Protein 5M2D (pdb70)

B-factor: mean 11.66, std 7.33, range [0.52, 57.26]

Nearest PDB structures (foldseek):
  5m2d-assembly2_B  TM=1.005E+00  e=5.606E-46  Hapsidospora chrysogenum ATCC 11550
  7eej-assembly1_A  TM=9.763E-01  e=3.923E-33  Chaetomium sp.
  1oa2-assembly6_F  TM=9.797E-01  e=1.049E-31  Trichoderma reesei
  1oa3-assembly4_D  TM=9.772E-01  e=4.520E-31  Trichoderma citrinoviride
  7p1z-assembly3_A  TM=9.685E-01  e=1.835E-29  Aspergillus cervinus

Organism: Hapsidospora chrysogenum (strain ATCC 11550 / CBS 779.69 / DSM 880 / IAM 14645 / JCM 23072 / IMI 49137) (NCBI:txid857340)

Solvent-accessible surface area: 17889 Å² total; per-residue (Å²): 109,132,18,49,140,59,114,15,122,40,47,33,83,17,0,27,0,18,0,19,15,134,7,69,76,45,27,75,46,72,4,35,0,35,13,60,23,13,102,84,35,8,3,11,0,42,0,59,6,84,4,60,43,25,97,101,74,25,0,0,13,0,28,0,0,52,61,18,116,116,100,101,58,0,63,69,4,62,31,0,53,7,31,2,5,4,23,40,68,37,103,125,29,23,0,0,0,0,0,7,0,21,2,1,33,87,124,104,55,155,116,28,56,0,46,39,15,4,11,0,6,1,2,80,34,48,86,0,142,13,60,44,73,51,66,29,123,24,109,7,45,69,71,94,0,38,0,18,31,10,142,84,66,99,13,30,2,1,1,0,3,8,85,152,85,31,45,66,7,66,22,44,0,28,50,0,1,35,44,1,36,185,87,84,62,6,40,22,98,106,6,51,1,23,42,0,14,0,0,0,21,0,10,18,12,14,97,5,41,0,37,0,23,15,0,23,1,59,15,106,118,127,21,49,142,57,115,14,122,51,48,33,79,18,0,26,0,18,0,20,14,132,7,70,78,40,27,78,44,74,4,37,0,30,6,62,25,12,102,89,32,8,3,13,0,43,0,63,6,86,5,60,43,27,92,113,72,23,0,0,14,0,27,0,0,52,62,19,124,116,97,106,58,0,63,71,4,61,30,0,52,6,26,3,5,5,23,39,69,34,105,123,31,24,0,0,0,0,0,7,0,23,1,1,36,85,125,105,54,153,108,29,60,0,43,42,11,4,8,0,8,1,2,85,34,49,75,2,152,12,52,46,71,52,61,28,115,20,86,9,57,74,70,81,1,32,0,20,30,10,140,84,66,100,14,28,0,2,0,0,3,12,85,143,88,22,47,60,13,66,27,43,0,28,50,0,1,36,45,2,42,187,86,96,62,7,33,17,99,107,6,52,0,24,35,0,15,0,0,0,21,0,14,15,12,11,102,3,41,0,38,0,24,19,0,21,1,62,27,105

Sequence (440 aa):
QQLCEQYGYHAANGYYFNNNMWGQGSGSGSQCLTVDSAQSGGVSWHVDWQWSGGQNNVKSYPYAGRELPQKRLVSSIGSIPTSASWGYSGNNLRANVAYDLFTAADPNHETSSGDYELMIWLGRLGDVYPIIGSSVGFVNVGGQQWELFDGYNGNMHVFSFVAPQQINNFNTDVKTFFDYLTWNRGFPADQQHLLILQFGTEPFTGGPATFQVNHFSGQVNQQLCEQYGYHAANGYYFNNNMWGQGSSGSSGSQCLTVDSSAQSGGVSWHVDWQWSGGQNNVKSYPYAGRELPQKRLVSSIGSIPTSSASWGYSGNNLRANVAYDLFTAADPNHETSSGDYELMIWLGRLGDVYPIGSSVGFVNVGGQQWELFDGYNGNMHVFSFVAPQQINNFNTDVKTFFDYLTWNRGFPADQQHLLILQFGTEPFTGGPATFQVNHFSGQVN

Structure (mmCIF, N/CA/C/O backbone):
data_5M2D
#
_entry.id   5M2D
#
_cell.length_a   72.889
_cell.length_b   49.255
_cell.length_c   117.552
_cell.angle_alpha   90.00
_cell.angle_beta   93.03
_cell.angle_gamma   90.00
#
_symmetry.space_group_name_H-M   'I 1 2 1'
#
loop_
_entity.id
_entity.type
_entity.pdbx_description
1 polymer 'Endoglucanase-like protein'
2 non-polymer GLYCEROL
3 water water
#
loop_
_atom_site.group_PDB
_atom_site.id
_atom_site.type_symbol
_atom_site.label_atom_id
_atom_site.label_alt_id
_atom_site.label_comp_id
_atom_site.label_asym_id
_atom_site.label_entity_id
_atom_site.label_seq_id
_atom_site.pdbx_PDB_ins_code
_atom_site.Cartn_x
_atom_site.Cartn_y
_atom_site.Cartn_z
_atom_site.occupancy
_atom_site.B_iso_or_equiv
_atom_site.auth_seq_id
_atom_site.auth_comp_id
_atom_site.auth_asym_id
_atom_site.auth_atom_id
_atom_site.pdbx_PDB_model_num
ATOM 1 N N . GLN A 1 16 ? 4.610 -8.874 -19.350 1.00 22.01 7 GLN A N 1
ATOM 2 C CA . GLN A 1 16 ? 3.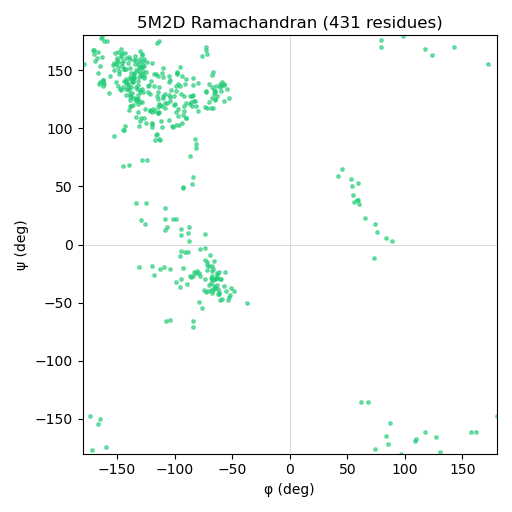541 -7.901 -19.385 1.00 17.51 7 GLN A CA 1
ATOM 3 C C . GLN A 1 16 ? 2.826 -7.937 -18.046 1.00 13.58 7 GLN A C 1
ATOM 4 O O . GLN A 1 16 ? 2.305 -8.977 -17.634 1.00 11.55 7 GLN A O 1
ATOM 10 N N . GLN A 1 17 ? 2.811 -6.809 -17.351 1.00 7.88 8 GLN A N 1
ATOM 11 C CA . GLN A 1 17 ? 2.122 -6.700 -16.076 1.00 13.78 8 GLN A CA 1
ATOM 12 C C . GLN A 1 17 ? 0.863 -5.876 -16.287 1.00 15.66 8 GLN A C 1
ATOM 13 O O . GLN A 1 17 ? 0.944 -4.729 -16.731 1.00 11.02 8 GLN A O 1
ATOM 19 N N . LEU A 1 18 ? -0.295 -6.462 -15.977 1.00 6.58 9 LEU A N 1
ATOM 20 C CA . LEU A 1 18 ? -1.592 -5.854 -16.281 1.00 6.26 9 LEU A CA 1
ATOM 21 C C . LEU A 1 18 ? -2.299 -5.560 -14.960 1.00 9.50 9 LEU A C 1
ATOM 22 O O . LEU A 1 18 ? -2.974 -6.427 -14.398 1.00 11.58 9 LEU A O 1
ATOM 27 N N . CYS A 1 19 ? -2.140 -4.333 -14.453 1.00 8.94 10 CYS A N 1
ATOM 28 C CA . CYS A 1 19 ? -2.776 -3.932 -13.212 1.00 13.13 10 CYS A CA 1
ATOM 29 C C . CYS A 1 19 ? -3.979 -3.036 -13.411 1.00 18.54 10 CYS A C 1
ATOM 30 O O . CYS A 1 19 ? -4.791 -2.915 -12.490 1.00 14.91 10 CYS A O 1
ATOM 33 N N . GLU A 1 20 ? -4.096 -2.370 -14.553 1.00 5.88 11 GLU A N 1
ATOM 34 C CA . GLU A 1 20 ? -5.237 -1.487 -14.705 1.00 12.07 11 GLU A CA 1
ATOM 35 C C . GLU A 1 20 ? -6.507 -2.317 -14.876 1.00 13.34 11 GLU A C 1
ATOM 36 O O . GLU A 1 20 ? -6.463 -3.529 -15.136 1.00 10.22 11 GLU A O 1
ATOM 42 N N . GLN A 1 21 ? -7.651 -1.651 -14.687 1.00 14.28 12 GLN A N 1
ATOM 43 C CA . GLN A 1 21 ? -8.928 -2.355 -14.619 1.00 8.49 12 GLN A CA 1
ATOM 44 C C . GLN A 1 21 ? -9.119 -3.294 -15.807 1.00 8.79 12 GLN A C 1
ATOM 45 O O . GLN A 1 21 ? -9.641 -4.399 -15.656 1.00 8.71 12 GLN A O 1
ATOM 51 N N . TYR A 1 22 ? -8.671 -2.888 -16.989 1.00 6.16 13 TYR A N 1
ATOM 52 C CA . TYR A 1 22 ? -8.872 -3.671 -18.199 1.00 6.96 13 TYR A CA 1
ATOM 53 C C . TYR A 1 22 ? -7.585 -3.759 -18.992 1.00 6.00 13 TYR A C 1
ATOM 54 O O . TYR A 1 22 ? -7.595 -3.695 -20.228 1.00 9.72 13 TYR A O 1
ATOM 63 N N . GLY A 1 23 ? -6.455 -3.844 -18.290 1.00 8.05 14 GLY A N 1
ATOM 64 C CA . GLY A 1 23 ? -5.189 -4.053 -18.973 1.00 7.06 14 GLY A CA 1
ATOM 65 C C . GLY A 1 23 ? -5.237 -5.338 -19.777 1.00 10.56 14 GLY A C 1
ATOM 66 O O . GLY A 1 23 ? -5.813 -6.338 -19.344 1.00 7.27 14 GLY A O 1
ATOM 67 N N . TYR A 1 24 ? -4.655 -5.300 -20.975 1.00 4.29 15 TYR A N 1
ATOM 68 C CA . TYR A 1 24 ? -4.913 -6.329 -21.973 1.00 12.01 15 TYR A CA 1
ATOM 69 C C . TYR A 1 24 ? -3.636 -6.627 -22.734 1.00 21.19 15 TYR A C 1
ATOM 70 O O . TYR A 1 24 ? -2.883 -5.708 -23.069 1.00 3.01 15 TYR A O 1
ATOM 79 N N . HIS A 1 25 ? -3.401 -7.915 -22.999 1.00 7.32 16 HIS A N 1
ATOM 80 C CA . HIS A 1 25 ? -2.278 -8.355 -23.818 1.00 7.55 16 HIS A CA 1
ATOM 81 C C . HIS A 1 25 ? -2.748 -9.460 -24.755 1.00 7.21 16 HIS A C 1
ATOM 82 O O . HIS A 1 25 ? -3.646 -10.240 -24.420 1.00 6.04 16 HIS A O 1
ATOM 89 N N . ALA A 1 26 ? -2.143 -9.511 -25.941 1.00 3.84 17 ALA A N 1
ATOM 90 C CA . ALA A 1 26 ? -2.371 -10.604 -26.872 1.00 3.94 17 ALA A CA 1
ATOM 91 C C . ALA A 1 26 ? -1.076 -10.921 -27.600 1.00 9.67 17 ALA A C 1
ATOM 92 O O . ALA A 1 26 ? -0.317 -10.014 -27.966 1.00 2.27 17 ALA A O 1
ATOM 94 N N . ALA A 1 27 ? -0.839 -12.216 -27.804 1.00 2.95 18 ALA A N 1
ATOM 95 C CA . ALA A 1 27 ? 0.316 -12.720 -28.528 1.00 3.02 18 ALA A CA 1
ATOM 96 C C . ALA A 1 27 ? 0.070 -14.177 -28.896 1.00 3.61 18 ALA A C 1
ATOM 97 O O . ALA A 1 27 ? -0.470 -14.942 -28.093 1.00 3.16 18 ALA A O 1
ATOM 99 N N . ASN A 1 28 ? 0.474 -14.547 -30.110 1.00 6.78 19 ASN A N 1
ATOM 100 C CA . ASN A 1 28 ? 0.553 -15.948 -30.534 1.00 10.65 19 ASN A CA 1
ATOM 101 C C . ASN A 1 28 ? -0.780 -16.677 -30.359 1.00 4.12 19 ASN A C 1
ATOM 102 O O . ASN A 1 28 ? -0.822 -17.866 -30.049 1.00 9.35 19 ASN A O 1
ATOM 107 N N . GLY A 1 29 ? -1.878 -15.972 -30.614 1.00 6.61 20 GLY A N 1
ATOM 108 C CA . GLY A 1 29 ? -3.195 -16.576 -30.639 1.00 4.29 20 GLY A CA 1
ATOM 109 C C . GLY A 1 29 ? -3.922 -16.606 -29.310 1.00 6.72 20 GLY A C 1
ATOM 110 O O . GLY A 1 29 ? -5.030 -17.157 -29.246 1.00 18.33 20 GLY A O 1
ATOM 111 N N . TYR A 1 30 ? -3.346 -16.039 -28.249 1.00 6.48 21 TYR A N 1
ATOM 112 C CA . TYR A 1 30 ? -3.993 -15.955 -26.946 1.00 2.68 21 TYR A CA 1
ATOM 113 C C . TYR A 1 30 ? -4.043 -14.509 -26.473 1.00 12.26 21 TYR A C 1
ATOM 114 O O . TYR A 1 30 ? -3.158 -13.706 -26.774 1.00 8.60 21 TYR A O 1
ATOM 123 N N . TYR A 1 31 ? -5.083 -14.179 -25.721 1.00 6.95 22 TYR A N 1
ATOM 124 C CA . TYR A 1 31 ? -5.221 -12.849 -25.157 1.00 6.64 22 TYR A CA 1
ATOM 125 C C . TYR A 1 31 ? -5.463 -12.967 -23.656 1.00 9.00 22 TYR A C 1
ATOM 126 O O . TYR A 1 31 ? -5.884 -14.015 -23.149 1.00 7.40 22 TYR A O 1
ATOM 135 N N . PHE A 1 32 ? -5.157 -11.877 -22.950 1.00 4.18 23 PHE A N 1
ATOM 136 C CA . PHE A 1 32 ? -5.224 -11.810 -21.496 1.00 5.92 23 PHE A CA 1
ATOM 137 C C . PHE A 1 32 ? -5.882 -10.500 -21.112 1.00 9.44 23 PHE A C 1
ATOM 138 O O . PHE A 1 32 ? -5.604 -9.466 -21.725 1.00 9.60 23 PHE A O 1
ATOM 146 N N . ASN A 1 33 ? -6.725 -10.530 -20.088 1.00 7.17 24 ASN A N 1
ATOM 147 C CA . ASN A 1 33 ? -7.365 -9.308 -19.620 1.00 5.78 24 ASN A CA 1
ATOM 148 C C . ASN A 1 33 ? -7.453 -9.366 -18.105 1.00 6.32 24 ASN A C 1
ATOM 149 O O . ASN A 1 33 ? -7.928 -10.362 -17.552 1.00 3.11 24 ASN A O 1
ATOM 154 N N . ASN A 1 34 ? -6.986 -8.298 -17.443 1.00 2.88 25 ASN A N 1
ATOM 155 C CA . ASN A 1 34 ? -7.083 -8.205 -15.985 1.00 3.39 25 ASN A CA 1
ATOM 156 C C . ASN A 1 34 ? -8.541 -8.202 -15.534 1.00 8.03 25 ASN A C 1
ATOM 157 O O . ASN A 1 34 ? -8.888 -8.783 -14.494 1.00 6.80 25 ASN A O 1
ATOM 162 N N . ASN A 1 35 ? -9.400 -7.525 -16.295 1.00 6.43 26 ASN A N 1
ATOM 163 C CA . ASN A 1 35 ? -10.858 -7.647 -16.213 1.00 3.63 26 ASN A CA 1
ATOM 164 C C . ASN A 1 35 ? -11.403 -7.442 -14.792 1.00 7.58 26 ASN A C 1
ATOM 165 O O . ASN A 1 35 ? -12.101 -8.292 -14.232 1.00 10.59 26 ASN A O 1
ATOM 170 N N . MET A 1 36 ? -11.077 -6.289 -14.214 1.00 4.35 27 MET A N 1
ATOM 171 C CA . MET A 1 36 ? -11.579 -5.917 -12.893 1.00 7.95 27 MET A CA 1
ATOM 172 C C . MET A 1 36 ? -12.959 -5.267 -12.991 1.00 11.07 27 MET A C 1
ATOM 173 O O . MET A 1 36 ? -13.189 -4.185 -12.442 1.00 6.85 27 MET A O 1
ATOM 178 N N . TRP A 1 37 ? -13.899 -5.932 -13.682 1.00 11.32 28 TRP A N 1
ATOM 179 C CA . TRP A 1 37 ? -15.184 -5.297 -13.996 1.00 14.09 28 TRP A CA 1
ATOM 180 C C . TRP A 1 37 ? -16.003 -4.992 -12.751 1.00 18.76 28 TRP A C 1
ATOM 181 O O . TRP A 1 37 ? -16.785 -4.036 -12.754 1.00 17.38 28 TRP A O 1
ATOM 192 N N . GLY A 1 38 ? -15.850 -5.781 -11.689 1.00 24.99 29 GLY A N 1
ATOM 193 C CA . GLY A 1 38 ? -16.641 -5.571 -10.491 1.00 21.65 29 GLY A CA 1
ATOM 194 C C . GLY A 1 38 ? -15.923 -4.796 -9.402 1.00 18.65 29 GLY A C 1
ATOM 195 O O . GLY A 1 38 ? -16.300 -4.893 -8.231 1.00 12.91 29 GLY A O 1
ATOM 196 N N . GLN A 1 39 ? -14.898 -4.016 -9.769 1.00 6.02 30 GLN A N 1
ATOM 197 C CA . GLN A 1 39 ? -14.074 -3.346 -8.761 1.00 14.92 30 GLN A CA 1
ATOM 198 C C . GLN A 1 39 ? -14.880 -2.345 -7.938 1.00 16.52 30 GLN A C 1
ATOM 199 O O . GLN A 1 39 ? -14.500 -2.026 -6.802 1.00 15.86 30 GLN A O 1
ATOM 205 N N . GLY A 1 40 ? -15.983 -1.838 -8.493 1.00 15.83 31 GLY A N 1
ATOM 206 C CA . GLY A 1 40 ? -16.815 -0.869 -7.800 1.00 15.38 31 GLY A CA 1
ATOM 207 C C . GLY A 1 40 ? -17.652 -1.442 -6.674 1.00 15.10 31 GLY A C 1
ATOM 208 O O . GLY A 1 40 ? -18.183 -0.665 -5.875 1.00 14.80 31 GLY A O 1
ATOM 209 N N . SER A 1 41 ? -17.776 -2.766 -6.580 1.00 16.02 32 SER A N 1
ATOM 210 C CA . SER A 1 41 ? -18.577 -3.377 -5.526 1.00 12.79 32 SER A CA 1
ATOM 211 C C . SER A 1 41 ? -17.745 -3.765 -4.307 1.00 11.66 32 SER A C 1
ATOM 212 O O . SER A 1 41 ? -18.261 -4.415 -3.390 1.00 17.41 32 SER A O 1
ATOM 215 N N . GLY A 1 42 ? -16.480 -3.369 -4.267 1.00 12.36 33 GLY A N 1
ATOM 216 C CA . GLY A 1 42 ? -15.669 -3.568 -3.082 1.00 9.92 33 GLY A CA 1
ATOM 217 C C . GLY A 1 42 ? -14.406 -2.739 -3.118 1.00 15.88 33 GLY A C 1
ATOM 218 O O . GLY A 1 42 ? -14.375 -1.661 -3.721 1.00 19.48 33 GLY A O 1
ATOM 219 N N . SER A 1 43 ? -13.344 -3.224 -2.491 1.00 15.62 34 SER A N 1
ATOM 220 C CA . SER A 1 43 ? -12.089 -2.504 -2.581 1.00 8.45 34 SER A CA 1
ATOM 221 C C . SER A 1 43 ? -10.943 -3.493 -2.525 1.00 15.19 34 SER A C 1
ATOM 222 O O . SER A 1 43 ? -11.036 -4.537 -1.867 1.00 10.17 34 SER A O 1
ATOM 225 N N . GLY A 1 44 ? -9.878 -3.156 -3.251 1.00 9.84 35 GLY A N 1
ATOM 226 C CA . GLY A 1 44 ? -8.695 -3.990 -3.336 1.00 13.82 35 GLY A CA 1
ATOM 227 C C . GLY A 1 44 ? -7.867 -3.605 -4.551 1.00 18.92 35 GLY A C 1
ATOM 228 O O . GLY A 1 44 ? -8.027 -2.519 -5.109 1.00 6.78 35 GLY A O 1
ATOM 229 N N . SER A 1 45 ? -6.988 -4.530 -4.945 1.00 8.32 36 SER A N 1
ATOM 230 C CA . SER A 1 45 ? -6.079 -4.329 -6.065 1.00 10.71 36 SER A CA 1
ATOM 231 C C . SER A 1 45 ? -5.781 -5.679 -6.704 1.00 12.75 36 SER A C 1
ATOM 232 O O . SER A 1 45 ? -5.946 -6.729 -6.081 1.00 8.32 36 SER A O 1
ATOM 235 N N . GLN A 1 46 ? -5.308 -5.641 -7.949 1.00 9.31 37 GLN A N 1
ATOM 236 C CA . GLN A 1 46 ? -5.125 -6.861 -8.722 1.00 7.53 37 GLN A CA 1
ATOM 237 C C . GLN A 1 46 ? -4.172 -6.595 -9.882 1.00 12.54 37 GLN A C 1
ATOM 238 O O . GLN A 1 46 ? -4.276 -5.567 -10.555 1.00 8.36 37 GLN A O 1
ATOM 244 N N . CYS A 1 47 ? -3.266 -7.531 -10.127 1.00 3.79 38 CYS A N 1
ATOM 245 C CA . CYS A 1 47 ? -2.344 -7.421 -11.249 1.00 18.24 38 CYS A CA 1
ATOM 246 C C . CYS A 1 47 ? -2.230 -8.782 -11.926 1.00 12.49 38 CYS A C 1
ATOM 247 O O . CYS A 1 47 ? -1.964 -9.786 -11.259 1.00 10.64 38 CYS A O 1
ATOM 250 N N . LEU A 1 48 ? -2.447 -8.817 -13.239 1.00 12.85 39 LEU A N 1
ATOM 251 C CA . LEU A 1 48 ? -2.271 -10.027 -14.034 1.00 11.40 39 LEU A CA 1
ATOM 252 C C . LEU A 1 48 ? -0.921 -9.950 -14.738 1.00 13.44 39 LEU A C 1
ATOM 253 O O . LEU A 1 48 ? -0.680 -9.019 -15.517 1.00 13.66 39 LEU A O 1
ATOM 258 N N . THR A 1 49 ? -0.054 -10.931 -14.477 1.00 3.57 40 THR A N 1
ATOM 259 C CA . THR A 1 49 ? 1.256 -11.017 -15.113 1.00 9.02 40 THR A CA 1
ATOM 260 C C . THR A 1 49 ? 1.294 -12.186 -16.088 1.00 7.51 40 THR A C 1
ATOM 261 O O . THR A 1 49 ? 0.954 -13.321 -15.725 1.00 18.94 40 THR A O 1
ATOM 265 N N . VAL A 1 50 ? 1.702 -11.907 -17.320 1.00 4.24 41 VAL A N 1
ATOM 266 C CA . VAL A 1 50 ? 1.843 -12.930 -18.346 1.00 5.90 41 VAL A CA 1
ATOM 267 C C . VAL A 1 50 ? 3.234 -13.528 -18.220 1.00 12.17 41 VAL A C 1
ATOM 268 O O . VAL A 1 50 ? 4.238 -12.813 -18.306 1.00 10.53 41 VAL A O 1
ATOM 272 N N . ASP A 1 51 ? 3.296 -14.838 -17.990 1.00 10.74 42 ASP A N 1
ATOM 273 C CA . ASP A 1 51 ? 4.579 -15.507 -17.852 1.00 10.53 42 ASP A CA 1
ATOM 274 C C . ASP A 1 51 ? 5.055 -16.100 -19.168 1.00 12.91 42 ASP A C 1
ATOM 275 O O . ASP A 1 51 ? 6.261 -16.169 -19.410 1.00 7.52 42 ASP A O 1
ATOM 280 N N . SER A 1 52 ? 4.132 -16.484 -20.040 1.00 9.00 43 SER A N 1
ATOM 281 C CA . SER A 1 52 ? 4.486 -17.142 -21.289 1.00 16.26 43 SER A CA 1
ATOM 282 C C . SER A 1 52 ? 3.256 -17.125 -22.184 1.00 7.66 43 SER A C 1
ATOM 283 O O . SER A 1 52 ? 2.146 -17.370 -21.711 1.00 5.46 43 SER A O 1
ATOM 286 N N . ALA A 1 53 ? 3.454 -16.850 -23.470 1.00 5.42 44 ALA A N 1
ATOM 287 C CA . ALA A 1 53 ? 2.327 -16.819 -24.399 1.00 3.30 44 ALA A CA 1
ATOM 288 C C . ALA A 1 53 ? 2.822 -17.348 -25.739 1.00 7.66 44 ALA A C 1
ATOM 289 O O . ALA A 1 53 ? 3.414 -16.597 -26.524 1.00 5.56 44 ALA A O 1
ATOM 291 N N . GLN A 1 54 ? 2.558 -18.631 -25.995 1.00 7.29 45 GLN A N 1
ATOM 292 C CA . GLN A 1 54 ? 3.063 -19.324 -27.172 1.00 7.10 45 GLN A CA 1
ATOM 293 C C . GLN A 1 54 ? 1.900 -20.000 -27.880 1.00 18.65 45 GLN A C 1
ATOM 294 O O . GLN A 1 54 ? 0.821 -20.184 -27.312 1.00 8.36 45 GLN A O 1
ATOM 300 N N . SER A 1 55 ? 2.119 -20.385 -29.137 1.00 19.06 46 SER A N 1
ATOM 301 C CA . SER A 1 55 ? 1.040 -21.037 -29.867 1.00 28.38 46 SER A CA 1
ATOM 302 C C . SER A 1 55 ? 0.692 -22.396 -29.278 1.00 11.33 46 SER A C 1
ATOM 303 O O . SER A 1 55 ? -0.420 -22.880 -29.490 1.00 19.40 46 SER A O 1
ATOM 306 N N . GLY A 1 56 ? 1.597 -23.010 -28.531 1.00 13.07 47 GLY A N 1
ATOM 307 C CA . GLY A 1 56 ? 1.279 -24.227 -27.816 1.00 8.28 47 GLY A CA 1
ATOM 308 C C . GLY A 1 56 ? 0.692 -24.045 -26.430 1.00 14.14 47 GLY A C 1
ATOM 309 O O . GLY A 1 56 ? 0.459 -25.030 -25.731 1.00 9.14 47 GLY A O 1
ATOM 310 N N . GLY A 1 57 ? 0.456 -22.815 -25.988 1.00 15.48 48 GLY A N 1
ATOM 311 C CA . GLY A 1 57 ? -0.131 -22.622 -24.680 1.00 11.85 48 GLY A CA 1
ATOM 312 C C . GLY A 1 57 ? 0.425 -21.428 -23.935 1.00 18.48 48 GLY A C 1
ATOM 313 O O . GLY A 1 57 ? 1.422 -20.826 -24.348 1.00 5.56 48 GLY A O 1
ATOM 314 N N . VAL A 1 58 ? -0.220 -21.071 -22.825 1.00 7.27 49 VAL A N 1
ATOM 315 C CA . VAL A 1 58 ? 0.135 -19.870 -22.095 1.00 8.99 49 VAL A CA 1
ATOM 316 C C . VAL A 1 58 ? 0.348 -20.206 -20.631 1.00 8.73 49 VAL A C 1
ATOM 317 O O . VAL A 1 58 ? -0.091 -21.238 -20.123 1.00 7.31 49 VAL A O 1
ATOM 321 N N . SER A 1 59 ? 1.002 -19.271 -19.962 1.00 4.77 50 SER A N 1
ATOM 322 C CA . SER A 1 59 ? 1.362 -19.335 -18.563 1.00 6.21 50 SER A CA 1
ATOM 323 C C . SER A 1 59 ? 1.255 -17.917 -18.026 1.00 7.41 50 SER A C 1
ATOM 324 O O . SER A 1 59 ? 1.697 -16.967 -18.681 1.00 2.68 50 SER A O 1
ATOM 327 N N . TRP A 1 60 ? 0.657 -17.779 -16.849 1.00 13.06 51 TRP A N 1
ATOM 328 C CA . TRP A 1 60 ? 0.382 -16.465 -16.299 1.00 5.27 51 TRP A CA 1
ATOM 329 C C . TRP A 1 60 ? -0.068 -16.643 -14.864 1.00 7.36 51 TRP A C 1
ATOM 330 O O . TRP A 1 60 ? -0.432 -17.747 -14.451 1.00 6.94 51 TRP A O 1
ATOM 341 N N . HIS A 1 61 ? -0.037 -15.545 -14.104 1.00 9.50 52 HIS A N 1
ATOM 342 C CA . HIS A 1 61 ? -0.615 -15.532 -12.764 1.00 10.01 52 HIS A CA 1
ATOM 343 C C . HIS A 1 61 ? -1.223 -14.162 -12.477 1.00 18.63 52 HIS A C 1
ATOM 344 O O . HIS A 1 61 ? -0.871 -13.153 -13.103 1.00 13.48 52 HIS A O 1
ATOM 351 N N . VAL A 1 62 ? -2.160 -14.132 -11.525 1.00 13.89 53 VAL A N 1
ATOM 352 C CA . VAL A 1 62 ? -2.756 -12.882 -11.066 1.00 12.48 53 VAL A CA 1
ATOM 353 C C . VAL A 1 62 ? -2.707 -12.818 -9.540 1.00 8.82 53 VAL A C 1
ATOM 354 O O . VAL A 1 62 ? -3.087 -13.775 -8.856 1.00 6.85 53 VAL A O 1
ATOM 358 N N . ASP A 1 63 ? -2.235 -11.693 -9.014 1.00 4.89 54 ASP A N 1
ATOM 359 C CA . ASP A 1 63 ? -2.191 -11.421 -7.584 1.00 8.36 54 ASP A CA 1
ATOM 360 C C . ASP A 1 63 ? -3.331 -10.470 -7.225 1.00 11.78 54 ASP A C 1
ATOM 361 O O . ASP A 1 63 ? -3.525 -9.453 -7.899 1.00 7.79 54 ASP A O 1
ATOM 366 N N . TRP A 1 64 ? -4.073 -10.775 -6.161 1.00 8.92 55 TRP A N 1
ATOM 367 C CA . TRP A 1 64 ? -5.174 -9.894 -5.797 1.00 5.73 55 TRP A CA 1
ATOM 368 C C . TRP A 1 64 ? -5.411 -9.893 -4.293 1.00 15.51 55 TRP A C 1
ATOM 369 O O . TRP A 1 64 ? -5.139 -10.876 -3.599 1.00 5.88 55 TRP A O 1
ATOM 380 N N . GLN A 1 65 ? -5.949 -8.770 -3.806 1.00 11.33 56 GLN A N 1
ATOM 381 C CA . GLN A 1 65 ? -6.590 -8.681 -2.497 1.00 10.86 56 GLN A CA 1
ATOM 382 C C . GLN A 1 65 ? -7.920 -7.965 -2.686 1.00 8.26 56 GLN A C 1
ATOM 383 O O . GLN A 1 65 ? -7.976 -6.948 -3.380 1.00 16.71 56 GLN A O 1
ATOM 389 N N . TRP A 1 66 ? -8.992 -8.500 -2.094 1.00 14.54 57 TRP A N 1
ATOM 390 C CA . TRP A 1 66 ? -10.332 -7.959 -2.307 1.00 11.38 57 TRP A CA 1
ATOM 391 C C . TRP A 1 66 ? -11.152 -7.999 -1.022 1.00 8.87 57 TRP A C 1
ATOM 392 O O . TRP A 1 66 ? -11.089 -8.968 -0.257 1.00 10.64 57 TRP A O 1
ATOM 403 N N . SER A 1 67 ? -11.954 -6.958 -0.815 1.00 5.54 58 SER A N 1
ATOM 404 C CA . SER A 1 67 ? -12.794 -6.835 0.368 1.00 11.50 58 SER A CA 1
ATOM 405 C C . SER A 1 67 ? -14.128 -6.211 -0.021 1.00 12.48 58 SER A C 1
ATOM 406 O O . SER A 1 67 ? -14.255 -5.586 -1.075 1.00 16.35 58 SER A O 1
ATOM 409 N N . GLY A 1 68 ? -15.135 -6.398 0.836 1.00 4.71 59 GLY A N 1
ATOM 410 C CA . GLY A 1 68 ? -16.459 -5.876 0.565 1.00 13.44 59 GLY A CA 1
ATOM 411 C C . GLY A 1 68 ? -17.236 -6.734 -0.424 1.00 19.42 59 GLY A C 1
ATOM 412 O O . GLY A 1 68 ? -16.742 -7.724 -0.976 1.00 8.87 59 GLY A O 1
ATOM 413 N N . GLY A 1 69 ? -18.496 -6.339 -0.631 1.00 21.77 60 GLY A N 1
ATOM 414 C CA . GLY A 1 69 ? -19.379 -7.000 -1.576 1.00 10.86 60 GLY A CA 1
ATOM 415 C C . GLY A 1 69 ? -19.265 -8.503 -1.515 1.00 19.99 60 GLY A C 1
ATOM 416 O O . GLY A 1 69 ? -18.916 -9.149 -2.512 1.00 8.71 60 GLY A O 1
ATOM 417 N N . GLN A 1 70 ? -19.538 -9.041 -0.318 1.00 15.01 61 GLN A N 1
ATOM 418 C CA . GLN A 1 70 ? -19.337 -10.450 0.015 1.00 18.90 61 GLN A CA 1
ATOM 419 C C . GLN A 1 70 ? -19.662 -11.411 -1.121 1.00 11.29 61 GLN A C 1
ATOM 420 O O . GLN A 1 70 ? -18.866 -12.294 -1.449 1.00 11.31 61 GLN A O 1
ATOM 426 N N . ASN A 1 71 ? -20.841 -11.263 -1.720 1.00 15.17 62 ASN A N 1
ATOM 427 C CA . ASN A 1 71 ? -21.298 -12.146 -2.785 1.00 17.64 62 ASN A CA 1
ATOM 428 C C . ASN A 1 71 ? -21.298 -11.466 -4.148 1.00 17.21 62 ASN A C 1
ATOM 429 O O . ASN A 1 71 ? -22.140 -11.780 -4.988 1.00 9.86 62 ASN A O 1
ATOM 434 N N . ASN A 1 72 ? -20.380 -10.523 -4.370 1.00 6.63 63 ASN A N 1
ATOM 435 C CA . ASN A 1 72 ? -20.216 -9.857 -5.659 1.00 11.38 63 ASN A CA 1
ATOM 436 C C . ASN A 1 72 ? -18.855 -10.199 -6.241 1.00 13.62 63 ASN A C 1
ATOM 437 O O . ASN A 1 72 ? -17.826 -10.012 -5.579 1.00 13.37 63 ASN A O 1
ATOM 442 N N . VAL A 1 73 ? -18.845 -10.670 -7.487 1.00 12.06 64 VAL A N 1
ATOM 443 C CA . VAL A 1 73 ? -17.582 -10.895 -8.175 1.00 7.75 64 VAL A CA 1
ATOM 444 C C . VAL A 1 73 ? -16.885 -9.561 -8.402 1.00 11.42 64 VAL A C 1
ATOM 445 O O . VAL A 1 73 ? -17.485 -8.610 -8.914 1.00 16.25 64 VAL A O 1
ATOM 449 N N . LYS A 1 74 ? -15.607 -9.478 -8.015 1.00 6.77 65 LYS A N 1
ATOM 450 C CA . LYS A 1 74 ? -14.849 -8.253 -8.238 1.00 4.13 65 LYS A CA 1
ATOM 451 C C . LYS A 1 74 ? -14.195 -8.208 -9.611 1.00 8.64 65 LYS A C 1
ATOM 452 O O . LYS A 1 74 ? -13.984 -7.119 -10.154 1.00 5.94 65 LYS A O 1
ATOM 458 N N . SER A 1 75 ? -13.894 -9.362 -10.196 1.00 4.83 66 SER A N 1
ATOM 459 C CA . SER A 1 75 ? -13.140 -9.423 -11.437 1.00 6.82 66 SER A CA 1
ATOM 460 C C . SER A 1 75 ? -13.263 -10.832 -11.991 1.00 6.99 66 SER A C 1
ATOM 461 O O . SER A 1 75 ? -13.673 -11.763 -11.291 1.00 9.55 66 SER A O 1
ATOM 464 N N . TYR A 1 76 ? -12.880 -10.981 -13.255 1.00 10.22 67 TYR A N 1
ATOM 465 C CA . TYR A 1 76 ? -12.684 -12.291 -13.878 1.00 5.46 67 TYR A CA 1
ATOM 466 C C . TYR A 1 76 ? -11.438 -12.223 -14.763 1.00 9.89 67 TYR A C 1
ATOM 467 O O . TYR A 1 76 ? -11.523 -12.289 -15.995 1.00 5.46 67 TYR A O 1
ATOM 476 N N . PRO A 1 77 ? -10.248 -12.095 -14.158 1.00 12.00 68 PRO A N 1
ATOM 477 C CA . PRO A 1 77 ? -9.018 -12.143 -14.961 1.00 10.44 68 PRO A CA 1
ATOM 478 C C . PRO A 1 77 ? -8.921 -13.476 -15.679 1.00 9.64 68 PRO A C 1
ATOM 479 O O . PRO A 1 77 ? -9.205 -14.531 -15.107 1.00 7.56 68 PRO A O 1
ATOM 483 N N . TYR A 1 78 ? -8.546 -13.428 -16.952 1.00 3.10 69 TYR A N 1
ATOM 484 C CA . TYR A 1 78 ? -8.575 -14.639 -17.756 1.00 10.00 69 TYR A CA 1
ATOM 485 C C . TYR A 1 78 ? -7.481 -14.583 -18.805 1.00 14.14 69 TYR A C 1
ATOM 486 O O . TYR A 1 78 ? -6.885 -13.529 -19.062 1.00 9.53 69 TYR A O 1
ATOM 495 N N . ALA A 1 79 ? -7.217 -15.745 -19.401 1.00 3.68 70 ALA A N 1
ATOM 496 C CA . ALA A 1 79 ? -6.612 -15.844 -20.718 1.00 7.04 70 ALA A CA 1
ATOM 497 C C . ALA A 1 79 ? -7.643 -16.471 -21.634 1.00 9.18 70 ALA A C 1
ATOM 498 O O . ALA A 1 79 ? -8.442 -17.304 -21.196 1.00 10.29 70 ALA A O 1
ATOM 500 N N . GLY A 1 80 ? -7.651 -16.047 -22.891 1.00 15.78 71 GLY A N 1
ATOM 501 C CA . GLY A 1 80 ? -8.578 -16.591 -23.864 1.00 10.13 71 GLY A CA 1
ATOM 502 C C . GLY A 1 80 ? -7.867 -17.050 -25.120 1.00 14.59 71 GLY A C 1
ATOM 503 O O . GLY A 1 80 ? -6.811 -16.535 -25.484 1.00 8.99 71 GLY A O 1
ATOM 504 N N . ARG A 1 81 ? -8.468 -18.028 -25.790 1.00 5.62 72 ARG A N 1
ATOM 505 C CA . ARG A 1 81 ? -7.998 -18.398 -27.116 1.00 5.06 72 ARG A CA 1
ATOM 506 C C . ARG A 1 81 ? -8.673 -17.512 -28.150 1.00 12.34 72 ARG A C 1
ATOM 507 O O . ARG A 1 81 ? -9.905 -17.396 -28.172 1.00 5.00 72 ARG A O 1
ATOM 515 N N . GLU A 1 82 ? -7.860 -16.893 -29.011 1.00 8.17 73 GLU A N 1
ATOM 516 C CA . GLU A 1 82 ? -8.393 -16.054 -30.077 1.00 9.51 73 GLU A CA 1
ATOM 517 C C . GLU A 1 82 ? -9.192 -16.888 -31.069 1.00 13.36 73 GLU A C 1
ATOM 518 O O . GLU A 1 82 ? -8.682 -17.861 -31.643 1.00 11.65 73 GLU A O 1
ATOM 524 N N . LEU A 1 83 ? -10.445 -16.494 -31.285 1.00 4.73 74 LEU A N 1
ATOM 525 C CA . LEU A 1 83 ? -11.343 -17.215 -32.178 1.00 5.78 74 LEU A CA 1
ATOM 526 C C . LEU A 1 83 ? -11.658 -16.337 -33.380 1.00 7.99 74 LEU A C 1
ATOM 527 O O . LEU A 1 83 ? -12.632 -15.572 -33.355 1.00 12.22 74 LEU A O 1
ATOM 532 N N . PRO A 1 84 ? -10.882 -16.424 -34.468 1.00 10.50 75 PRO A N 1
ATOM 533 C CA . PRO A 1 84 ? -11.143 -15.537 -35.618 1.00 19.15 75 PRO A CA 1
ATOM 534 C C . PRO A 1 84 ? -12.449 -15.843 -36.333 1.00 13.01 75 PRO A C 1
ATOM 535 O O . PRO A 1 84 ? -13.047 -14.935 -36.916 1.00 11.10 75 PRO A O 1
ATOM 539 N N . GLN A 1 85 ? -12.914 -17.085 -36.318 1.00 12.45 76 GLN A N 1
ATOM 540 C CA . GLN A 1 85 ? -14.238 -17.417 -36.819 1.00 13.61 76 GLN A CA 1
ATOM 541 C C . GLN A 1 85 ? -15.115 -17.882 -35.660 1.00 15.67 76 GLN A C 1
ATOM 542 O O . GLN A 1 85 ? -14.673 -18.663 -34.809 1.00 8.22 76 GLN A O 1
ATOM 548 N N . LYS A 1 86 ? -16.347 -17.391 -35.612 1.00 12.26 77 LYS A N 1
ATOM 549 C CA . LYS A 1 86 ? -17.299 -17.843 -34.603 1.00 9.96 77 LYS A CA 1
ATOM 550 C C . LYS A 1 86 ? -18.102 -18.979 -35.223 1.00 11.09 77 LYS A C 1
ATOM 551 O O . LYS A 1 86 ? -18.960 -18.758 -36.085 1.00 5.50 77 LYS A O 1
ATOM 557 N N . ARG A 1 87 ? -17.794 -20.200 -34.814 1.00 17.12 78 ARG A N 1
ATOM 558 C CA . ARG A 1 87 ? -18.312 -21.374 -35.497 1.00 17.96 78 ARG A CA 1
ATOM 559 C C . ARG A 1 87 ? -19.587 -21.878 -34.846 1.00 11.04 78 ARG A C 1
ATOM 560 O O . ARG A 1 87 ? -19.760 -21.796 -33.626 1.00 5.50 78 ARG A O 1
ATOM 568 N N . LEU A 1 88 ? -20.489 -22.380 -35.688 1.00 7.47 79 LEU A N 1
ATOM 569 C CA . LEU A 1 88 ? -21.655 -23.098 -35.199 1.00 6.79 79 LEU A CA 1
ATOM 570 C C . LEU A 1 88 ? -21.210 -24.308 -34.392 1.00 5.06 79 LEU A C 1
ATOM 571 O O . LEU A 1 88 ? -20.335 -25.068 -34.819 1.00 5.30 79 LEU A O 1
ATOM 576 N N . VAL A 1 89 ? -21.803 -24.481 -33.213 1.00 4.71 80 VAL A N 1
ATOM 577 C CA . VAL A 1 89 ? -21.423 -25.609 -32.367 1.00 8.93 80 VAL A CA 1
ATOM 578 C C . VAL A 1 89 ? -21.564 -26.926 -33.126 1.00 11.22 80 VAL A C 1
ATOM 579 O O . VAL A 1 89 ? -20.698 -27.805 -33.032 1.00 4.34 80 VAL A O 1
ATOM 583 N N . SER A 1 90 ? -22.627 -27.072 -33.925 1.00 3.80 81 SER A N 1
ATOM 584 C CA . SER A 1 90 ? -22.780 -28.319 -34.672 1.00 8.04 81 SER A CA 1
ATOM 585 C C . SER A 1 90 ? -21.682 -28.525 -35.721 1.00 9.93 81 SER A C 1
ATOM 586 O O . SER A 1 90 ? -21.542 -29.639 -36.241 1.00 8.17 81 SER A O 1
ATOM 589 N N . SER A 1 91 ? -20.907 -27.491 -36.047 1.00 5.62 82 SER A N 1
ATOM 590 C CA . SER A 1 91 ? -19.807 -27.609 -36.997 1.00 7.77 82 SER A CA 1
ATOM 591 C C . SER A 1 91 ? -18.469 -27.877 -36.325 1.00 4.12 82 SER A C 1
ATOM 592 O O . SER A 1 91 ? -17.470 -28.068 -37.025 1.00 7.47 82 SER A O 1
ATOM 595 N N . ILE A 1 92 ? -18.414 -27.866 -35.001 1.00 3.95 83 ILE A N 1
ATOM 596 C CA . ILE A 1 92 ? -17.154 -27.978 -34.277 1.00 3.46 83 ILE A CA 1
ATOM 597 C C . ILE A 1 92 ? -16.888 -29.453 -34.027 1.00 2.18 83 ILE A C 1
ATOM 598 O O . ILE A 1 92 ? -17.710 -30.137 -33.413 1.00 8.11 83 ILE A O 1
ATOM 603 N N . GLY A 1 93 ? -15.746 -29.949 -34.511 1.00 3.55 84 GLY A N 1
ATOM 604 C CA . GLY A 1 93 ? -15.392 -31.336 -34.257 1.00 2.06 84 GLY A CA 1
ATOM 605 C C . GLY A 1 93 ? -14.960 -31.585 -32.820 1.00 13.11 84 GLY A C 1
ATOM 606 O O . GLY A 1 93 ? -15.329 -32.597 -32.215 1.00 4.70 84 GLY A O 1
ATOM 607 N N . SER A 1 94 ? -14.179 -30.675 -32.247 1.00 2.84 85 SER A N 1
ATOM 608 C CA . SER A 1 94 ? -13.740 -30.851 -30.868 1.00 5.55 85 SER A CA 1
ATOM 609 C C . SER A 1 94 ? -13.236 -29.523 -30.329 1.00 3.36 85 SER A C 1
ATOM 610 O O . SER A 1 94 ? -12.891 -28.614 -31.091 1.00 6.36 85 SER A O 1
ATOM 613 N N . ILE A 1 95 ? -13.174 -29.431 -29.004 1.00 0.00 86 ILE A N 1
ATOM 614 C CA . ILE A 1 95 ? -12.577 -28.267 -28.349 1.00 8.00 86 ILE A CA 1
ATOM 615 C C . ILE A 1 95 ? -11.554 -28.793 -27.352 1.00 6.34 86 ILE A C 1
ATOM 616 O O . ILE A 1 95 ? -11.811 -28.757 -26.137 1.00 4.29 86 ILE A O 1
ATOM 621 N N . PRO A 1 96 ? -10.403 -29.302 -27.805 1.00 4.48 87 PRO A N 1
ATOM 622 C CA . PRO A 1 96 ? -9.409 -29.815 -26.860 1.00 3.02 87 PRO A CA 1
ATOM 623 C C . PRO A 1 96 ? -8.872 -28.695 -25.987 1.00 5.53 87 PRO A C 1
ATOM 624 O O . PRO A 1 96 ? -8.484 -27.632 -26.480 1.00 12.21 87 PRO A O 1
ATOM 628 N N . THR A 1 97 ? -8.836 -28.935 -24.680 1.00 3.80 88 THR A N 1
ATOM 629 C CA . THR A 1 97 ? -8.301 -27.929 -23.785 1.00 11.28 88 THR A CA 1
ATOM 630 C C . THR A 1 97 ? -7.544 -28.591 -22.645 1.00 9.49 88 THR A C 1
ATOM 631 O O . THR A 1 97 ? -7.835 -29.725 -22.258 1.00 10.00 88 THR A O 1
ATOM 635 N N . SER A 1 98 ? -6.551 -27.872 -22.121 1.00 5.34 89 SER A N 1
ATOM 636 C CA . SER A 1 98 ? -5.764 -28.340 -20.985 1.00 6.88 89 SER A CA 1
ATOM 637 C C . SER A 1 98 ? -5.499 -27.175 -20.043 1.00 6.15 89 SER A C 1
ATOM 638 O O . SER A 1 98 ? -5.151 -26.079 -20.498 1.00 2.55 89 SER A O 1
ATOM 641 N N . ALA A 1 99 ? -5.656 -27.408 -18.737 1.00 7.28 90 ALA A N 1
ATOM 642 C CA . ALA A 1 99 ? -5.435 -26.364 -17.733 1.00 14.13 90 ALA A CA 1
ATOM 643 C C . ALA A 1 99 ? -4.731 -26.929 -16.507 1.00 7.60 90 ALA A C 1
ATOM 644 O O . ALA A 1 99 ? -5.116 -27.984 -15.999 1.00 8.48 90 ALA A O 1
ATOM 646 N N . SER A 1 100 ? -3.709 -26.221 -16.030 1.00 7.27 91 SER A N 1
ATOM 647 C CA . SER A 1 100 ? -3.046 -26.530 -14.769 1.00 8.70 91 SER A CA 1
ATOM 648 C C . SER A 1 100 ? -2.903 -25.247 -13.959 1.00 9.69 91 SER A C 1
ATOM 649 O O . SER A 1 100 ? -2.329 -24.267 -14.447 1.00 8.54 91 SER A O 1
ATOM 652 N N . TRP A 1 101 ? -3.407 -25.260 -12.719 1.00 5.72 92 TRP A N 1
ATOM 653 C CA . TRP A 1 101 ? -3.412 -24.062 -11.891 1.00 3.61 92 TRP A CA 1
ATOM 654 C C . TRP A 1 101 ? -3.221 -24.420 -10.425 1.00 13.50 92 TRP A C 1
ATOM 655 O O . TRP A 1 101 ? -3.432 -25.565 -10.003 1.00 5.43 92 TRP A O 1
ATOM 666 N N . GLY A 1 102 ? -2.856 -23.402 -9.647 1.00 9.99 93 GLY A N 1
ATOM 667 C CA . GLY A 1 102 ? -2.846 -23.492 -8.197 1.00 7.35 93 GLY A CA 1
ATOM 668 C C . GLY A 1 102 ? -3.222 -22.161 -7.576 1.00 6.76 93 GLY A C 1
ATOM 669 O O . GLY A 1 102 ? -3.037 -21.098 -8.176 1.00 8.92 93 GLY A O 1
ATOM 670 N N . TYR A 1 103 ? -3.765 -22.229 -6.360 1.00 10.52 94 TYR A N 1
ATOM 671 C CA . TYR A 1 103 ? -4.073 -21.044 -5.567 1.00 12.59 94 TYR A CA 1
ATOM 672 C C . TYR A 1 103 ? -3.262 -21.033 -4.277 1.00 10.48 94 TYR A C 1
ATOM 673 O O . TYR A 1 103 ? -2.994 -22.081 -3.685 1.00 10.62 94 TYR A O 1
ATOM 682 N N . SER A 1 104 ? -2.897 -19.835 -3.832 1.00 9.07 95 SER A N 1
ATOM 683 C CA . SER A 1 104 ? -2.353 -19.612 -2.498 1.00 12.06 95 SER A CA 1
ATOM 684 C C . SER A 1 104 ? -2.875 -18.286 -1.974 1.00 8.75 95 SER A C 1
ATOM 685 O O . SER A 1 104 ? -3.374 -17.457 -2.735 1.00 9.71 95 SER A O 1
ATOM 688 N N . GLY A 1 105 ? -2.738 -18.088 -0.670 1.00 16.56 96 GLY A N 1
ATOM 689 C CA . GLY A 1 105 ? -3.276 -16.929 0.014 1.00 10.26 96 GLY A CA 1
ATOM 690 C C . GLY A 1 105 ? -4.314 -17.316 1.053 1.00 9.56 96 GLY A C 1
ATOM 691 O O . GLY A 1 105 ? -4.784 -18.449 1.118 1.00 16.95 96 GLY A O 1
ATOM 692 N N . ASN A 1 106 ? -4.667 -16.329 1.874 1.00 13.16 97 ASN A N 1
ATOM 693 C CA . ASN A 1 106 ? -5.559 -16.536 3.009 1.00 11.62 97 ASN A CA 1
ATOM 694 C C . ASN A 1 106 ? -6.986 -16.143 2.665 1.00 10.98 97 ASN A C 1
ATOM 695 O O . ASN A 1 106 ? -7.220 -15.216 1.882 1.00 21.00 97 ASN A O 1
ATOM 700 N N . ASN A 1 107 ? -7.938 -16.845 3.292 1.00 11.29 98 ASN A N 1
ATOM 701 C CA . ASN A 1 107 ? -9.347 -16.457 3.304 1.00 12.29 98 ASN A CA 1
ATOM 702 C C . ASN A 1 107 ? -9.919 -16.385 1.896 1.00 12.44 98 ASN A C 1
ATOM 703 O O . ASN A 1 107 ? -10.734 -15.515 1.582 1.00 14.96 98 ASN A O 1
ATOM 708 N N . LEU A 1 108 ? -9.501 -17.315 1.049 1.00 11.02 99 LEU A N 1
ATOM 709 C CA . LEU A 1 108 ? -9.866 -17.277 -0.357 1.00 10.95 99 LEU A CA 1
ATOM 710 C C . LEU A 1 108 ? -11.344 -17.586 -0.518 1.00 14.96 99 LEU A C 1
ATOM 711 O O . LEU A 1 108 ? -11.820 -18.634 -0.065 1.00 19.23 99 LEU A O 1
ATOM 716 N N . ARG A 1 109 ? -12.070 -16.662 -1.135 1.00 8.67 100 ARG A N 1
ATOM 717 C CA . ARG A 1 109 ? -13.420 -16.906 -1.629 1.00 8.23 100 ARG A CA 1
ATOM 718 C C . ARG A 1 109 ? -13.361 -16.532 -3.102 1.00 8.88 100 ARG A C 1
ATOM 719 O O . ARG A 1 109 ? -13.312 -15.346 -3.447 1.00 9.78 100 ARG A O 1
ATOM 727 N N . ALA A 1 110 ? -13.328 -17.551 -3.958 1.00 3.77 101 ALA A N 1
ATOM 728 C CA . ALA A 1 110 ? -13.093 -17.383 -5.383 1.00 3.63 101 ALA A CA 1
ATOM 729 C C . ALA A 1 110 ? -13.434 -18.690 -6.081 1.00 8.49 101 ALA A C 1
ATOM 730 O O . ALA A 1 110 ? -13.489 -19.749 -5.454 1.00 10.84 101 ALA A O 1
ATOM 732 N N . ASN A 1 111 ? -13.662 -18.609 -7.382 1.00 15.87 102 ASN A N 1
ATOM 733 C CA . ASN A 1 111 ? -13.750 -19.826 -8.173 1.00 7.17 102 ASN A CA 1
ATOM 734 C C . ASN A 1 111 ? -12.602 -19.877 -9.179 1.00 12.00 102 ASN A C 1
ATOM 735 O O . ASN A 1 111 ? -11.820 -18.933 -9.328 1.00 3.91 102 ASN A O 1
ATOM 740 N N . VAL A 1 112 ? -12.502 -21.015 -9.856 1.00 6.96 103 VAL A N 1
ATOM 741 C CA . VAL A 1 112 ? -11.612 -21.196 -10.993 1.00 5.92 103 VAL A CA 1
ATOM 742 C C . VAL A 1 112 ? -12.446 -21.845 -12.085 1.00 9.59 103 VAL A C 1
ATOM 743 O O . VAL A 1 112 ? -12.996 -22.937 -11.875 1.00 4.76 103 VAL A O 1
ATOM 747 N N . ALA A 1 113 ? -12.550 -21.188 -13.243 1.00 3.22 104 ALA A N 1
ATOM 748 C CA . ALA A 1 113 ? -13.551 -21.634 -14.207 1.00 11.82 104 ALA A CA 1
ATOM 749 C C . ALA A 1 113 ? -13.182 -21.356 -15.657 1.00 11.49 104 ALA A C 1
ATOM 750 O O . ALA A 1 113 ? -12.655 -20.289 -15.990 1.00 4.00 104 ALA A O 1
ATOM 752 N N . TYR A 1 114 ? -13.495 -22.332 -16.509 1.00 5.05 105 TYR A N 1
ATOM 753 C CA . TYR A 1 114 ? -13.671 -22.079 -17.931 1.00 6.27 105 TYR A CA 1
ATOM 754 C C . TYR A 1 114 ? -14.914 -21.230 -18.165 1.00 7.08 105 TYR A C 1
ATOM 755 O O . TYR A 1 114 ? -15.932 -21.368 -17.482 1.00 5.26 105 TYR A O 1
ATOM 764 N N . ASP A 1 115 ? -14.846 -20.374 -19.178 1.00 3.23 106 ASP A N 1
ATOM 765 C CA . ASP A 1 115 ? -15.967 -19.509 -19.503 1.00 7.48 106 ASP A CA 1
ATOM 766 C C . ASP A 1 115 ? -16.112 -19.467 -21.018 1.00 7.33 106 ASP A C 1
ATOM 767 O O . ASP A 1 115 ? -15.174 -19.065 -21.720 1.00 3.58 106 ASP A O 1
ATOM 772 N N . LEU A 1 116 ? -17.274 -19.909 -21.519 1.00 4.10 107 LEU A N 1
ATOM 773 C CA . LEU A 1 116 ? -17.577 -19.928 -22.943 1.00 2.64 107 LEU A CA 1
ATOM 774 C C . LEU A 1 116 ? -18.919 -19.254 -23.195 1.00 8.49 107 LEU A C 1
ATOM 775 O O . LEU A 1 116 ? -19.860 -19.380 -22.400 1.00 7.74 107 LEU A O 1
ATOM 780 N N . PHE A 1 117 ? -19.018 -18.557 -24.327 1.00 6.43 108 PHE A N 1
ATOM 781 C CA . PHE A 1 117 ? -20.253 -17.872 -24.685 1.00 1.61 108 PHE A CA 1
ATOM 782 C C . PHE A 1 117 ? -20.613 -18.186 -26.126 1.00 5.71 108 PHE A C 1
ATOM 783 O O . PHE A 1 117 ? -19.740 -18.260 -26.999 1.00 5.08 108 PHE A O 1
ATOM 791 N N . THR A 1 118 ? -21.906 -18.366 -26.368 1.00 2.37 109 THR A N 1
ATOM 792 C CA . THR A 1 118 ? -22.436 -18.616 -27.697 1.00 2.92 109 THR A CA 1
ATOM 793 C C . THR A 1 118 ? -23.590 -17.657 -27.954 1.00 6.69 109 THR A C 1
ATOM 794 O O . THR A 1 118 ? -24.280 -17.232 -27.023 1.00 2.20 109 THR A O 1
ATOM 798 N N . ALA A 1 119 ? -23.808 -17.323 -29.222 1.00 3.97 110 ALA A N 1
ATOM 799 C CA . ALA A 1 119 ? -25.009 -16.587 -29.594 1.00 6.26 110 ALA A CA 1
ATOM 800 C C . ALA A 1 119 ? -25.377 -16.941 -31.024 1.00 5.80 110 ALA A C 1
ATOM 801 O O . ALA A 1 119 ? -24.527 -17.350 -31.823 1.00 7.35 110 ALA A O 1
ATOM 803 N N . ALA A 1 120 ? -26.657 -16.792 -31.340 1.00 11.82 111 ALA A N 1
ATOM 804 C CA . ALA A 1 120 ? -27.106 -17.078 -32.697 1.00 10.32 111 ALA A CA 1
ATOM 805 C C . ALA A 1 120 ? -26.778 -15.918 -33.632 1.00 10.47 111 ALA A C 1
ATOM 806 O O . ALA A 1 120 ? -26.195 -16.119 -34.701 1.00 11.27 111 ALA A O 1
ATOM 808 N N . ASP A 1 121 ? -27.132 -14.658 -33.222 1.00 6.16 112 ASP A N 1
ATOM 809 C CA . ASP A 1 121 ? -26.815 -13.554 -34.115 1.00 13.55 112 ASP A CA 1
ATOM 810 C C . ASP A 1 121 ? -25.528 -12.876 -33.674 1.00 12.85 112 ASP A C 1
ATOM 811 O O . ASP A 1 121 ? -25.217 -12.837 -32.477 1.00 6.88 112 ASP A O 1
ATOM 816 N N . PRO A 1 122 ? -24.741 -12.349 -34.612 1.00 9.47 113 PRO A N 1
ATOM 817 C CA . PRO A 1 122 ? -23.546 -11.595 -34.191 1.00 9.25 113 PRO A CA 1
ATOM 818 C C . PRO A 1 122 ? -23.914 -10.311 -33.468 1.00 10.22 113 PRO A C 1
ATOM 819 O O . PRO A 1 122 ? -23.188 -9.886 -32.562 1.00 11.87 113 PRO A O 1
ATOM 823 N N . ASN A 1 123 ? -25.051 -9.713 -33.813 1.00 5.56 114 ASN A N 1
ATOM 824 C CA . ASN A 1 123 ? -25.532 -8.488 -33.180 1.00 9.05 114 ASN A CA 1
ATOM 825 C C . ASN A 1 123 ? -26.467 -8.795 -32.016 1.00 4.97 114 ASN A C 1
ATOM 826 O O . ASN A 1 123 ? -27.554 -8.247 -31.898 1.00 8.87 114 ASN A O 1
ATOM 831 N N . HIS A 1 124 ? -26.044 -9.697 -31.138 1.00 13.13 115 HIS A N 1
ATOM 832 C CA . HIS A 1 124 ? -26.834 -10.002 -29.952 1.00 8.73 115 HIS A CA 1
ATOM 833 C C . HIS A 1 124 ? -26.840 -8.771 -29.061 1.00 12.82 115 HIS A C 1
ATOM 834 O O . HIS A 1 124 ? -25.782 -8.309 -28.628 1.00 18.96 115 HIS A O 1
ATOM 841 N N . GLU A 1 125 ? -28.022 -8.205 -28.826 1.00 12.86 116 GLU A N 1
ATOM 842 C CA . GLU A 1 125 ? -28.096 -6.834 -28.324 1.00 11.53 116 GLU A CA 1
ATOM 843 C C . GLU A 1 125 ? -27.953 -6.730 -26.812 1.00 36.79 116 GLU A C 1
ATOM 844 O O . GLU A 1 125 ? -26.986 -6.144 -26.315 1.00 54.43 116 GLU A O 1
ATOM 850 N N . THR A 1 126 ? -28.912 -7.268 -26.074 1.00 35.60 117 THR A N 1
ATOM 851 C CA . THR A 1 126 ? -29.054 -6.989 -24.652 1.00 38.57 117 THR A CA 1
ATOM 852 C C . THR A 1 126 ? -28.237 -7.924 -23.763 1.00 34.54 117 THR A C 1
ATOM 853 O O . THR A 1 126 ? -28.496 -7.985 -22.554 1.00 26.41 117 THR A O 1
ATOM 857 N N . SER A 1 127 ? -27.276 -8.660 -24.322 1.00 25.64 118 SER A N 1
ATOM 858 C CA . SER A 1 127 ? -26.472 -9.559 -23.501 1.00 25.30 118 SER A CA 1
ATOM 859 C C . SER A 1 127 ? -25.177 -9.917 -24.232 1.00 27.06 118 SER A C 1
ATOM 860 O O . SER A 1 127 ? -24.953 -9.530 -25.383 1.00 22.07 118 SER A O 1
ATOM 863 N N . SER A 1 128 ? -24.314 -10.662 -23.534 1.00 25.37 119 SER A N 1
ATOM 864 C CA . SER A 1 128 ? -23.012 -11.061 -24.053 1.00 21.77 119 SER A CA 1
ATOM 865 C C . SER A 1 128 ? -23.071 -12.363 -24.841 1.00 26.83 119 SER A C 1
ATOM 866 O O . SER A 1 128 ? -22.068 -12.760 -25.450 1.00 19.88 119 SER A O 1
ATOM 869 N N . GLY A 1 129 ? -24.220 -13.025 -24.846 1.00 16.22 120 GLY A N 1
ATOM 870 C CA . GLY A 1 129 ? -24.408 -14.238 -25.605 1.00 14.36 120 GLY A CA 1
ATOM 871 C C . GLY A 1 129 ? -25.739 -14.861 -25.256 1.00 18.41 120 GLY A C 1
ATOM 872 O O . GLY A 1 129 ? -26.282 -14.610 -24.176 1.00 21.60 120 GLY A O 1
ATOM 873 N N . ASP A 1 130 ? -26.286 -15.658 -26.171 1.00 14.74 121 ASP A N 1
ATOM 874 C CA . ASP A 1 130 ? -27.490 -16.414 -25.857 1.00 13.18 121 ASP A CA 1
ATOM 875 C C . ASP A 1 130 ? -27.236 -17.380 -24.713 1.00 11.20 121 ASP A C 1
ATOM 876 O O . ASP A 1 130 ? -28.079 -17.537 -23.817 1.00 14.45 121 ASP A O 1
ATOM 881 N N . TYR A 1 131 ? -26.074 -18.022 -24.715 1.00 12.27 122 TYR A N 1
ATOM 882 C CA . TYR A 1 131 ? -25.748 -19.033 -23.722 1.00 12.75 122 TYR A CA 1
ATOM 883 C C . TYR A 1 131 ? -24.364 -18.765 -23.158 1.00 12.84 122 TYR A C 1
ATOM 884 O O . TYR A 1 131 ? -23.486 -18.219 -23.837 1.00 5.89 122 TYR A O 1
ATOM 893 N N . GLU A 1 132 ? -24.192 -19.141 -21.893 1.00 10.14 123 GLU A N 1
ATOM 894 C CA . GLU A 1 132 ? -22.895 -19.130 -21.244 1.00 9.12 123 GLU A CA 1
ATOM 895 C C . GLU A 1 132 ? -22.657 -20.496 -20.635 1.00 8.33 123 GLU A C 1
ATOM 896 O O . GLU A 1 132 ? -23.520 -21.029 -19.930 1.00 11.44 123 GLU A O 1
ATOM 902 N N . LEU A 1 133 ? -21.514 -21.060 -20.887 1.00 9.62 124 LEU A N 1
ATOM 903 C CA . LEU A 1 133 ? -21.160 -22.340 -20.370 1.00 6.06 124 LEU A CA 1
ATOM 904 C C . LEU A 1 133 ? -19.874 -22.217 -19.528 1.00 13.14 124 LEU A C 1
ATOM 905 O O . LEU A 1 133 ? -18.821 -21.843 -20.030 1.00 10.00 124 LEU A O 1
ATOM 910 N N . MET A 1 134 ? -20.006 -22.484 -18.260 1.00 3.39 125 MET A N 1
ATOM 911 C CA . MET A 1 134 ? -18.900 -22.451 -17.326 1.00 6.24 125 MET A CA 1
ATOM 912 C C . MET A 1 134 ? -18.581 -23.873 -16.896 1.00 6.18 125 MET A C 1
ATOM 913 O O . MET A 1 134 ? -19.442 -24.750 -16.918 1.00 7.74 125 MET A O 1
ATOM 918 N N . ILE A 1 135 ? -17.321 -24.093 -16.540 1.00 6.48 126 ILE A N 1
ATOM 919 C CA . ILE A 1 135 ? -16.851 -25.340 -15.943 1.00 5.07 126 ILE A CA 1
ATOM 920 C C . ILE A 1 135 ? -15.987 -24.918 -14.770 1.00 7.79 126 ILE A C 1
ATOM 921 O O . ILE A 1 135 ? -14.905 -24.351 -14.971 1.00 0.00 126 ILE A O 1
ATOM 926 N N . TRP A 1 136 ? -16.467 -25.144 -13.552 1.00 5.42 127 TRP A N 1
ATOM 927 C CA . TRP A 1 136 ? -15.729 -24.712 -12.369 1.00 7.37 127 TRP A CA 1
ATOM 928 C C . TRP A 1 136 ? -14.793 -25.836 -11.939 1.00 9.89 127 TRP A C 1
ATOM 929 O O . TRP A 1 136 ? -15.240 -26.880 -11.455 1.00 6.89 127 TRP A O 1
ATOM 940 N N . LEU A 1 137 ? -13.495 -25.629 -12.139 1.00 6.84 128 LEU A N 1
ATOM 941 C CA . LEU A 1 137 ? -12.509 -26.538 -11.592 1.00 13.94 128 LEU A CA 1
ATOM 942 C C . LEU A 1 137 ? -12.236 -26.234 -10.132 1.00 20.99 128 LEU A C 1
ATOM 943 O O . LEU A 1 137 ? -11.815 -27.134 -9.393 1.00 10.23 128 LEU A O 1
ATOM 948 N N . GLY A 1 138 ? -12.471 -24.999 -9.714 1.00 7.40 129 GLY A N 1
ATOM 949 C CA . GLY A 1 138 ? -12.258 -24.606 -8.329 1.00 9.60 129 GLY A CA 1
ATOM 950 C C . GLY A 1 138 ? -13.460 -23.877 -7.770 1.00 16.69 129 GLY A C 1
ATOM 951 O O . GLY A 1 138 ? -14.131 -23.124 -8.480 1.00 13.29 129 GLY A O 1
ATOM 952 N N . ARG A 1 139 ? -13.731 -24.121 -6.486 1.00 11.21 130 ARG A N 1
ATOM 953 C CA . ARG A 1 139 ? -14.774 -23.404 -5.753 1.00 12.69 130 ARG A CA 1
ATOM 954 C C . ARG A 1 139 ? -14.257 -23.230 -4.328 1.00 20.17 130 ARG A C 1
ATOM 955 O O . ARG A 1 139 ? -14.351 -24.160 -3.520 1.00 11.44 130 ARG A O 1
ATOM 963 N N . LEU A 1 140 ? -13.705 -22.052 -4.029 1.00 6.49 131 LEU A N 1
ATOM 964 C CA . LEU A 1 140 ? -13.080 -21.792 -2.734 1.00 17.56 131 LEU A CA 1
ATOM 965 C C . LEU A 1 140 ? -13.996 -20.940 -1.868 1.00 5.94 131 LEU A C 1
ATOM 966 O O . LEU A 1 140 ? -14.447 -19.872 -2.293 1.00 8.86 131 LEU A O 1
ATOM 971 N N . GLY A 1 141 ? -14.267 -21.421 -0.655 1.00 9.16 132 GLY A N 1
ATOM 972 C CA . GLY A 1 141 ? -15.155 -20.728 0.265 1.00 11.77 132 GLY A CA 1
ATOM 973 C C . GLY A 1 141 ? -16.605 -20.862 -0.163 1.00 13.52 132 GLY A C 1
ATOM 974 O O . GLY A 1 141 ? -16.941 -21.546 -1.130 1.00 15.82 132 GLY A O 1
ATOM 975 N N . ASP A 1 142 ? -17.482 -20.184 0.576 1.00 8.64 133 ASP A N 1
ATOM 976 C CA . ASP A 1 142 ? -18.910 -20.246 0.265 1.00 15.05 133 ASP A CA 1
ATOM 977 C C . ASP A 1 142 ? -19.185 -19.270 -0.874 1.00 24.51 133 ASP A C 1
ATOM 978 O O . ASP A 1 142 ? -19.521 -18.109 -0.654 1.00 12.46 133 ASP A O 1
ATOM 983 N N . VAL A 1 143 ? -19.018 -19.738 -2.117 1.00 15.78 134 VAL A N 1
ATOM 984 C CA . VAL A 1 143 ? -19.317 -18.932 -3.296 1.00 13.40 134 VAL A CA 1
ATOM 985 C C . VAL A 1 143 ? -20.251 -19.749 -4.176 1.00 18.02 134 VAL A C 1
ATOM 986 O O . VAL A 1 143 ? -20.199 -20.983 -4.173 1.00 11.50 134 VAL A O 1
ATOM 990 N N . TYR A 1 144 ? -21.124 -19.056 -4.919 1.00 9.50 135 TYR A N 1
ATOM 991 C CA . TYR A 1 144 ? -22.253 -19.701 -5.580 1.00 12.14 135 TYR A CA 1
ATOM 992 C C . TYR A 1 144 ? -22.318 -19.347 -7.058 1.00 11.92 135 TYR A C 1
ATOM 993 O O . TYR A 1 144 ? -22.184 -18.170 -7.422 1.00 18.46 135 TYR A O 1
ATOM 1002 N N . PRO A 1 145 ? -22.523 -20.327 -7.928 1.00 10.44 136 PRO A N 1
ATOM 1003 C CA . PRO A 1 145 ? -22.825 -20.025 -9.326 1.00 14.87 136 PRO A CA 1
ATOM 1004 C C . PRO A 1 145 ? -24.242 -19.490 -9.463 1.00 13.16 136 PRO A C 1
ATOM 1005 O O . PRO A 1 145 ? -25.051 -19.514 -8.532 1.00 11.52 136 PRO A O 1
ATOM 1009 N N . ILE A 1 146 ? -24.549 -18.990 -10.646 1.00 15.20 137 ILE A N 1
ATOM 1010 C CA A ILE A 1 146 ? -25.886 -18.470 -10.886 0.56 14.79 137 ILE A CA 1
ATOM 1011 C CA B ILE A 1 146 ? -25.885 -18.472 -10.904 0.44 14.79 137 ILE A CA 1
ATOM 1012 C C . ILE A 1 146 ? -26.846 -19.633 -11.123 1.00 14.92 137 ILE A C 1
ATOM 1013 O O . ILE A 1 146 ? -26.456 -20.722 -11.561 1.00 14.91 137 ILE A O 1
ATOM 1022 N N . GLY A 1 147 ? -28.116 -19.412 -10.803 1.00 14.06 138 GLY A N 1
ATOM 1023 C CA . GLY A 1 147 ? -29.098 -20.446 -11.017 1.00 16.86 138 GLY A CA 1
ATOM 1024 C C . GLY A 1 147 ? -29.146 -21.450 -9.881 1.00 14.00 138 GLY A C 1
ATOM 1025 O O . GLY A 1 147 ? -28.632 -21.234 -8.786 1.00 15.95 138 GLY A O 1
ATOM 1026 N N . SER A 1 148 ? -29.786 -22.573 -10.157 1.00 17.37 139 SER A N 1
ATOM 1027 C CA . SER A 1 148 ? -30.021 -23.553 -9.118 1.00 19.61 139 SER A CA 1
ATOM 1028 C C . SER A 1 148 ? -29.497 -24.901 -9.567 1.00 21.63 139 SER A C 1
ATOM 1029 O O . SER A 1 148 ? -29.425 -25.197 -10.765 1.00 18.23 139 SER A O 1
ATOM 1032 N N . SER A 1 149 ? -29.146 -25.719 -8.583 1.00 10.38 140 SER A N 1
ATOM 1033 C CA . SER A 1 149 ? -28.656 -27.057 -8.867 1.00 16.79 140 SER A CA 1
ATOM 1034 C C . SER A 1 149 ? -29.760 -27.903 -9.487 1.00 19.25 140 SER A C 1
ATOM 1035 O O . SER A 1 149 ? -30.898 -27.904 -9.012 1.00 25.22 140 SER A O 1
ATOM 1038 N N . VAL A 1 150 ? -29.430 -28.601 -10.569 1.00 18.54 141 VAL A N 1
ATOM 1039 C CA . VAL A 1 150 ? -30.298 -29.617 -11.137 1.00 17.34 141 VAL A CA 1
ATOM 1040 C C . VAL A 1 150 ? -29.746 -31.015 -10.895 1.00 19.65 141 VAL A C 1
ATOM 1041 O O . VAL A 1 150 ? -30.208 -31.974 -11.516 1.00 15.64 141 VAL A O 1
ATOM 1045 N N . GLY A 1 151 ? -28.759 -31.154 -10.026 1.00 12.35 142 GLY A N 1
ATOM 1046 C CA . GLY A 1 151 ? -28.246 -32.462 -9.673 1.00 17.07 142 GLY A CA 1
ATOM 1047 C C . GLY A 1 151 ? -26.854 -32.699 -10.230 1.00 23.37 142 GLY A C 1
ATOM 1048 O O . GLY A 1 151 ? -26.172 -31.786 -10.700 1.00 18.68 142 GLY A O 1
ATOM 1049 N N . PHE A 1 152 ? -26.436 -33.961 -10.163 1.00 17.27 143 PHE A N 1
ATOM 1050 C CA . PHE A 1 152 ? -25.102 -34.378 -10.575 1.00 16.54 143 PHE A CA 1
ATOM 1051 C C . PHE A 1 152 ? -25.170 -35.101 -11.911 1.00 17.79 143 PHE A C 1
ATOM 1052 O O . PHE A 1 152 ? -26.089 -35.881 -12.156 1.00 18.33 143 PHE A O 1
ATOM 1060 N N . VAL A 1 153 ? -24.193 -34.826 -12.778 1.00 20.96 144 VAL A N 1
ATOM 1061 C CA . VAL A 1 153 ? -24.116 -35.401 -14.116 1.00 18.26 144 VAL A CA 1
ATOM 1062 C C . VAL A 1 153 ? -22.682 -35.847 -14.344 1.00 13.83 144 VAL A C 1
ATOM 1063 O O . VAL A 1 153 ? -21.752 -35.377 -13.687 1.00 16.17 144 VAL A O 1
ATOM 1067 N N . ASN A 1 154 ? -22.509 -36.765 -15.290 1.00 13.81 145 ASN A N 1
ATOM 1068 C CA . ASN A 1 154 ? -21.196 -37.293 -15.642 1.00 16.98 145 ASN A CA 1
ATOM 1069 C C . ASN A 1 154 ? -20.894 -36.917 -17.086 1.00 14.97 145 ASN A C 1
ATOM 1070 O O . ASN A 1 154 ? -21.588 -37.362 -18.005 1.00 25.76 145 ASN A O 1
ATOM 1075 N N . VAL A 1 155 ? -19.871 -36.088 -17.278 1.00 15.58 146 VAL A N 1
ATOM 1076 C CA . VAL A 1 155 ? -19.481 -35.579 -18.591 1.00 23.43 146 VAL A CA 1
ATOM 1077 C C . VAL A 1 155 ? -17.968 -35.672 -18.711 1.00 25.87 146 VAL A C 1
ATOM 1078 O O . VAL A 1 155 ? -17.244 -35.149 -17.858 1.00 26.51 146 VAL A O 1
ATOM 1082 N N . GLY A 1 156 ? -17.494 -36.320 -19.775 1.00 30.06 147 GLY A N 1
ATOM 1083 C CA . GLY A 1 156 ? -16.072 -36.408 -20.059 1.00 23.34 147 GLY A CA 1
ATOM 1084 C C . GLY A 1 156 ? -15.219 -36.954 -18.929 1.00 31.31 147 GLY A C 1
ATOM 1085 O O . GLY A 1 156 ? -14.211 -36.343 -18.555 1.00 28.01 147 GLY A O 1
ATOM 1086 N N . GLY A 1 157 ? -15.610 -38.097 -18.371 1.00 22.15 148 GLY A N 1
ATOM 1087 C CA . GLY A 1 157 ? -14.794 -38.736 -17.358 1.00 26.91 148 GLY A CA 1
ATOM 1088 C C . GLY A 1 157 ? -14.826 -38.107 -15.982 1.00 39.89 148 GLY A C 1
ATOM 1089 O O . GLY A 1 157 ? -14.003 -38.471 -15.137 1.00 40.04 148 GLY A O 1
ATOM 1090 N N . GLN A 1 158 ? -15.741 -37.173 -15.722 1.00 35.22 149 GLN A N 1
ATOM 1091 C CA . GLN A 1 158 ? -15.819 -36.519 -14.423 1.00 26.24 149 GLN A CA 1
ATOM 1092 C C . GLN A 1 158 ? -17.274 -36.298 -14.042 1.00 20.85 149 GLN A C 1
ATOM 1093 O O . GLN A 1 158 ? -18.145 -36.127 -14.903 1.00 23.08 149 GLN A O 1
ATOM 1099 N N . GLN A 1 159 ? -17.526 -36.296 -12.737 1.00 24.66 150 GLN A N 1
ATOM 1100 C CA . GLN A 1 159 ? -18.836 -35.975 -12.196 1.00 18.10 150 GLN A CA 1
ATOM 1101 C C . GLN A 1 159 ? -18.875 -34.502 -11.818 1.00 19.69 150 GLN A C 1
ATOM 1102 O O . GLN A 1 159 ? -17.925 -33.978 -11.230 1.00 14.44 150 GLN A O 1
ATOM 1108 N N . TRP A 1 160 ? -19.976 -33.837 -12.165 1.00 13.76 151 TRP A N 1
ATOM 1109 C CA . TRP A 1 160 ? -20.136 -32.408 -11.955 1.00 14.16 151 TRP A CA 1
ATOM 1110 C C . TRP A 1 160 ? -21.501 -32.148 -11.338 1.00 15.27 151 TRP A C 1
ATOM 1111 O O . TRP A 1 160 ? -22.458 -32.883 -11.584 1.00 11.43 151 TRP A O 1
ATOM 1122 N N . GLU A 1 161 ? -21.597 -31.092 -10.545 1.00 11.07 152 GLU A N 1
ATOM 1123 C CA . GLU A 1 161 ? -22.902 -30.576 -10.168 1.00 13.43 152 GLU A CA 1
ATOM 1124 C C . GLU A 1 161 ? -23.291 -29.512 -11.182 1.00 10.75 152 GLU A C 1
ATOM 1125 O O . GLU A 1 161 ? -22.577 -28.518 -11.348 1.00 14.12 152 GLU A O 1
ATOM 1131 N N . LEU A 1 162 ? -24.397 -29.731 -11.885 1.00 6.16 153 LEU A N 1
ATOM 1132 C CA . LEU A 1 162 ? -24.819 -28.827 -12.942 1.00 8.73 153 LEU A CA 1
ATOM 1133 C C . LEU A 1 162 ? -25.761 -27.786 -12.368 1.00 11.30 153 LEU A C 1
ATOM 1134 O O . LEU A 1 162 ? -26.746 -28.122 -11.706 1.00 12.56 153 LEU A O 1
ATOM 1139 N N . PHE A 1 163 ? -25.452 -26.530 -12.628 1.00 13.63 154 PHE A N 1
ATOM 1140 C CA . PHE A 1 163 ? -26.330 -25.422 -12.307 1.00 13.14 154 PHE A CA 1
ATOM 1141 C C . PHE A 1 163 ? -26.898 -24.825 -13.586 1.00 22.18 154 PHE A C 1
ATOM 1142 O O . PHE A 1 163 ? -26.235 -24.780 -14.636 1.00 8.39 154 PHE A O 1
ATOM 1150 N N . ASP A 1 164 ? -28.152 -24.391 -13.472 1.00 13.51 155 ASP A N 1
ATOM 1151 C CA . ASP A 1 164 ? -28.957 -23.904 -14.581 1.00 9.95 155 ASP A CA 1
ATOM 1152 C C . ASP A 1 164 ? -29.592 -22.612 -14.102 1.00 24.96 155 ASP A C 1
ATOM 1153 O O . ASP A 1 164 ? -30.235 -22.595 -13.050 1.00 23.25 155 ASP A O 1
ATOM 1158 N N . GLY A 1 165 ? -29.392 -21.533 -14.847 1.00 16.66 156 GLY A N 1
ATOM 1159 C CA . GLY A 1 165 ? -30.030 -20.285 -14.478 1.00 19.15 156 GLY A CA 1
ATOM 1160 C C . GLY A 1 165 ? -29.854 -19.233 -15.547 1.00 15.90 156 GLY A C 1
ATOM 1161 O O . GLY A 1 165 ? -29.264 -19.471 -16.601 1.00 18.96 156 GLY A O 1
ATOM 1162 N N . TYR A 1 166 ? -30.361 -18.046 -15.250 1.00 14.06 157 TYR A N 1
ATOM 1163 C CA . TYR A 1 166 ? -30.307 -16.929 -16.175 1.00 22.34 157 TYR A CA 1
ATOM 1164 C C . TYR A 1 166 ? -29.599 -15.753 -15.522 1.00 19.00 157 TYR A C 1
ATOM 1165 O O . TYR A 1 166 ? -29.811 -15.468 -14.341 1.00 22.54 157 TYR A O 1
ATOM 1174 N N . ASN A 1 167 ? -28.722 -15.103 -16.279 1.00 10.99 158 ASN A N 1
ATOM 1175 C CA . ASN A 1 167 ? -28.113 -13.831 -15.889 1.00 13.70 158 ASN A CA 1
ATOM 1176 C C . ASN A 1 167 ? -28.605 -12.799 -16.901 1.00 12.29 158 ASN A C 1
ATOM 1177 O O . ASN A 1 167 ? -28.022 -12.647 -17.976 1.00 16.44 158 ASN A O 1
ATOM 1182 N N . GLY A 1 168 ? -29.672 -12.084 -16.557 1.00 11.66 159 GLY A N 1
ATOM 1183 C CA . GLY A 1 168 ? -30.328 -11.306 -17.588 1.00 12.62 159 GLY A CA 1
ATOM 1184 C C . GLY A 1 168 ? -30.851 -12.222 -18.676 1.00 25.11 159 GLY A C 1
ATOM 1185 O O . GLY A 1 168 ? -31.415 -13.286 -18.405 1.00 15.54 159 GLY A O 1
ATOM 1186 N N . ASN A 1 169 ? -30.632 -11.827 -19.930 1.00 25.22 160 ASN A N 1
ATOM 1187 C CA . ASN A 1 169 ? -31.141 -12.608 -21.052 1.00 23.18 160 ASN A CA 1
ATOM 1188 C C . ASN A 1 169 ? -30.403 -13.931 -21.225 1.00 26.09 160 ASN A C 1
ATOM 1189 O O . ASN A 1 169 ? -30.939 -14.851 -21.848 1.00 31.75 160 ASN A O 1
ATOM 1194 N N . MET A 1 170 ? -29.213 -14.063 -20.655 1.00 20.53 161 MET A N 1
ATOM 1195 C CA . MET A 1 170 ? -28.322 -15.171 -20.974 1.00 14.41 161 MET A CA 1
ATOM 1196 C C . MET A 1 170 ? -28.657 -16.420 -20.158 1.00 13.26 161 MET A C 1
ATOM 1197 O O . MET A 1 170 ? -28.745 -16.367 -18.928 1.00 6.93 161 MET A O 1
ATOM 1202 N N . HIS A 1 171 ? -28.824 -17.547 -20.849 1.00 11.85 162 HIS A N 1
ATOM 1203 C CA . HIS A 1 171 ? -28.978 -18.847 -20.204 1.00 11.66 162 HIS A CA 1
ATOM 1204 C C . HIS A 1 171 ? -27.605 -19.390 -19.816 1.00 12.49 162 HIS A C 1
ATOM 1205 O O . HIS A 1 171 ? -26.759 -19.612 -20.692 1.00 11.55 162 HIS A O 1
ATOM 1212 N N . VAL A 1 172 ? -27.381 -19.622 -18.521 1.00 4.55 163 VAL A N 1
ATOM 1213 C CA . VAL A 1 172 ? -26.053 -19.944 -17.989 1.00 7.31 163 VAL A CA 1
ATOM 1214 C C . VAL A 1 172 ? -26.031 -21.372 -17.443 1.00 10.22 163 VAL A C 1
ATOM 1215 O O . VAL A 1 172 ? -26.736 -21.688 -16.477 1.00 12.00 163 VAL A O 1
ATOM 1219 N N . PHE A 1 173 ? -25.189 -22.225 -18.024 1.00 7.54 164 PHE A N 1
ATOM 1220 C CA . PHE A 1 173 ? -24.988 -23.588 -17.536 1.00 6.42 164 PHE A CA 1
ATOM 1221 C C . PHE A 1 173 ? -23.613 -23.682 -16.888 1.00 10.48 164 PHE A C 1
ATOM 1222 O O . PHE A 1 173 ? -22.601 -23.440 -17.551 1.00 14.52 164 PHE A O 1
ATOM 1230 N N . SER A 1 174 ? -23.569 -24.065 -15.613 1.00 5.20 165 SER A N 1
ATOM 1231 C CA . SER A 1 174 ? -22.315 -24.172 -14.881 1.00 4.57 165 SER A CA 1
ATOM 1232 C C . SER A 1 174 ? -22.122 -25.609 -14.427 1.00 5.38 165 SER A C 1
ATOM 1233 O O . SER A 1 174 ? -22.906 -26.113 -13.621 1.00 8.35 165 SER A O 1
ATOM 1236 N N . PHE A 1 175 ? -21.074 -26.259 -14.931 1.00 6.47 166 PHE A N 1
ATOM 1237 C CA . PHE A 1 175 ? -20.655 -27.582 -14.461 1.00 7.82 166 PHE A CA 1
ATOM 1238 C C . PHE A 1 175 ? -19.617 -27.386 -13.357 1.00 7.16 166 PHE A C 1
ATOM 1239 O O . PHE A 1 175 ? -18.523 -26.885 -13.620 1.00 4.96 166 PHE A O 1
ATOM 1247 N N . VAL A 1 176 ? -19.932 -27.784 -12.127 1.00 9.82 167 VAL A N 1
ATOM 1248 C CA . VAL A 1 176 ? -19.067 -27.482 -10.988 1.00 5.49 167 VAL A CA 1
ATOM 1249 C C . VAL A 1 176 ? -18.487 -28.773 -10.423 1.00 10.59 167 VAL A C 1
ATOM 1250 O O . VAL A 1 176 ? -19.231 -29.700 -10.070 1.00 7.62 167 VAL A O 1
ATOM 1254 N N . ALA A 1 177 ? -17.162 -28.826 -10.327 1.00 8.55 168 ALA A N 1
ATOM 1255 C CA . ALA A 1 177 ? -16.491 -30.021 -9.820 1.00 11.26 168 ALA A CA 1
ATOM 1256 C C . ALA A 1 177 ? -16.694 -30.134 -8.312 1.00 16.56 168 ALA A C 1
ATOM 1257 O O . ALA A 1 177 ? -16.501 -29.149 -7.595 1.00 12.31 168 ALA A O 1
ATOM 1259 N N . PRO A 1 178 ? -17.081 -31.308 -7.794 1.00 20.18 169 PRO A N 1
ATOM 1260 C CA . PRO A 1 178 ? -17.316 -31.438 -6.342 1.00 19.89 169 PRO A CA 1
ATOM 1261 C C . PRO A 1 178 ? -16.057 -31.321 -5.493 1.00 23.30 169 PRO A C 1
ATOM 1262 O O . PRO A 1 178 ? -16.163 -31.028 -4.295 1.00 21.33 169 PRO A O 1
ATOM 1266 N N . GLN A 1 179 ? -14.878 -31.576 -6.050 1.00 17.35 170 GLN A N 1
ATOM 1267 C CA . GLN A 1 179 ? -13.625 -31.223 -5.398 1.00 29.52 170 GLN A CA 1
ATOM 1268 C C . GLN A 1 179 ? -12.724 -30.578 -6.436 1.00 14.00 170 GLN A C 1
ATOM 1269 O O . GLN A 1 179 ? -12.869 -30.819 -7.638 1.00 15.28 170 GLN A O 1
ATOM 1275 N N . GLN A 1 180 ? -11.798 -29.750 -5.966 1.00 14.26 171 GLN A N 1
ATOM 1276 C CA . GLN A 1 180 ? -11.000 -28.965 -6.894 1.00 19.97 171 GLN A CA 1
ATOM 1277 C C . GLN A 1 180 ? -10.133 -29.873 -7.762 1.00 17.07 171 GLN A C 1
ATOM 1278 O O . GLN A 1 180 ? -9.579 -30.875 -7.293 1.00 17.47 171 GLN A O 1
ATOM 1284 N N . ILE A 1 181 ? -10.090 -29.551 -9.055 1.00 16.49 172 ILE A N 1
ATOM 1285 C CA . ILE A 1 181 ? -9.284 -30.255 -10.050 1.00 10.89 172 ILE A CA 1
ATOM 1286 C C . ILE A 1 181 ? -8.180 -29.308 -10.502 1.00 9.81 172 ILE A C 1
ATOM 1287 O O . ILE A 1 181 ? -8.434 -28.364 -11.265 1.00 9.79 172 ILE A O 1
ATOM 1292 N N . ASN A 1 182 ? -6.949 -29.563 -10.058 1.00 4.04 173 ASN A N 1
ATOM 1293 C CA . ASN A 1 182 ? -5.836 -28.673 -10.374 1.00 8.83 173 ASN A CA 1
ATOM 1294 C C . ASN A 1 182 ? -5.201 -28.934 -11.734 1.00 7.61 173 ASN A C 1
ATOM 1295 O O . ASN A 1 182 ? -4.565 -28.032 -12.287 1.00 7.88 173 ASN A O 1
ATOM 1300 N N . ASN A 1 183 ? -5.326 -30.141 -12.277 1.00 3.30 174 ASN A N 1
ATOM 1301 C CA . ASN A 1 183 ? -4.832 -30.430 -13.618 1.00 4.70 174 ASN A CA 1
ATOM 1302 C C . ASN A 1 183 ? -5.969 -31.059 -14.399 1.00 2.99 174 ASN A C 1
ATOM 1303 O O . ASN A 1 183 ? -6.515 -32.082 -13.973 1.00 4.45 174 ASN A O 1
ATOM 1308 N N . PHE A 1 184 ? -6.331 -30.446 -15.528 1.00 8.68 175 PHE A N 1
ATOM 1309 C CA . PHE A 1 184 ? -7.566 -30.790 -16.231 1.00 10.84 175 PHE A CA 1
ATOM 1310 C C . PHE A 1 184 ? -7.335 -30.868 -17.735 1.00 10.17 175 PHE A C 1
ATOM 1311 O O . PHE A 1 184 ? -6.750 -29.959 -18.330 1.00 6.66 175 PHE A O 1
ATOM 1319 N N . ASN A 1 185 ? -7.794 -31.966 -18.333 1.00 8.82 176 ASN A N 1
ATOM 1320 C CA . ASN A 1 185 ? -7.752 -32.204 -19.771 1.00 15.46 176 ASN A CA 1
ATOM 1321 C C . ASN A 1 185 ? -9.123 -32.683 -20.215 1.00 14.81 176 ASN A C 1
ATOM 1322 O O . ASN A 1 185 ? -9.673 -33.623 -19.634 1.00 14.53 176 ASN A O 1
ATOM 1327 N N . THR A 1 186 ? -9.677 -32.042 -21.234 1.00 10.36 177 THR A N 1
ATOM 1328 C CA . THR A 1 186 ? -10.977 -32.472 -21.724 1.00 7.25 177 THR A CA 1
ATOM 1329 C C . THR A 1 186 ? -11.143 -31.984 -23.155 1.00 6.91 177 THR A C 1
ATOM 1330 O O . THR A 1 186 ? -10.281 -31.297 -23.707 1.00 6.14 177 THR A O 1
ATOM 1334 N N . ASP A 1 187 ? -12.250 -32.400 -23.756 1.00 6.93 178 ASP A N 1
ATOM 1335 C CA . ASP A 1 187 ? -12.765 -31.877 -25.012 1.00 3.11 178 ASP A CA 1
ATOM 1336 C C . ASP A 1 187 ? -14.075 -31.191 -24.649 1.00 11.49 178 ASP A C 1
ATOM 1337 O O . ASP A 1 187 ? -15.020 -31.860 -24.215 1.00 4.28 178 ASP A O 1
ATOM 1342 N N . VAL A 1 188 ? -14.126 -29.858 -24.798 1.00 4.21 179 VAL A N 1
ATOM 1343 C CA . VAL A 1 188 ? -15.276 -29.116 -24.296 1.00 0.00 179 VAL A CA 1
ATOM 1344 C C . VAL A 1 188 ? -16.521 -29.370 -25.149 1.00 2.85 179 VAL A C 1
ATOM 1345 O O . VAL A 1 188 ? -17.651 -29.204 -24.666 1.00 5.86 179 VAL A O 1
ATOM 1349 N N . LYS A 1 189 ? -16.350 -29.801 -26.402 1.00 1.75 180 LYS A N 1
ATOM 1350 C CA . LYS A 1 189 ? -17.496 -30.173 -27.215 1.00 4.77 180 LYS A CA 1
ATOM 1351 C C . LYS A 1 189 ? -18.346 -31.259 -26.552 1.00 4.43 180 LYS A C 1
ATOM 1352 O O . LYS A 1 189 ? -19.543 -31.358 -26.847 1.00 10.32 180 LYS A O 1
ATOM 1358 N N . THR A 1 190 ? -17.778 -32.059 -25.640 1.00 8.92 181 THR A N 1
ATOM 1359 C CA . THR A 1 190 ? -18.592 -33.086 -24.984 1.00 8.32 181 THR A CA 1
ATOM 1360 C C . THR A 1 190 ? -19.547 -32.471 -23.975 1.00 8.06 181 THR A C 1
ATOM 1361 O O . THR A 1 190 ? -20.635 -33.012 -23.738 1.00 4.69 181 THR A O 1
ATOM 1365 N N . PHE A 1 191 ? -19.161 -31.350 -23.374 1.00 0.66 182 PHE A N 1
ATOM 1366 C CA . PHE A 1 191 ? -20.109 -30.587 -22.574 1.00 6.79 182 PHE A CA 1
ATOM 1367 C C . PHE A 1 191 ? -21.194 -29.986 -23.451 1.00 7.18 182 PHE A C 1
ATOM 1368 O O . PHE A 1 191 ? -22.380 -30.010 -23.088 1.00 4.27 182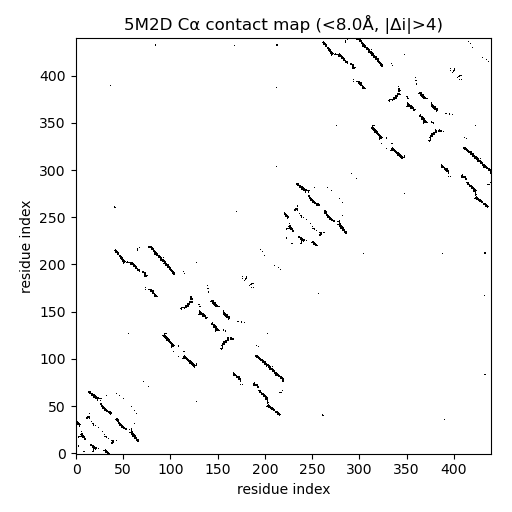 PHE A O 1
ATOM 1376 N N . PHE A 1 192 ? -20.816 -29.467 -24.619 1.00 10.43 183 PHE A N 1
ATOM 1377 C CA . PHE A 1 192 ? -21.828 -29.002 -25.559 1.00 4.87 183 PHE A CA 1
ATOM 1378 C C . PHE A 1 192 ? -22.739 -30.144 -25.984 1.00 3.91 183 PHE A C 1
ATOM 1379 O O . PHE A 1 192 ? -23.958 -29.974 -26.046 1.00 4.95 183 PHE A O 1
ATOM 1387 N N . ASP A 1 193 ? -22.176 -31.325 -26.260 1.00 6.29 184 ASP A N 1
ATOM 1388 C CA . ASP A 1 193 ? -23.031 -32.452 -26.619 1.00 5.62 184 ASP A CA 1
ATOM 1389 C C . ASP A 1 193 ? -24.021 -32.763 -25.505 1.00 5.01 184 ASP A C 1
ATOM 1390 O O . ASP A 1 193 ? -25.221 -32.924 -25.758 1.00 7.31 184 ASP A O 1
ATOM 1395 N N . TYR A 1 194 ? -23.541 -32.832 -24.260 1.00 4.53 185 TYR A N 1
ATOM 1396 C CA . TYR A 1 194 ? -24.456 -33.065 -23.149 1.00 7.56 185 TYR A CA 1
ATOM 1397 C C . TYR A 1 194 ? -25.605 -32.061 -23.177 1.00 10.53 185 TYR A C 1
ATOM 1398 O O . TYR A 1 194 ? -26.774 -32.438 -23.040 1.00 5.12 185 TYR A O 1
ATOM 1407 N N . LEU A 1 195 ? -25.294 -30.782 -23.403 1.00 5.76 186 LEU A N 1
ATOM 1408 C CA . LEU A 1 195 ? -26.332 -29.757 -23.346 1.00 8.07 186 LEU A CA 1
ATOM 1409 C C . LEU A 1 195 ? -27.350 -29.905 -24.472 1.00 10.36 186 LEU A C 1
ATOM 1410 O O . LEU A 1 195 ? -28.550 -29.705 -24.244 1.00 7.33 186 LEU A O 1
ATOM 1415 N N . THR A 1 196 ? -26.910 -30.252 -25.694 1.00 6.70 187 THR A N 1
ATOM 1416 C CA . THR A 1 196 ? -27.888 -30.352 -26.779 1.00 11.47 187 THR A CA 1
ATOM 1417 C C . THR A 1 196 ? -28.691 -31.644 -26.722 1.00 10.30 187 THR A C 1
ATOM 1418 O O . THR A 1 196 ? -29.836 -31.668 -27.177 1.00 15.15 187 THR A O 1
ATOM 1422 N N . TRP A 1 197 ? -28.131 -32.712 -26.160 1.00 8.84 188 TRP A N 1
ATOM 1423 C CA . TRP A 1 197 ? -28.869 -33.958 -26.040 1.00 12.29 188 TRP A CA 1
ATOM 1424 C C . TRP A 1 197 ? -29.855 -33.950 -24.880 1.00 19.36 188 TRP A C 1
ATOM 1425 O O . TRP A 1 197 ? -30.831 -34.702 -24.924 1.00 16.68 188 TRP A O 1
ATOM 1436 N N . ASN A 1 198 ? -29.632 -33.122 -23.853 1.00 12.07 189 ASN A N 1
ATOM 1437 C CA . ASN A 1 198 ? -30.379 -33.236 -22.608 1.00 10.05 189 ASN A CA 1
ATOM 1438 C C . ASN A 1 198 ? -30.962 -31.925 -22.091 1.00 16.08 189 ASN A C 1
ATOM 1439 O O . ASN A 1 198 ? -31.877 -31.967 -21.261 1.00 22.72 189 ASN A O 1
ATOM 1444 N N . ARG A 1 199 ? -30.472 -30.773 -22.525 1.00 12.26 190 ARG A N 1
ATOM 1445 C CA . ARG A 1 199 ? -30.983 -29.511 -22.006 1.00 10.65 190 ARG A CA 1
ATOM 1446 C C . ARG A 1 199 ? -31.450 -28.591 -23.124 1.00 16.33 190 ARG A C 1
ATOM 1447 O O . ARG A 1 199 ? -31.587 -27.387 -22.900 1.00 11.72 190 ARG A O 1
ATOM 1455 N N . GLY A 1 200 ? -31.686 -29.126 -24.320 1.00 5.07 191 GLY A N 1
ATOM 1456 C CA . GLY A 1 200 ? -32.264 -28.327 -25.387 1.00 18.76 191 GLY A CA 1
ATOM 1457 C C . GLY A 1 200 ? -31.351 -27.317 -26.055 1.00 14.09 191 GLY A C 1
ATOM 1458 O O . GLY A 1 200 ? -31.843 -26.402 -26.720 1.00 14.18 191 GLY A O 1
ATOM 1459 N N . PHE A 1 201 ? -30.037 -27.438 -25.907 1.00 14.00 192 PHE A N 1
ATOM 1460 C CA . PHE A 1 201 ? -29.156 -26.436 -26.504 1.00 6.17 192 PHE A CA 1
ATOM 1461 C C . PHE A 1 201 ? -29.240 -26.562 -28.020 1.00 5.66 192 PHE A C 1
ATOM 1462 O O . PHE A 1 201 ? -29.058 -27.665 -28.544 1.00 7.63 192 PHE A O 1
ATOM 1470 N N . PRO A 1 202 ? -29.547 -25.473 -28.759 1.00 6.53 193 PRO A N 1
ATOM 1471 C CA . PRO A 1 202 ? -29.663 -25.587 -30.228 1.00 15.60 193 PRO A CA 1
ATOM 1472 C C . PRO A 1 202 ? -28.324 -25.525 -30.958 1.00 9.90 193 PRO A C 1
ATOM 1473 O O . PRO A 1 202 ? -27.890 -24.446 -31.369 1.00 12.01 193 PRO A O 1
ATOM 1477 N N . ALA A 1 203 ? -27.695 -26.683 -31.179 1.00 3.44 194 ALA A N 1
ATOM 1478 C CA . ALA A 1 203 ? -26.315 -26.713 -31.653 1.00 4.18 194 ALA A CA 1
ATOM 1479 C C . ALA A 1 203 ? -26.138 -26.114 -33.045 1.00 5.87 194 ALA A C 1
ATOM 1480 O O . ALA A 1 203 ? -25.053 -25.604 -33.348 1.00 7.56 194 ALA A O 1
ATOM 1482 N N . ASP A 1 204 ? -27.150 -26.170 -33.918 1.00 3.31 195 ASP A N 1
ATOM 1483 C CA . ASP A 1 204 ? -26.956 -25.623 -35.260 1.00 6.59 195 ASP A CA 1
ATOM 1484 C C . ASP A 1 204 ? -27.428 -24.171 -35.392 1.00 4.37 195 ASP A C 1
ATOM 1485 O O . ASP A 1 204 ? -27.555 -23.666 -36.511 1.00 5.95 195 ASP A O 1
ATOM 1490 N N . GLN A 1 205 ? -27.679 -23.495 -34.285 1.00 2.29 196 GLN A N 1
ATOM 1491 C CA . GLN A 1 205 ? -27.990 -22.075 -34.295 1.00 13.30 196 GLN A CA 1
ATOM 1492 C C . GLN A 1 205 ? -26.971 -21.241 -33.533 1.00 15.81 196 GLN A C 1
ATOM 1493 O O . GLN A 1 205 ? -26.789 -20.065 -33.851 1.00 11.10 196 GLN A O 1
ATOM 1499 N N . GLN A 1 206 ? -26.280 -21.820 -32.562 1.00 0.00 197 GLN A N 1
ATOM 1500 C CA . GLN A 1 206 ? -25.389 -21.050 -31.701 1.00 8.65 197 GLN A CA 1
ATOM 1501 C C . GLN A 1 206 ? -23.959 -21.084 -32.231 1.00 7.10 197 GLN A C 1
ATOM 1502 O O . GLN A 1 206 ? -23.423 -22.159 -32.522 1.00 5.46 197 GLN A O 1
ATOM 1508 N N . HIS A 1 207 ? -23.353 -19.908 -32.359 1.00 3.04 198 HIS A N 1
ATOM 1509 C CA . HIS A 1 207 ? -21.960 -19.767 -32.749 1.00 4.57 198 HIS A CA 1
ATOM 1510 C C . HIS A 1 207 ? -21.124 -19.603 -31.486 1.00 6.59 198 HIS A C 1
ATOM 1511 O O . HIS A 1 207 ? -21.529 -18.898 -30.558 1.00 6.96 198 HIS A O 1
ATOM 1518 N N . LEU A 1 208 ? -19.973 -20.272 -31.433 1.00 10.73 199 LEU A N 1
ATOM 1519 C CA . LEU A 1 208 ? -19.114 -20.172 -30.254 1.00 11.35 199 LEU A CA 1
ATOM 1520 C C . LEU A 1 208 ? -18.328 -18.870 -30.351 1.00 1.78 199 LEU A C 1
ATOM 1521 O O . LEU A 1 208 ? -17.539 -18.690 -31.276 1.00 5.05 199 LEU A O 1
ATOM 1526 N N . LEU A 1 209 ? -18.574 -17.936 -29.429 1.00 6.58 200 LEU A N 1
ATOM 1527 C CA . LEU A 1 209 ? -17.909 -16.634 -29.482 1.00 10.78 200 LEU A CA 1
ATOM 1528 C C . LEU A 1 209 ? -16.572 -16.607 -28.731 1.00 4.23 200 LEU A C 1
ATOM 1529 O O . LEU A 1 209 ? -15.638 -15.920 -29.159 1.00 5.68 200 LEU A O 1
ATOM 1534 N N . ILE A 1 210 ? -16.450 -17.347 -27.629 1.00 9.16 201 ILE A N 1
ATOM 1535 C CA . ILE A 1 210 ? -15.410 -17.087 -26.638 1.00 4.62 201 ILE A CA 1
ATOM 1536 C C . ILE A 1 210 ? -15.020 -18.392 -25.968 1.00 5.80 201 ILE A C 1
ATOM 1537 O O . ILE A 1 210 ? -15.882 -19.190 -25.596 1.00 4.26 201 ILE A O 1
ATOM 1542 N N . LEU A 1 211 ? -13.711 -18.598 -25.799 1.00 8.22 202 LEU A N 1
ATOM 1543 C CA . LEU A 1 211 ? -13.164 -19.679 -24.979 1.00 1.92 202 LEU A CA 1
ATOM 1544 C C . LEU A 1 211 ? -12.128 -19.067 -24.040 1.00 10.55 202 LEU A C 1
ATOM 1545 O O . LEU A 1 211 ? -11.025 -18.715 -24.481 1.00 5.38 202 LEU A O 1
ATOM 1550 N N . GLN A 1 212 ? -12.481 -18.941 -22.753 1.00 3.12 203 GLN A N 1
ATOM 1551 C CA . GLN A 1 212 ? -11.640 -18.288 -21.756 1.00 4.41 203 GLN A CA 1
ATOM 1552 C C . GLN A 1 212 ? -11.488 -19.158 -20.516 1.00 11.36 203 GLN A C 1
ATOM 1553 O O . GLN A 1 212 ? -12.306 -20.049 -20.243 1.00 4.26 203 GLN A O 1
ATOM 1559 N N . PHE A 1 213 ? -10.428 -18.861 -19.754 1.00 7.16 204 PHE A N 1
ATOM 1560 C CA . PHE A 1 213 ? -10.105 -19.576 -18.528 1.00 1.62 204 PHE A CA 1
ATOM 1561 C C . PHE A 1 213 ? -9.474 -18.624 -17.524 1.00 7.89 204 PHE A C 1
ATOM 1562 O O . PHE A 1 213 ? -8.549 -17.881 -17.860 1.00 7.82 204 PHE A O 1
ATOM 1570 N N . GLY A 1 214 ? -9.954 -18.670 -16.287 1.00 6.02 205 GLY A N 1
ATOM 1571 C CA . GLY A 1 214 ? -9.393 -17.836 -15.244 1.00 5.47 205 GLY A CA 1
ATOM 1572 C C . GLY A 1 214 ? -10.074 -18.021 -13.903 1.00 4.26 205 GLY A C 1
ATOM 1573 O O . GLY A 1 214 ? -10.542 -19.115 -13.582 1.00 7.72 205 GLY A O 1
ATOM 1574 N N . THR A 1 215 ? -10.149 -16.954 -13.120 1.00 3.82 206 THR A N 1
ATOM 1575 C CA . THR A 1 215 ? -10.633 -17.016 -11.753 1.00 2.08 206 THR A CA 1
ATOM 1576 C C . THR A 1 215 ? -11.551 -15.833 -11.495 1.00 13.60 206 THR A C 1
ATOM 1577 O O . THR A 1 215 ? -11.299 -14.718 -11.971 1.00 2.73 206 THR A O 1
ATOM 1581 N N . GLU A 1 216 ? -12.633 -16.089 -10.764 1.00 7.94 207 GLU A N 1
ATOM 1582 C CA . GLU A 1 216 ? -13.502 -15.030 -10.257 1.00 3.93 207 GLU A CA 1
ATOM 1583 C C . GLU A 1 216 ? -13.240 -14.864 -8.765 1.00 5.49 207 GLU A C 1
ATOM 1584 O O . GLU A 1 216 ? -13.608 -15.750 -7.975 1.00 7.74 207 GLU A O 1
ATOM 1590 N N . PRO A 1 217 ? -12.571 -13.800 -8.338 1.00 3.23 208 PRO A N 1
ATOM 1591 C CA . PRO A 1 217 ? -12.401 -13.561 -6.902 1.00 6.82 208 PRO A CA 1
ATOM 1592 C C . PRO A 1 217 ? -13.607 -12.850 -6.326 1.00 5.53 208 PRO A C 1
ATOM 1593 O O . PRO A 1 217 ? -14.207 -11.983 -6.967 1.00 11.55 208 PRO A O 1
ATOM 1597 N N . PHE A 1 218 ? -13.955 -13.221 -5.096 1.00 6.34 209 PHE A N 1
ATOM 1598 C CA . PHE A 1 218 ? -14.955 -12.498 -4.318 1.00 11.23 209 PHE A CA 1
ATOM 1599 C C . PHE A 1 218 ? -14.264 -11.714 -3.206 1.00 7.64 209 PHE A C 1
ATOM 1600 O O . PHE A 1 218 ? -14.293 -10.482 -3.218 1.00 7.58 209 PHE A O 1
ATOM 1608 N N . THR A 1 219 ? -13.646 -12.398 -2.242 1.00 5.80 210 THR A N 1
ATOM 1609 C CA . THR A 1 219 ? -12.918 -11.740 -1.159 1.00 3.81 210 THR A CA 1
ATOM 1610 C C . THR A 1 219 ? -11.730 -12.602 -0.761 1.00 16.53 210 THR A C 1
ATOM 1611 O O . THR A 1 219 ? -11.682 -13.804 -1.048 1.00 9.12 210 THR A O 1
ATOM 1615 N N . GLY A 1 220 ? -10.773 -11.974 -0.076 1.00 10.58 211 GLY A N 1
ATOM 1616 C CA . GLY A 1 220 ? -9.648 -12.663 0.507 1.00 11.80 211 GLY A CA 1
ATOM 1617 C C . GLY A 1 220 ? -8.354 -12.035 0.068 1.00 12.99 211 GLY A C 1
ATOM 1618 O O . GLY A 1 220 ? -8.323 -10.921 -0.465 1.00 10.79 211 GLY A O 1
ATOM 1619 N N . GLY A 1 221 ? -7.260 -12.756 0.297 1.00 12.57 212 GLY A N 1
ATOM 1620 C CA . GLY A 1 221 ? -5.947 -12.302 -0.129 1.00 18.77 212 GLY A CA 1
ATOM 1621 C C . GLY A 1 221 ? -5.118 -11.634 0.957 1.00 12.65 212 GLY A C 1
ATOM 1622 O O . GLY A 1 221 ? -5.584 -11.511 2.088 1.00 11.79 212 GLY A O 1
ATOM 1623 N N . PRO A 1 222 ? -3.879 -11.202 0.634 1.00 8.43 213 PRO A N 1
ATOM 1624 C CA . PRO A 1 222 ? -3.131 -11.301 -0.627 1.00 7.61 213 PRO A CA 1
ATOM 1625 C C . PRO A 1 222 ? -3.040 -12.720 -1.170 1.00 13.73 213 PRO A C 1
ATOM 1626 O O . PRO A 1 222 ? -2.648 -13.644 -0.456 1.00 7.61 213 PRO A O 1
ATOM 1630 N N . ALA A 1 223 ? -3.456 -12.880 -2.424 1.00 9.48 214 ALA A N 1
ATOM 1631 C CA . ALA A 1 223 ? -3.621 -14.186 -3.039 1.00 16.05 214 ALA A CA 1
ATOM 1632 C C . ALA A 1 223 ? -2.952 -14.196 -4.402 1.00 10.82 214 ALA A C 1
ATOM 1633 O O . ALA A 1 223 ? -2.780 -13.152 -5.032 1.00 7.54 214 ALA A O 1
ATOM 1635 N N . THR A 1 224 ? -2.568 -15.389 -4.845 1.00 6.17 215 THR A N 1
ATOM 1636 C CA . THR A 1 224 ? -2.069 -15.590 -6.195 1.00 11.83 215 THR A CA 1
ATOM 1637 C C . THR A 1 224 ? -2.774 -16.787 -6.809 1.00 7.91 215 THR A C 1
ATOM 1638 O O . THR A 1 224 ? -2.777 -17.883 -6.234 1.00 10.01 215 THR A O 1
ATOM 1642 N N . PHE A 1 225 ? -3.384 -16.564 -7.964 1.00 6.84 216 PHE A N 1
ATOM 1643 C CA . PHE A 1 225 ? -3.880 -17.634 -8.814 1.00 4.99 216 PHE A CA 1
ATOM 1644 C C . PHE A 1 225 ? -2.836 -17.851 -9.887 1.00 6.12 216 PHE A C 1
ATOM 1645 O O . PHE A 1 225 ? -2.570 -16.947 -10.686 1.00 2.60 216 PHE A O 1
ATOM 1653 N N . GLN A 1 226 ? -2.215 -19.029 -9.863 1.00 7.60 217 GLN A N 1
ATOM 1654 C CA . GLN A 1 226 ? -1.124 -19.382 -10.759 1.00 16.91 217 GLN A CA 1
ATOM 1655 C C . GLN A 1 226 ? -1.631 -20.326 -11.836 1.00 11.92 217 GLN A C 1
ATOM 1656 O O . GLN A 1 226 ? -2.158 -21.393 -11.518 1.00 14.18 217 GLN A O 1
ATOM 1662 N N . VAL A 1 227 ? -1.457 -19.949 -13.101 1.00 9.55 218 VAL A N 1
ATOM 1663 C CA . VAL A 1 227 ? -1.769 -20.825 -14.225 1.00 10.15 218 VAL A CA 1
ATOM 1664 C C . VAL A 1 227 ? -0.449 -21.382 -14.748 1.00 9.41 218 VAL A C 1
ATOM 1665 O O . VAL A 1 227 ? 0.287 -20.708 -15.471 1.00 4.66 218 VAL A O 1
ATOM 1669 N N . ASN A 1 228 ? -0.162 -22.632 -14.393 1.00 10.21 219 ASN A N 1
ATOM 1670 C CA . ASN A 1 228 ? 1.036 -23.290 -14.901 1.00 7.04 219 ASN A CA 1
ATOM 1671 C C . ASN A 1 228 ? 0.961 -23.482 -16.405 1.00 7.17 219 ASN A C 1
ATOM 1672 O O . ASN A 1 228 ? 1.974 -23.385 -17.106 1.00 5.25 219 ASN A O 1
ATOM 1677 N N . HIS A 1 229 ? -0.225 -23.791 -16.917 1.00 3.80 220 HIS A N 1
ATOM 1678 C CA . HIS A 1 229 ? -0.410 -24.027 -18.339 1.00 7.54 220 HIS A CA 1
ATOM 1679 C C . HIS A 1 229 ? -1.887 -23.911 -18.654 1.00 5.00 220 HIS A C 1
ATOM 1680 O O . HIS A 1 229 ? -2.723 -24.419 -17.904 1.00 4.87 220 HIS A O 1
ATOM 1687 N N . PHE A 1 230 ? -2.195 -23.231 -19.754 1.00 3.72 221 PHE A N 1
ATOM 1688 C CA . PHE A 1 230 ? -3.522 -23.267 -20.346 1.00 6.11 221 PHE A CA 1
ATOM 1689 C C . PHE A 1 230 ? -3.352 -23.379 -21.851 1.00 5.34 221 PHE A C 1
ATOM 1690 O O . PHE A 1 230 ? -2.509 -22.700 -22.441 1.00 4.67 221 PHE A O 1
ATOM 1698 N N . SER A 1 231 ? -4.143 -24.251 -22.465 1.00 5.56 222 SER A N 1
ATOM 1699 C CA . SER A 1 231 ? -4.234 -24.287 -23.914 1.00 6.23 222 SER A CA 1
ATOM 1700 C C . SER A 1 231 ? -5.657 -24.664 -24.291 1.00 6.02 222 SER A C 1
ATOM 1701 O O . SER A 1 231 ? -6.394 -25.280 -23.511 1.00 3.35 222 SER A O 1
ATOM 1704 N N . GLY A 1 232 ? -6.033 -24.278 -25.502 1.00 6.07 223 GLY A N 1
ATOM 1705 C CA . GLY A 1 232 ? -7.344 -24.600 -26.005 1.00 6.97 223 GLY A CA 1
ATOM 1706 C C . GLY A 1 232 ? -7.397 -24.340 -27.487 1.00 10.90 223 GLY A C 1
ATOM 1707 O O . GLY A 1 232 ? -6.701 -23.450 -27.988 1.00 9.24 223 GLY A O 1
ATOM 1708 N N . GLN A 1 233 ? -8.188 -25.139 -28.199 1.00 9.75 224 GLN A N 1
ATOM 1709 C CA . GLN A 1 233 ? -8.417 -24.955 -29.623 1.00 12.46 224 GLN A CA 1
ATOM 1710 C C . GLN A 1 233 ? -9.879 -25.240 -29.916 1.00 7.21 224 GLN A C 1
ATOM 1711 O O . GLN A 1 233 ? -10.556 -25.945 -29.171 1.00 10.32 224 GLN A O 1
ATOM 1717 N N . VAL A 1 234 ? -10.354 -24.671 -31.013 1.00 6.52 225 VAL A N 1
ATOM 1718 C CA . VAL A 1 234 ? -11.675 -24.953 -31.550 1.00 12.96 225 VAL A CA 1
ATOM 1719 C C . VAL A 1 234 ? -11.464 -25.511 -32.946 1.00 7.05 225 VAL A C 1
ATOM 1720 O O . VAL A 1 234 ? -11.155 -24.763 -33.886 1.00 11.80 225 VAL A O 1
ATOM 1724 N N . ASN A 1 235 ? -11.622 -26.816 -33.082 1.00 2.76 226 ASN A N 1
ATOM 1725 C CA . ASN A 1 235 ? -11.336 -27.511 -34.332 1.00 10.06 226 ASN A CA 1
ATOM 1726 C C . ASN A 1 235 ? -12.617 -27.847 -35.092 1.00 13.95 226 ASN A C 1
ATOM 1727 O O . ASN A 1 235 ? -13.599 -28.266 -34.476 1.00 18.05 226 ASN A O 1
ATOM 1733 N N . GLN B 1 16 ? -2.078 -45.085 -19.081 1.00 37.09 7 GLN B N 1
ATOM 1734 C CA . GLN B 1 16 ? -0.772 -45.684 -19.320 1.00 18.80 7 GLN B CA 1
ATOM 1735 C C . GLN B 1 16 ? 0.130 -45.481 -18.101 1.00 20.58 7 GLN B C 1
ATOM 1736 O O . GLN B 1 16 ? 0.668 -44.399 -17.865 1.00 22.13 7 GLN B O 1
ATOM 1742 N N . GLN B 1 17 ? 0.272 -46.540 -17.314 1.00 11.31 8 GLN B N 1
ATOM 1743 C CA . GLN B 1 17 ? 0.977 -46.506 -16.038 1.00 21.31 8 GLN B CA 1
ATOM 1744 C C . GLN B 1 17 ? 2.224 -47.386 -16.134 1.00 26.24 8 GLN B C 1
ATOM 1745 O O . GLN B 1 17 ? 2.120 -48.613 -16.262 1.00 17.82 8 GLN B O 1
ATOM 1751 N N . LEU B 1 18 ? 3.404 -46.764 -16.066 1.00 10.76 9 LEU B N 1
ATOM 1752 C CA . LEU B 1 18 ? 4.674 -47.456 -16.305 1.00 3.64 9 LEU B CA 1
ATOM 1753 C C . LEU B 1 18 ? 5.363 -47.789 -14.978 1.00 6.39 9 LEU B C 1
ATOM 1754 O O . LEU B 1 18 ? 6.018 -46.937 -14.373 1.00 7.01 9 LEU B O 1
ATOM 1759 N N . CYS B 1 19 ? 5.257 -49.050 -14.548 1.00 5.26 10 CYS B N 1
ATOM 1760 C CA . CYS B 1 19 ? 5.830 -49.491 -13.282 1.00 9.39 10 CYS B CA 1
ATOM 1761 C C . CYS B 1 19 ? 7.039 -50.405 -13.441 1.00 10.41 10 CYS B C 1
ATOM 1762 O O . CYS B 1 19 ? 7.812 -50.557 -12.485 1.00 6.53 10 CYS B O 1
ATOM 1765 N N . GLU B 1 20 ? 7.217 -51.022 -14.601 1.00 4.28 11 GLU B N 1
ATOM 1766 C CA . GLU B 1 20 ? 8.378 -51.868 -14.786 1.00 3.98 11 GLU B CA 1
ATOM 1767 C C . GLU B 1 20 ? 9.619 -51.011 -15.013 1.00 9.32 11 GLU B C 1
ATOM 1768 O O . GLU B 1 20 ? 9.534 -49.821 -15.335 1.00 13.71 11 GLU B O 1
ATOM 1774 N N . GLN B 1 21 ? 10.783 -51.641 -14.826 1.00 9.76 12 GLN B N 1
ATOM 1775 C CA . GLN B 1 21 ? 12.046 -50.920 -14.747 1.00 10.52 12 GLN B CA 1
ATOM 1776 C C . GLN B 1 21 ? 12.241 -49.977 -15.935 1.00 8.49 12 GLN B C 1
ATOM 1777 O O . GLN B 1 21 ? 12.677 -48.834 -15.772 1.00 9.93 12 GLN B O 1
ATOM 1783 N N . TYR B 1 22 ? 11.932 -50.437 -17.133 1.00 8.66 13 TYR B N 1
ATOM 1784 C CA . TYR B 1 22 ? 12.095 -49.642 -18.337 1.00 8.66 13 TYR B CA 1
ATOM 1785 C C . TYR B 1 22 ? 10.782 -49.566 -19.101 1.00 8.74 13 TYR B C 1
ATOM 1786 O O . TYR B 1 22 ? 10.760 -49.614 -20.336 1.00 8.63 13 TYR B O 1
ATOM 1795 N N . GLY B 1 23 ? 9.666 -49.502 -18.374 1.00 8.55 14 GLY B N 1
ATOM 1796 C CA . GLY B 1 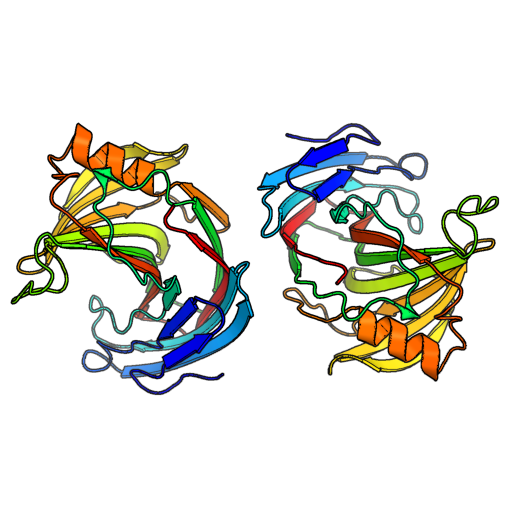23 ? 8.389 -49.293 -19.032 1.00 9.09 14 GLY B CA 1
ATOM 1797 C C . GLY B 1 23 ? 8.423 -48.008 -19.840 1.00 4.75 14 GLY B C 1
ATOM 1798 O O . GLY B 1 23 ? 8.957 -46.992 -19.391 1.00 4.07 14 GLY B O 1
ATOM 1799 N N . TYR B 1 24 ? 7.864 -48.061 -21.051 1.00 3.35 15 TYR B N 1
ATOM 1800 C CA . TYR B 1 24 ? 8.053 -47.003 -22.039 1.00 17.86 15 TYR B CA 1
ATOM 1801 C C . TYR B 1 24 ? 6.738 -46.714 -22.751 1.00 7.44 15 TYR B C 1
ATOM 1802 O O . TYR B 1 24 ? 5.974 -47.636 -23.041 1.00 2.89 15 TYR B O 1
ATOM 1811 N N . HIS B 1 25 ? 6.487 -45.436 -23.044 1.00 4.70 16 HIS B N 1
ATOM 1812 C CA . HIS B 1 25 ? 5.358 -45.004 -23.871 1.00 7.28 16 HIS B CA 1
ATOM 1813 C C . HIS B 1 25 ? 5.825 -43.900 -24.819 1.00 5.50 16 HIS B C 1
ATOM 1814 O O . HIS B 1 25 ? 6.764 -43.161 -24.518 1.00 5.67 16 HIS B O 1
ATOM 1821 N N . ALA B 1 26 ? 5.169 -43.799 -25.974 1.00 6.98 17 ALA B N 1
ATOM 1822 C CA . ALA B 1 26 ? 5.467 -42.723 -26.913 1.00 8.02 17 ALA B CA 1
ATOM 1823 C C . ALA B 1 26 ? 4.195 -42.346 -27.654 1.00 4.60 17 ALA B C 1
ATOM 1824 O O . ALA B 1 26 ? 3.466 -43.225 -28.123 1.00 3.85 17 ALA B O 1
ATOM 1826 N N . ALA B 1 27 ? 3.942 -41.043 -27.759 1.00 3.50 18 ALA B N 1
ATOM 1827 C CA . ALA B 1 27 ? 2.798 -40.551 -28.513 1.00 7.97 18 ALA B CA 1
ATOM 1828 C C . ALA B 1 27 ? 3.000 -39.071 -28.823 1.00 8.85 18 ALA B C 1
ATOM 1829 O O . ALA B 1 27 ? 3.522 -38.317 -27.994 1.00 10.57 18 ALA B O 1
ATOM 1831 N N . ASN B 1 28 ? 2.597 -38.675 -30.031 1.00 10.42 19 ASN B N 1
ATOM 1832 C CA . ASN B 1 28 ? 2.552 -37.272 -30.452 1.00 10.18 19 ASN B CA 1
ATOM 1833 C C . ASN B 1 28 ? 3.917 -36.599 -30.355 1.00 6.77 19 ASN B C 1
ATOM 1834 O O . ASN B 1 28 ? 4.020 -35.420 -30.008 1.00 9.39 19 ASN B O 1
ATOM 1839 N N . GLY B 1 29 ? 4.967 -37.341 -30.697 1.00 3.09 20 GLY B N 1
ATOM 1840 C CA . GLY B 1 29 ? 6.305 -36.775 -30.732 1.00 2.79 20 GLY B CA 1
ATOM 1841 C C . GLY B 1 29 ? 7.022 -36.732 -29.405 1.00 1.65 20 GLY B C 1
ATOM 1842 O O . GLY B 1 29 ? 8.130 -36.180 -29.341 1.00 6.71 20 GLY B O 1
ATOM 1843 N N . TYR B 1 30 ? 6.436 -37.310 -28.352 1.00 1.90 21 TYR B N 1
ATOM 1844 C CA . TYR B 1 30 ? 7.008 -37.337 -27.010 1.00 4.88 21 TYR B CA 1
ATOM 1845 C C . TYR B 1 30 ? 7.069 -38.768 -26.504 1.00 5.89 21 TYR B C 1
ATOM 1846 O O . TYR B 1 30 ? 6.176 -39.569 -26.787 1.00 5.74 21 TYR B O 1
ATOM 1855 N N . TYR B 1 31 ? 8.110 -39.085 -25.728 1.00 10.27 22 TYR B N 1
ATOM 1856 C CA . TYR B 1 31 ? 8.274 -40.420 -25.171 1.00 4.74 22 TYR B CA 1
ATOM 1857 C C . TYR B 1 31 ? 8.545 -40.329 -23.671 1.00 12.42 22 TYR B C 1
ATOM 1858 O O . TYR B 1 31 ? 8.993 -39.295 -23.158 1.00 6.72 22 TYR B O 1
ATOM 1867 N N . PHE B 1 32 ? 8.248 -41.431 -22.965 1.00 4.82 23 PHE B N 1
ATOM 1868 C CA . PHE B 1 32 ? 8.360 -41.512 -21.512 1.00 3.52 23 PHE B CA 1
ATOM 1869 C C . PHE B 1 32 ? 9.006 -42.841 -21.141 1.00 10.92 23 PHE B C 1
ATOM 1870 O O . PHE B 1 32 ? 8.689 -43.869 -21.740 1.00 9.56 23 PHE B O 1
ATOM 1878 N N . ASN B 1 33 ? 9.897 -42.831 -20.148 1.00 7.91 24 ASN B N 1
ATOM 1879 C CA . ASN B 1 33 ? 10.545 -44.052 -19.673 1.00 8.47 24 ASN B CA 1
ATOM 1880 C C . ASN B 1 33 ? 10.615 -43.993 -18.157 1.00 12.33 24 ASN B C 1
ATOM 1881 O O . ASN B 1 33 ? 11.101 -43.003 -17.599 1.00 6.05 24 ASN B O 1
ATOM 1886 N N . ASN B 1 34 ? 10.138 -45.054 -17.498 1.00 7.21 25 ASN B N 1
ATOM 1887 C CA . ASN B 1 34 ? 10.232 -45.142 -16.043 1.00 5.30 25 ASN B CA 1
ATOM 1888 C C . ASN B 1 34 ? 11.694 -45.158 -15.587 1.00 5.45 25 ASN B C 1
ATOM 1889 O O . ASN B 1 34 ? 12.048 -44.512 -14.593 1.00 10.02 25 ASN B O 1
ATOM 1894 N N . ASN B 1 35 ? 12.554 -45.912 -16.292 1.00 3.96 26 ASN B N 1
ATOM 1895 C CA . ASN B 1 35 ? 14.018 -45.761 -16.222 1.00 3.85 26 ASN B CA 1
ATOM 1896 C C . ASN B 1 35 ? 14.572 -45.964 -14.807 1.00 8.31 26 ASN B C 1
ATOM 1897 O O . ASN B 1 35 ? 15.308 -45.130 -14.274 1.00 8.34 26 ASN B O 1
ATOM 1902 N N . MET B 1 36 ? 14.224 -47.095 -14.195 1.00 6.81 27 MET B N 1
ATOM 1903 C CA . MET B 1 36 ? 14.774 -47.463 -12.889 1.00 5.19 27 MET B CA 1
ATOM 1904 C C . MET B 1 36 ? 16.129 -48.155 -13.063 1.00 9.03 27 MET B C 1
ATOM 1905 O O . MET B 1 36 ? 16.347 -49.294 -12.641 1.00 12.27 27 MET B O 1
ATOM 1910 N N . TRP B 1 37 ? 17.059 -47.441 -13.708 1.00 8.58 28 TRP B N 1
ATOM 1911 C CA . TRP B 1 37 ? 18.334 -48.071 -14.062 1.00 17.57 28 TRP B CA 1
ATOM 1912 C C . TRP B 1 37 ? 19.179 -48.398 -12.830 1.00 14.26 28 TRP B C 1
ATOM 1913 O O . TRP B 1 37 ? 19.997 -49.324 -12.876 1.00 15.60 28 TRP B O 1
ATOM 1924 N N . GLY B 1 38 ? 19.015 -47.654 -11.731 1.00 11.05 29 GLY B N 1
ATOM 1925 C CA . GLY B 1 38 ? 19.803 -47.895 -10.532 1.00 13.82 29 GLY B CA 1
ATOM 1926 C C . GLY B 1 38 ? 19.087 -48.655 -9.426 1.00 14.57 29 GLY B C 1
ATOM 1927 O O . GLY B 1 38 ? 19.475 -48.577 -8.252 1.00 10.38 29 GLY B O 1
ATOM 1928 N N . GLN B 1 39 ? 18.033 -49.395 -9.786 1.00 10.04 30 GLN B N 1
ATOM 1929 C CA . GLN B 1 39 ? 17.238 -50.077 -8.773 1.00 16.17 30 GLN B CA 1
ATOM 1930 C C . GLN B 1 39 ? 18.063 -51.086 -7.987 1.00 19.22 30 GLN B C 1
ATOM 1931 O O . GLN B 1 39 ? 17.711 -51.400 -6.844 1.00 10.27 30 GLN B O 1
ATOM 1937 N N . GLY B 1 40 ? 19.158 -51.584 -8.572 1.00 14.22 31 GLY B N 1
ATOM 1938 C CA . GLY B 1 40 ? 20.038 -52.515 -7.897 1.00 9.79 31 GLY B CA 1
ATOM 1939 C C . GLY B 1 40 ? 20.797 -51.919 -6.733 1.00 12.35 31 GLY B C 1
ATOM 1940 O O . GLY B 1 40 ? 21.286 -52.667 -5.879 1.00 11.04 31 GLY B O 1
ATOM 1941 N N . SER B 1 41 ? 20.903 -50.593 -6.670 1.00 15.19 32 SER B N 1
ATOM 1942 C CA A SER B 1 41 ? 21.605 -49.952 -5.567 0.39 13.51 32 SER B CA 1
ATOM 1943 C CA B SER B 1 41 ? 21.596 -49.928 -5.575 0.61 13.51 32 SER B CA 1
ATOM 1944 C C . SER B 1 41 ? 20.740 -49.797 -4.322 1.00 17.41 32 SER B C 1
ATOM 1945 O O . SER B 1 41 ? 21.239 -49.320 -3.293 1.00 12.99 32 SER B O 1
ATOM 1950 N N . GLY B 1 42 ? 19.482 -50.196 -4.373 1.00 13.02 33 GLY B N 1
ATOM 1951 C CA . GLY B 1 42 ? 18.586 -49.996 -3.252 1.00 12.77 33 GLY B CA 1
ATOM 1952 C C . GLY B 1 42 ? 17.318 -50.792 -3.372 1.00 23.51 33 GLY B C 1
ATOM 1953 O O . GLY B 1 42 ? 17.266 -51.824 -4.044 1.00 16.87 33 GLY B O 1
ATOM 1954 N N . SER B 1 43 ? 16.267 -50.303 -2.722 1.00 13.21 34 SER B N 1
ATOM 1955 C CA A SER B 1 43 ? 15.012 -51.029 -2.680 0.38 13.05 34 SER B CA 1
ATOM 1956 C CA B SER B 1 43 ? 15.010 -51.029 -2.710 0.62 13.04 34 SER B CA 1
ATOM 1957 C C . SER B 1 43 ? 13.864 -50.033 -2.697 1.00 15.54 34 SER B C 1
ATOM 1958 O O . SER B 1 43 ? 13.961 -48.961 -2.094 1.00 22.81 34 SER B O 1
ATOM 1963 N N . GLY B 1 44 ? 12.782 -50.396 -3.373 1.00 8.46 35 GLY B N 1
ATOM 1964 C CA . GLY B 1 44 ? 11.623 -49.524 -3.445 1.00 9.66 35 GLY B CA 1
ATOM 1965 C C . GLY B 1 44 ? 10.785 -49.856 -4.671 1.00 17.04 35 GLY B C 1
ATOM 1966 O O . GLY B 1 44 ? 10.904 -50.933 -5.247 1.00 9.99 35 GLY B O 1
ATOM 1967 N N . SER B 1 45 ? 9.940 -48.903 -5.050 1.00 11.20 36 SER B N 1
ATOM 1968 C CA . SER B 1 45 ? 9.021 -49.112 -6.159 1.00 15.91 36 SER B CA 1
ATOM 1969 C C . SER B 1 45 ? 8.707 -47.769 -6.797 1.00 16.28 36 SER B C 1
ATOM 1970 O O . SER B 1 45 ? 8.815 -46.715 -6.161 1.00 14.81 36 SER B O 1
ATOM 1973 N N . GLN B 1 46 ? 8.310 -47.816 -8.066 1.00 16.56 37 GLN B N 1
ATOM 1974 C CA . GLN B 1 46 ? 8.184 -46.592 -8.845 1.00 6.04 37 GLN B CA 1
ATOM 1975 C C . GLN B 1 46 ? 7.218 -46.814 -9.997 1.00 4.72 37 GLN B C 1
ATOM 1976 O O . GLN B 1 46 ? 7.358 -47.777 -10.752 1.00 4.29 37 GLN B O 1
ATOM 1982 N N . CYS B 1 47 ? 6.262 -45.911 -10.149 1.00 3.59 38 CYS B N 1
ATOM 1983 C CA . CYS B 1 47 ? 5.303 -45.978 -11.245 1.00 10.42 38 CYS B CA 1
ATOM 1984 C C . CYS B 1 47 ? 5.208 -44.599 -11.860 1.00 5.30 38 CYS B C 1
ATOM 1985 O O . CYS B 1 47 ? 4.964 -43.620 -11.146 1.00 5.08 38 CYS B O 1
ATOM 1988 N N . LEU B 1 48 ? 5.469 -44.520 -13.166 1.00 9.84 39 LEU B N 1
ATOM 1989 C CA . LEU B 1 48 ? 5.339 -43.293 -13.944 1.00 14.83 39 LEU B CA 1
ATOM 1990 C C . LEU B 1 48 ? 4.023 -43.364 -14.709 1.00 9.78 39 LEU B C 1
ATOM 1991 O O . LEU B 1 48 ? 3.832 -44.268 -15.529 1.00 8.73 39 LEU B O 1
ATOM 1996 N N . THR B 1 49 ? 3.136 -42.404 -14.463 1.00 3.26 40 THR B N 1
ATOM 1997 C CA . THR B 1 49 ? 1.842 -42.342 -15.134 1.00 9.16 40 THR B CA 1
ATOM 1998 C C . THR B 1 49 ? 1.803 -41.166 -16.104 1.00 5.04 40 THR B C 1
ATOM 1999 O O . THR B 1 49 ? 2.086 -40.024 -15.725 1.00 10.46 40 THR B O 1
ATOM 2003 N N . VAL B 1 50 ? 1.472 -41.456 -17.355 1.00 9.77 41 VAL B N 1
ATOM 2004 C CA . VAL B 1 50 ? 1.304 -40.433 -18.380 1.00 6.06 41 VAL B CA 1
ATOM 2005 C C . VAL B 1 50 ? -0.099 -39.861 -18.234 1.00 13.27 41 VAL B C 1
ATOM 2006 O O . VAL B 1 50 ? -1.086 -40.601 -18.271 1.00 6.79 41 VAL B O 1
ATOM 2010 N N . ASP B 1 51 ? -0.196 -38.545 -18.057 1.00 10.22 42 ASP B N 1
ATOM 2011 C CA . ASP B 1 51 ? -1.496 -37.905 -17.889 1.00 8.49 42 ASP B CA 1
ATOM 2012 C C . ASP B 1 51 ? -2.011 -37.276 -19.174 1.00 18.20 42 ASP B C 1
ATOM 2013 O O . ASP B 1 51 ? -3.224 -37.257 -19.406 1.00 9.13 42 ASP B O 1
ATOM 2018 N N . SER B 1 52 ? -1.115 -36.787 -20.022 1.00 7.74 43 SER B N 1
ATOM 2019 C CA A SER B 1 52 ? -1.489 -36.282 -21.334 0.46 10.86 43 SER B CA 1
ATOM 2020 C CA B SER B 1 52 ? -1.489 -36.282 -21.335 0.54 11.04 43 SER B CA 1
ATOM 2021 C C . SER B 1 52 ? -0.254 -36.336 -22.217 1.00 7.27 43 SER B C 1
ATOM 2022 O O . SER B 1 52 ? 0.873 -36.276 -21.724 1.00 6.42 43 SER B O 1
ATOM 2027 N N . ALA B 1 53 ? -0.475 -36.445 -23.522 1.00 5.45 44 ALA B N 1
ATOM 2028 C CA . ALA B 1 53 ? 0.651 -36.522 -24.450 1.00 5.70 44 ALA B CA 1
ATOM 2029 C C . ALA B 1 53 ? 0.187 -35.966 -25.792 1.00 9.53 44 ALA B C 1
ATOM 2030 O O . ALA B 1 53 ? -0.354 -36.710 -26.618 1.00 6.66 44 ALA B O 1
ATOM 2032 N N . GLN B 1 54 ? 0.424 -34.672 -26.010 1.00 3.28 45 GLN B N 1
ATOM 2033 C CA . GLN B 1 54 ? -0.085 -33.968 -27.17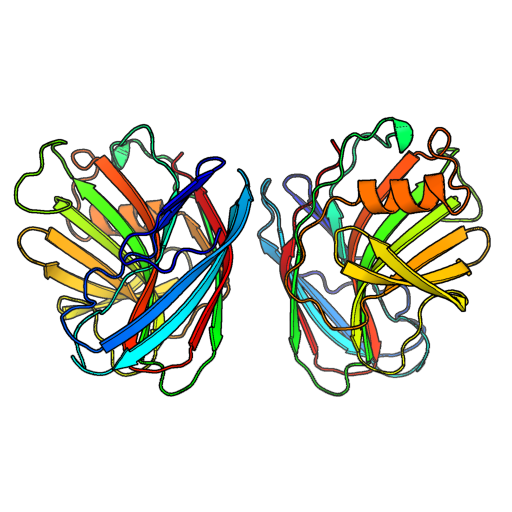4 1.00 6.49 45 GLN B CA 1
ATOM 2034 C C . GLN B 1 54 ? 1.043 -33.195 -27.850 1.00 22.31 45 GLN B C 1
ATOM 2035 O O . GLN B 1 54 ? 2.126 -33.003 -27.287 1.00 8.56 45 GLN B O 1
ATOM 2041 N N . SER B 1 55 ? 0.775 -32.747 -29.079 1.00 16.01 46 SER B N 1
ATOM 2042 C CA . SER B 1 55 ? 1.794 -32.026 -29.829 1.00 16.48 46 SER B CA 1
ATOM 2043 C C . SER B 1 55 ? 2.234 -30.765 -29.100 1.00 13.68 46 SER B C 1
ATOM 2044 O O . SER B 1 55 ? 3.388 -30.344 -29.235 1.00 11.91 46 SER B O 1
ATOM 2047 N N . GLY B 1 56 ? 1.343 -30.158 -28.320 1.00 8.62 47 GLY B N 1
ATOM 2048 C CA . GLY B 1 56 ? 1.696 -29.009 -27.516 1.00 9.24 47 GLY B CA 1
ATOM 2049 C C . GLY B 1 56 ? 2.449 -29.310 -26.243 1.00 10.76 47 GLY B C 1
ATOM 2050 O O . GLY B 1 56 ? 2.827 -28.379 -25.531 1.00 9.57 47 GLY B O 1
ATOM 2051 N N . GLY B 1 57 ? 2.668 -30.579 -25.921 1.00 9.81 48 GLY B N 1
ATOM 2052 C CA . GLY B 1 57 ? 3.421 -30.963 -24.747 1.00 11.50 48 GLY B CA 1
ATOM 2053 C C . GLY B 1 57 ? 2.693 -32.007 -23.929 1.00 11.07 48 GLY B C 1
ATOM 2054 O O . GLY B 1 57 ? 1.597 -32.453 -24.257 1.00 9.76 48 GLY B O 1
ATOM 2055 N N . VAL B 1 58 ? 3.332 -32.380 -22.820 1.00 7.66 49 VAL B N 1
ATOM 2056 C CA . VAL B 1 58 ? 2.923 -33.522 -22.019 1.00 7.89 49 VAL B CA 1
ATOM 2057 C C . VAL B 1 58 ? 2.736 -33.113 -20.564 1.00 7.52 49 VAL B C 1
ATOM 2058 O O . VAL B 1 58 ? 3.258 -32.099 -20.099 1.00 12.99 49 VAL B O 1
ATOM 2062 N N . SER B 1 59 ? 1.970 -33.934 -19.847 1.00 4.57 50 SER B N 1
ATOM 2063 C CA . SER B 1 59 ? 1.871 -33.898 -18.399 1.00 6.66 50 SER B CA 1
ATOM 2064 C C . SER B 1 59 ? 1.942 -35.333 -17.893 1.00 11.95 50 SER B C 1
ATOM 2065 O O . SER B 1 59 ? 1.490 -36.263 -18.566 1.00 5.35 50 SER B O 1
ATOM 2068 N N . TRP B 1 60 ? 2.541 -35.509 -16.718 1.00 11.31 51 TRP B N 1
ATOM 2069 C CA . TRP B 1 60 ? 2.799 -36.840 -16.179 1.00 10.03 51 TRP B CA 1
ATO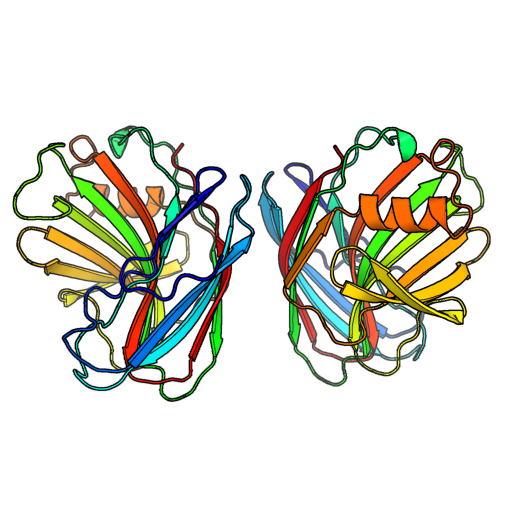M 2070 C C . TRP B 1 60 ? 3.285 -36.679 -14.748 1.00 6.70 51 TRP B C 1
ATOM 2071 O O . TRP B 1 60 ? 3.595 -35.572 -14.299 1.00 9.16 51 TRP B O 1
ATOM 2082 N N . HIS B 1 61 ? 3.316 -37.795 -14.026 1.00 8.35 52 HIS B N 1
ATOM 2083 C CA . HIS B 1 61 ? 3.830 -37.811 -12.664 1.00 7.03 52 HIS B CA 1
ATOM 2084 C C . HIS B 1 61 ? 4.448 -39.173 -12.383 1.00 8.63 52 HIS B C 1
ATOM 2085 O O . HIS B 1 61 ? 4.134 -40.169 -13.049 1.00 7.63 52 HIS B O 1
ATOM 2092 N N . VAL B 1 62 ? 5.352 -39.199 -11.397 1.00 10.68 53 VAL B N 1
ATOM 2093 C CA . VAL B 1 62 ? 5.952 -40.432 -10.894 1.00 16.61 53 VAL B CA 1
ATOM 2094 C C . VAL B 1 62 ? 5.650 -40.544 -9.408 1.00 9.50 53 VAL B C 1
ATOM 2095 O O . VAL B 1 62 ? 5.931 -39.613 -8.647 1.00 12.56 53 VAL B O 1
ATOM 2099 N N . ASP B 1 63 ? 5.144 -41.693 -8.984 1.00 12.52 54 ASP B N 1
ATOM 2100 C CA . ASP B 1 63 ? 5.096 -42.018 -7.567 1.00 3.89 54 ASP B CA 1
ATOM 2101 C C . ASP B 1 63 ? 6.283 -42.919 -7.252 1.00 12.46 54 ASP B C 1
ATOM 2102 O O . ASP B 1 63 ? 6.598 -43.826 -8.034 1.00 14.16 54 ASP B O 1
ATOM 2107 N N . TRP B 1 64 ? 6.973 -42.654 -6.136 1.00 9.66 55 TRP B N 1
ATOM 2108 C CA . TRP B 1 64 ? 8.104 -43.515 -5.798 1.00 6.58 55 TRP B CA 1
ATOM 2109 C C . TRP B 1 64 ? 8.364 -43.542 -4.293 1.00 14.10 55 TRP B C 1
ATOM 2110 O O . TRP B 1 64 ? 8.021 -42.608 -3.555 1.00 8.82 55 TRP B O 1
ATOM 2121 N N . GLN B 1 65 ? 8.975 -44.643 -3.852 1.00 15.23 56 GLN B N 1
ATOM 2122 C CA . GLN B 1 65 ? 9.604 -44.750 -2.541 1.00 9.07 56 GLN B CA 1
ATOM 2123 C C . GLN B 1 65 ? 10.920 -45.499 -2.711 1.00 11.13 56 GLN B C 1
ATOM 2124 O O . GLN B 1 65 ? 10.938 -46.567 -3.325 1.00 18.96 56 GLN B O 1
ATOM 2130 N N . TRP B 1 66 ? 12.019 -44.947 -2.190 1.00 13.08 57 TRP B N 1
ATOM 2131 C CA . TRP B 1 66 ? 13.340 -45.550 -2.374 1.00 11.96 57 TRP B CA 1
ATOM 2132 C C . TRP B 1 66 ? 14.119 -45.565 -1.065 1.00 8.06 57 TRP B C 1
ATOM 2133 O O . TRP B 1 66 ? 14.020 -44.629 -0.266 1.00 12.07 57 TRP B O 1
ATOM 2144 N N . SER B 1 67 ? 14.903 -46.629 -0.861 1.00 4.92 58 SER B N 1
ATOM 2145 C CA . SER B 1 67 ? 15.730 -46.796 0.328 1.00 12.99 58 SER B CA 1
ATOM 2146 C C . SER B 1 67 ? 17.071 -47.373 -0.092 1.00 9.54 58 SER B C 1
ATOM 2147 O O . SER B 1 67 ? 17.207 -47.938 -1.178 1.00 20.50 58 SER B O 1
ATOM 2150 N N . GLY B 1 68 ? 18.064 -47.226 0.782 1.00 7.09 59 GLY B N 1
ATOM 2151 C CA . GLY B 1 68 ? 19.383 -47.776 0.540 1.00 9.17 59 GLY B CA 1
ATOM 2152 C C . GLY B 1 68 ? 20.214 -46.927 -0.407 1.00 17.82 59 GLY B C 1
ATOM 2153 O O . GLY B 1 68 ? 19.736 -45.977 -1.039 1.00 11.23 59 GLY B O 1
ATOM 2154 N N . GLY B 1 69 ? 21.501 -47.282 -0.494 1.00 9.47 60 GLY B N 1
ATOM 2155 C CA . GLY B 1 69 ? 22.441 -46.628 -1.395 1.00 18.47 60 GLY B CA 1
ATOM 2156 C C . GLY B 1 69 ? 22.357 -45.115 -1.395 1.00 14.65 60 GLY B C 1
ATOM 2157 O O . GLY B 1 69 ? 22.028 -44.505 -2.417 1.00 17.17 60 GLY B O 1
ATOM 2158 N N . GLN B 1 70 ? 22.688 -44.515 -0.247 1.00 15.30 61 GLN B N 1
ATOM 2159 C CA . GLN B 1 70 ? 22.396 -43.108 0.034 1.00 10.03 61 GLN B CA 1
ATOM 2160 C C . GLN B 1 70 ? 22.795 -42.167 -1.096 1.00 17.16 61 GLN B C 1
ATOM 2161 O O . GLN B 1 70 ? 22.092 -41.187 -1.373 1.00 11.05 61 GLN B O 1
ATOM 2167 N N . ASN B 1 71 ? 23.947 -42.408 -1.719 1.00 21.25 62 ASN B N 1
ATOM 2168 C CA . ASN B 1 71 ? 24.504 -41.482 -2.695 1.00 13.98 62 ASN B CA 1
ATOM 2169 C C . ASN B 1 71 ? 24.405 -42.017 -4.116 1.00 19.09 62 ASN B C 1
ATOM 2170 O O . ASN B 1 71 ? 25.176 -41.599 -4.986 1.00 14.10 62 ASN B O 1
ATOM 2175 N N . ASN B 1 72 ? 23.485 -42.946 -4.364 1.00 9.35 63 ASN B N 1
ATOM 2176 C CA . ASN B 1 72 ? 23.287 -43.539 -5.679 1.00 13.70 63 ASN B CA 1
ATOM 2177 C C . ASN B 1 72 ? 21.917 -43.157 -6.222 1.00 16.27 63 ASN B C 1
ATOM 2178 O O . ASN B 1 72 ? 20.906 -43.274 -5.518 1.00 15.15 63 ASN B O 1
ATOM 2183 N N . VAL B 1 73 ? 21.891 -42.695 -7.472 1.00 11.58 64 VAL B N 1
ATOM 2184 C CA . VAL B 1 73 ? 20.627 -42.470 -8.157 1.00 5.79 64 VAL B CA 1
ATOM 2185 C C . VAL B 1 73 ? 19.929 -43.811 -8.354 1.00 15.93 64 VAL B C 1
ATOM 2186 O O . VAL B 1 73 ? 20.536 -44.788 -8.813 1.00 9.78 64 VAL B O 1
ATOM 2190 N N . LYS B 1 74 ? 18.648 -43.870 -7.992 1.00 0.00 65 LYS B N 1
ATOM 2191 C CA . LYS B 1 74 ? 17.874 -45.083 -8.201 1.00 13.74 65 LYS B CA 1
ATOM 2192 C C . LYS B 1 74 ? 17.264 -45.148 -9.590 1.00 11.36 65 LYS B C 1
ATOM 2193 O O . LYS B 1 74 ? 17.044 -46.247 -10.113 1.00 4.95 65 LYS B O 1
ATOM 2199 N N . SER B 1 75 ? 16.992 -43.996 -10.198 1.00 7.72 66 SER B N 1
ATOM 2200 C CA . SER B 1 75 ? 16.210 -43.953 -11.425 1.00 11.32 66 SER B CA 1
ATOM 2201 C C . SER B 1 75 ? 16.295 -42.549 -12.000 1.00 11.10 66 SER B C 1
ATOM 2202 O O . SER B 1 75 ? 16.738 -41.608 -11.336 1.00 10.57 66 SER B O 1
ATOM 2205 N N . TYR B 1 76 ? 15.847 -42.413 -13.242 1.00 7.27 67 TYR B N 1
ATOM 2206 C CA . TYR B 1 76 ? 15.704 -41.105 -13.886 1.00 9.71 67 TYR B CA 1
ATOM 2207 C C . TYR B 1 76 ? 14.479 -41.167 -14.784 1.00 5.63 67 TYR B C 1
ATOM 2208 O O . TYR B 1 76 ? 14.587 -41.116 -16.019 1.00 5.63 67 TYR B O 1
ATOM 2217 N N . PRO B 1 77 ? 13.286 -41.277 -14.193 1.00 4.46 68 PRO B N 1
ATOM 2218 C CA . PRO B 1 77 ? 12.058 -41.213 -15.002 1.00 8.88 68 PRO B CA 1
ATOM 2219 C C . PRO B 1 77 ? 11.990 -39.874 -15.710 1.00 4.44 68 PRO B C 1
ATOM 2220 O O . PRO B 1 77 ? 12.280 -38.827 -15.130 1.00 6.38 68 PRO B O 1
ATOM 2224 N N . TYR B 1 78 ? 11.636 -39.905 -16.981 1.00 3.86 69 TYR B N 1
ATOM 2225 C CA . TYR B 1 78 ? 11.692 -38.683 -17.763 1.00 7.37 69 TYR B CA 1
ATOM 2226 C C . TYR B 1 78 ? 10.566 -38.694 -18.780 1.00 12.00 69 TYR B C 1
ATOM 2227 O O . TYR B 1 78 ? 9.892 -39.708 -18.977 1.00 10.43 69 TYR B O 1
ATOM 2236 N N . ALA B 1 79 ? 10.352 -37.540 -19.402 1.00 4.15 70 ALA B N 1
ATOM 2237 C CA . ALA B 1 79 ? 9.770 -37.459 -20.731 1.00 3.64 70 ALA B CA 1
ATOM 2238 C C . ALA B 1 79 ? 10.826 -36.850 -21.634 1.00 13.45 70 ALA B C 1
ATOM 2239 O O . ALA B 1 79 ? 11.646 -36.043 -21.184 1.00 10.13 70 ALA B O 1
ATOM 2241 N N . GLY B 1 80 ? 10.840 -37.267 -22.894 1.00 8.11 71 GLY B N 1
ATOM 2242 C CA . GLY B 1 80 ? 11.744 -36.688 -23.868 1.00 5.56 71 GLY B CA 1
ATOM 2243 C C . GLY B 1 80 ? 10.990 -36.225 -25.095 1.00 9.52 71 GLY B C 1
ATOM 2244 O O . GLY B 1 80 ? 9.907 -36.720 -25.408 1.00 4.79 71 GLY B O 1
ATOM 2245 N N . ARG B 1 81 ? 11.578 -35.251 -25.789 1.00 8.34 72 ARG B N 1
ATOM 2246 C CA . ARG B 1 81 ? 11.106 -34.900 -27.123 1.00 6.32 72 ARG B CA 1
ATOM 2247 C C . ARG B 1 81 ? 11.766 -35.826 -28.142 1.00 12.73 72 ARG B C 1
ATOM 2248 O O . ARG B 1 81 ? 12.994 -35.989 -28.144 1.00 5.05 72 ARG B O 1
ATOM 2256 N N . GLU B 1 82 ? 10.947 -36.464 -28.983 1.00 8.04 73 GLU B N 1
ATOM 2257 C CA . GLU B 1 82 ? 11.489 -37.278 -30.064 1.00 5.85 73 GLU B CA 1
ATOM 2258 C C . GLU B 1 82 ? 12.282 -36.407 -31.035 1.00 11.53 73 GLU B C 1
ATOM 2259 O O . GLU B 1 82 ? 11.781 -35.385 -31.517 1.00 6.04 73 GLU B O 1
ATOM 2265 N N . LEU B 1 83 ? 13.529 -36.808 -31.322 1.00 10.43 74 LEU B N 1
ATOM 2266 C CA . LEU B 1 83 ? 14.408 -36.079 -32.244 1.00 7.36 74 LEU B CA 1
ATOM 2267 C C . LEU B 1 83 ? 14.750 -36.954 -33.447 1.00 10.01 74 LEU B C 1
ATOM 2268 O O . LEU B 1 83 ? 15.772 -37.665 -33.439 1.00 7.00 74 LEU B O 1
ATOM 2273 N N . PRO B 1 84 ? 13.949 -36.912 -34.516 1.00 6.70 75 PRO B N 1
ATOM 2274 C CA . PRO B 1 84 ? 14.247 -37.756 -35.690 1.00 9.47 75 PRO B CA 1
ATOM 2275 C C . PRO B 1 84 ? 15.561 -37.417 -36.370 1.00 14.85 75 PRO B C 1
ATOM 2276 O O . PRO B 1 84 ? 16.148 -38.279 -37.038 1.00 17.48 75 PRO B O 1
ATOM 2280 N N . GLN B 1 85 ? 16.027 -36.180 -36.257 1.00 6.91 76 GLN B N 1
ATOM 2281 C CA . GLN B 1 85 ? 17.325 -35.799 -36.776 1.00 8.73 76 GLN B CA 1
ATOM 2282 C C . GLN B 1 85 ? 18.189 -35.356 -35.605 1.00 9.29 76 GLN B C 1
ATOM 2283 O O . GLN B 1 85 ? 17.721 -34.637 -34.715 1.00 6.08 76 GLN B O 1
ATOM 2289 N N . LYS B 1 86 ? 19.441 -35.794 -35.589 1.00 11.94 77 LYS B N 1
ATOM 2290 C CA . LYS B 1 86 ? 20.391 -35.350 -34.572 1.00 7.68 77 LYS B CA 1
ATOM 2291 C C . LYS B 1 86 ? 21.170 -34.201 -35.199 1.00 4.94 77 LYS B C 1
ATOM 2292 O O . LYS B 1 86 ? 22.063 -34.415 -36.020 1.00 7.33 77 LYS B O 1
ATOM 2298 N N . ARG B 1 87 ? 20.827 -32.979 -34.808 1.00 9.67 78 ARG B N 1
ATOM 2299 C CA . ARG B 1 87 ? 21.356 -31.784 -35.455 1.00 10.53 78 ARG B CA 1
ATOM 2300 C C . ARG B 1 87 ? 22.632 -31.293 -34.784 1.00 5.78 78 ARG B C 1
ATOM 2301 O O . ARG B 1 87 ? 22.742 -31.287 -33.553 1.00 3.94 78 ARG B O 1
ATOM 2309 N N . LEU B 1 88 ? 23.599 -30.897 -35.611 1.00 2.43 79 LEU B N 1
ATOM 2310 C CA . LEU B 1 88 ? 24.774 -30.207 -35.114 1.00 2.94 79 LEU B CA 1
ATOM 2311 C C . LEU B 1 88 ? 24.331 -28.997 -34.313 1.00 5.06 79 LEU B C 1
ATOM 2312 O O . LEU B 1 88 ? 23.456 -28.245 -34.748 1.00 11.92 79 LEU B O 1
ATOM 2317 N N . VAL B 1 89 ? 24.926 -28.825 -33.133 1.00 2.21 80 VAL B N 1
ATOM 2318 C CA . VAL B 1 89 ? 24.512 -27.741 -32.248 1.00 6.96 80 VAL B CA 1
ATOM 2319 C C . VAL B 1 89 ? 24.643 -26.393 -32.954 1.00 7.85 80 VAL B C 1
ATOM 2320 O O . VAL B 1 89 ? 23.799 -25.505 -32.783 1.00 4.50 80 VAL B O 1
ATOM 2324 N N . SER B 1 90 ? 25.670 -26.237 -33.797 1.00 2.44 81 SER B N 1
ATOM 2325 C CA . SER B 1 90 ? 25.814 -25.012 -34.577 1.00 2.37 81 SER B CA 1
ATOM 2326 C C . SER B 1 90 ? 24.750 -24.853 -35.671 1.00 6.14 81 SER B C 1
ATOM 2327 O O . SER B 1 90 ? 24.680 -23.790 -36.290 1.00 2.95 81 SER B O 1
ATOM 2330 N N . SER B 1 91 ? 23.938 -25.867 -35.943 1.00 5.53 82 SER B N 1
ATOM 2331 C CA . SER B 1 91 ? 22.834 -25.712 -36.883 1.00 8.44 82 SER B CA 1
ATOM 2332 C C . SER B 1 91 ? 21.516 -25.374 -36.196 1.00 2.10 82 SER B C 1
ATOM 2333 O O . SER B 1 91 ? 20.550 -25.009 -36.873 1.00 8.19 82 SER B O 1
ATOM 2336 N N . ILE B 1 92 ? 21.454 -25.455 -34.877 1.00 0.00 83 ILE B N 1
ATOM 2337 C CA . ILE B 1 92 ? 20.204 -25.263 -34.155 1.00 4.19 83 ILE B CA 1
ATOM 2338 C C . ILE B 1 92 ? 19.990 -23.777 -33.887 1.00 1.87 83 ILE B C 1
ATOM 2339 O O . ILE B 1 92 ? 20.830 -23.115 -33.271 1.00 12.19 83 ILE B O 1
ATOM 2344 N N . GLY B 1 93 ? 18.862 -23.248 -34.347 1.00 8.36 84 GLY B N 1
ATOM 2345 C CA . GLY B 1 93 ? 18.542 -21.863 -34.051 1.00 4.70 84 GLY B CA 1
ATOM 2346 C C . GLY B 1 93 ? 18.088 -21.656 -32.617 1.00 2.64 84 GLY B C 1
ATOM 2347 O O . GLY B 1 93 ? 18.428 -20.648 -31.991 1.00 11.12 84 GLY B O 1
ATOM 2348 N N . SER B 1 94 ? 17.304 -22.591 -32.081 1.00 2.55 85 SER B N 1
ATOM 2349 C CA . SER B 1 94 ? 16.793 -22.456 -30.728 1.00 4.07 85 SER B CA 1
ATOM 2350 C C . SER B 1 94 ? 16.252 -23.790 -30.237 1.00 2.38 85 SER B C 1
ATOM 2351 O O . SER B 1 94 ? 15.822 -24.636 -31.030 1.00 4.26 85 SER B O 1
ATOM 2354 N N . ILE B 1 95 ? 16.267 -23.952 -28.916 1.00 1.08 86 ILE B N 1
ATOM 2355 C CA . ILE B 1 95 ? 15.697 -25.114 -28.242 1.00 6.05 86 ILE B CA 1
ATOM 2356 C C . ILE B 1 95 ? 14.678 -24.591 -27.237 1.00 7.15 86 ILE B C 1
ATOM 2357 O O . ILE B 1 95 ? 14.933 -24.625 -26.023 1.00 2.25 86 ILE B O 1
ATOM 2362 N N . PRO B 1 96 ? 13.521 -24.096 -27.685 1.00 4.65 87 PRO B N 1
ATOM 2363 C CA . PRO B 1 96 ? 12.548 -23.548 -26.734 1.00 4.09 87 PRO B CA 1
ATOM 2364 C C . PRO B 1 96 ? 11.942 -24.668 -25.913 1.00 4.10 87 PRO B C 1
ATOM 2365 O O . PRO B 1 96 ? 11.625 -25.738 -26.434 1.00 4.14 87 PRO B O 1
ATOM 2369 N N . THR B 1 97 ? 11.791 -24.416 -24.618 1.00 2.55 88 THR B N 1
ATOM 2370 C CA . THR B 1 97 ? 11.292 -25.441 -23.719 1.00 7.59 88 THR B CA 1
ATOM 2371 C C . THR B 1 97 ? 10.595 -24.775 -22.538 1.00 11.80 88 THR B C 1
ATOM 2372 O O . THR B 1 97 ? 10.922 -23.646 -22.160 1.00 5.27 88 THR B O 1
ATOM 2376 N N . SER B 1 98 ? 9.599 -25.471 -21.986 1.00 10.20 89 SER B N 1
ATOM 2377 C CA A SER B 1 98 ? 8.856 -24.993 -20.831 0.50 6.50 89 SER B CA 1
ATOM 2378 C CA B SER B 1 98 ? 8.868 -24.991 -20.825 0.50 6.71 89 SER B CA 1
ATOM 2379 C C . SER B 1 98 ? 8.585 -26.160 -19.893 1.00 8.52 89 SER B C 1
ATOM 2380 O O . SER B 1 98 ? 8.214 -27.247 -20.341 1.00 12.91 89 SER B O 1
ATOM 2385 N N . ALA B 1 99 ? 8.770 -25.935 -18.592 1.00 5.64 90 ALA B N 1
ATOM 2386 C CA . ALA B 1 99 ? 8.543 -26.984 -17.606 1.00 4.42 90 ALA B CA 1
ATOM 2387 C C . ALA B 1 99 ? 7.886 -26.405 -16.361 1.00 10.54 90 ALA B C 1
ATOM 2388 O O . ALA B 1 99 ? 8.257 -25.325 -15.885 1.00 11.99 90 ALA B O 1
ATOM 2390 N N . SER B 1 100 ? 6.905 -27.135 -15.839 1.00 5.95 91 SER B N 1
ATOM 2391 C CA . SER B 1 100 ? 6.186 -26.737 -14.636 1.00 9.70 91 SER B CA 1
ATOM 2392 C C . SER B 1 100 ? 5.997 -27.982 -13.792 1.00 5.59 91 SER B C 1
ATOM 2393 O O . SER B 1 100 ? 5.423 -28.961 -14.278 1.00 4.71 91 SER B O 1
ATOM 2396 N N . TRP B 1 101 ? 6.457 -27.950 -12.537 1.00 5.07 92 TRP B N 1
ATOM 2397 C CA . TRP B 1 101 ? 6.472 -29.167 -11.733 1.00 6.85 92 TRP B CA 1
ATOM 2398 C C . TRP B 1 101 ? 6.341 -28.858 -10.248 1.00 6.80 92 TRP B C 1
ATOM 2399 O O . TRP B 1 101 ? 6.553 -27.730 -9.802 1.00 9.84 92 TRP B O 1
ATOM 2410 N N . GLY B 1 102 ? 6.029 -29.901 -9.482 1.00 15.04 93 GLY B N 1
ATOM 2411 C CA . GLY B 1 102 ? 6.072 -29.831 -8.034 1.00 5.93 93 GLY B CA 1
ATOM 2412 C C . GLY B 1 102 ? 6.397 -31.196 -7.465 1.00 7.88 93 GLY B C 1
ATOM 2413 O O . GLY B 1 102 ? 6.202 -32.225 -8.123 1.00 5.50 93 GLY B O 1
ATOM 2414 N N . TYR B 1 103 ? 6.904 -31.192 -6.225 1.00 8.81 94 TYR B N 1
ATOM 2415 C CA . TYR B 1 103 ? 7.209 -32.394 -5.459 1.00 8.07 94 TYR B CA 1
ATOM 2416 C C . TYR B 1 103 ? 6.403 -32.421 -4.165 1.00 9.43 94 TYR B C 1
ATOM 2417 O O . TYR B 1 103 ? 6.228 -31.394 -3.508 1.00 11.49 94 TYR B O 1
ATOM 2426 N N . SER B 1 104 ? 5.924 -33.605 -3.798 1.00 13.08 95 SER B N 1
ATOM 2427 C CA . SER B 1 104 ? 5.378 -33.866 -2.473 1.00 11.54 95 SER B CA 1
ATOM 2428 C C . SER B 1 104 ? 5.959 -35.174 -1.951 1.00 5.47 95 SER B C 1
ATOM 2429 O O . SER B 1 104 ? 6.443 -36.011 -2.719 1.00 13.62 95 SER B O 1
ATOM 2432 N N . GLY B 1 105 ? 5.926 -35.334 -0.630 1.00 12.11 96 GLY B N 1
ATOM 2433 C CA . GLY B 1 105 ? 6.452 -36.530 0.008 1.00 6.49 96 GLY B CA 1
ATOM 2434 C C . GLY B 1 105 ? 7.517 -36.208 1.037 1.00 13.78 96 GLY B C 1
ATOM 2435 O O . GLY B 1 105 ? 8.072 -35.103 1.033 1.00 8.34 96 GLY B O 1
ATOM 2436 N N . ASN B 1 106 ? 7.826 -37.162 1.912 1.00 13.61 97 ASN B N 1
ATOM 2437 C CA . ASN B 1 106 ? 8.737 -36.935 3.026 1.00 14.40 97 ASN B CA 1
ATOM 2438 C C . ASN B 1 106 ? 10.155 -37.368 2.682 1.00 15.15 97 ASN B C 1
ATOM 2439 O O . ASN B 1 106 ? 10.365 -38.278 1.878 1.00 10.32 97 ASN B O 1
ATOM 2444 N N . ASN B 1 107 ? 11.122 -36.718 3.337 1.00 11.17 98 ASN B N 1
ATOM 2445 C CA . ASN B 1 107 ? 12.531 -37.116 3.307 1.00 10.91 98 ASN B CA 1
ATOM 2446 C C . ASN B 1 107 ? 13.051 -37.215 1.879 1.00 17.24 98 ASN B C 1
ATOM 2447 O O . ASN B 1 107 ? 13.785 -38.141 1.529 1.00 13.47 98 ASN B O 1
ATOM 2452 N N . LEU B 1 108 ? 12.679 -36.242 1.055 1.00 13.14 99 LEU B N 1
ATOM 2453 C CA . LEU B 1 108 ? 13.049 -36.258 -0.350 1.00 12.02 99 LEU B CA 1
ATOM 2454 C C . LEU B 1 108 ? 14.527 -35.924 -0.503 1.00 9.35 99 LEU B C 1
ATOM 2455 O O . LEU B 1 108 ? 14.973 -34.833 -0.133 1.00 13.68 99 LEU B O 1
ATOM 2460 N N . ARG B 1 109 ? 15.283 -36.868 -1.045 1.00 22.67 100 ARG B N 1
ATOM 2461 C CA . ARG B 1 109 ? 16.627 -36.613 -1.551 1.00 14.35 100 ARG B CA 1
ATOM 2462 C C . ARG B 1 109 ? 16.558 -36.964 -3.032 1.00 12.10 100 ARG B C 1
ATOM 2463 O O . ARG B 1 109 ? 16.516 -38.144 -3.395 1.00 6.34 100 ARG B O 1
ATOM 2471 N N . ALA B 1 110 ? 16.502 -35.932 -3.874 1.00 13.84 101 ALA B N 1
ATOM 2472 C CA . ALA B 1 110 ? 16.259 -36.063 -5.306 1.00 8.17 101 ALA B CA 1
ATOM 2473 C C . ALA B 1 110 ? 16.526 -34.718 -5.967 1.00 14.00 101 ALA B C 1
ATOM 2474 O O . ALA B 1 110 ? 16.480 -33.666 -5.319 1.00 12.06 101 ALA B O 1
ATOM 2476 N N . ASN B 1 111 ? 16.799 -34.759 -7.265 1.00 7.19 102 ASN B N 1
ATOM 2477 C CA . ASN B 1 111 ? 16.877 -33.535 -8.050 1.00 9.77 102 ASN B CA 1
ATOM 2478 C C . ASN B 1 111 ? 15.748 -33.486 -9.081 1.00 10.20 102 ASN B C 1
ATOM 2479 O O . ASN B 1 111 ? 14.964 -34.429 -9.241 1.00 6.22 102 ASN B O 1
ATOM 2484 N N . VAL B 1 112 ? 15.674 -32.361 -9.784 1.00 4.09 103 VAL B N 1
ATOM 2485 C CA . VAL B 1 112 ? 14.753 -32.166 -10.897 1.00 11.55 103 VAL B CA 1
ATOM 2486 C C . VAL B 1 112 ? 15.549 -31.486 -12.001 1.00 6.85 103 VAL B C 1
ATOM 2487 O O . VAL B 1 112 ? 16.088 -30.394 -11.789 1.00 6.81 103 VAL B O 1
ATOM 2491 N N . ALA B 1 113 ? 15.656 -32.120 -13.164 1.00 3.60 104 ALA B N 1
ATOM 2492 C CA . ALA B 1 113 ? 16.614 -31.557 -14.103 1.00 7.71 104 ALA B CA 1
ATOM 2493 C C . ALA B 1 113 ? 16.309 -31.922 -15.544 1.00 10.51 104 ALA B C 1
ATOM 2494 O O . ALA B 1 113 ? 15.844 -33.033 -15.832 1.00 4.88 104 ALA B O 1
ATOM 2496 N N . TYR B 1 114 ? 16.598 -30.971 -16.436 1.00 2.55 105 TYR B N 1
ATOM 2497 C CA . TYR B 1 114 ? 16.754 -31.245 -17.859 1.00 3.91 105 TYR B CA 1
ATOM 2498 C C . TYR B 1 114 ? 17.979 -32.115 -18.092 1.00 4.60 105 TYR B C 1
ATOM 2499 O O . TYR B 1 114 ? 18.989 -32.001 -17.394 1.00 10.87 105 TYR B O 1
ATOM 2508 N N . ASP B 1 115 ? 17.909 -32.949 -19.122 1.00 4.89 106 ASP B N 1
ATOM 2509 C CA . ASP B 1 115 ? 19.012 -33.838 -19.461 1.00 10.05 106 ASP B CA 1
ATOM 2510 C C . ASP B 1 115 ? 19.179 -33.849 -20.970 1.00 8.49 106 ASP B C 1
ATOM 2511 O O . ASP B 1 115 ? 18.257 -34.239 -21.696 1.00 4.24 106 ASP B O 1
ATOM 2516 N N . LEU B 1 116 ? 20.346 -33.422 -21.439 1.00 2.89 107 LEU B N 1
ATOM 2517 C CA . LEU B 1 116 ? 20.654 -33.369 -22.861 1.00 8.00 107 LEU B CA 1
ATOM 2518 C C . LEU B 1 116 ? 21.995 -34.039 -23.113 1.00 7.65 107 LEU B C 1
ATOM 2519 O O . LEU B 1 116 ? 22.908 -33.973 -22.279 1.00 8.86 107 LEU B O 1
ATOM 2524 N N . PHE B 1 117 ? 22.117 -34.662 -24.285 1.00 6.68 108 PHE B N 1
ATOM 2525 C CA . PHE B 1 117 ? 23.336 -35.366 -24.660 1.00 3.57 108 PHE B CA 1
ATOM 2526 C C . PHE B 1 117 ? 23.694 -35.046 -26.103 1.00 3.61 108 PHE B C 1
ATOM 2527 O O . PHE B 1 117 ? 22.817 -34.910 -26.962 1.00 5.90 108 PHE B O 1
ATOM 2535 N N . THR B 1 118 ? 24.987 -34.924 -26.363 1.00 4.49 109 THR B N 1
ATOM 2536 C CA . THR B 1 118 ? 25.502 -34.715 -27.704 1.00 4.25 109 THR B CA 1
ATOM 2537 C C . THR B 1 118 ? 26.637 -35.698 -27.968 1.00 8.19 109 THR B C 1
ATOM 2538 O O . THR B 1 118 ? 27.327 -36.133 -27.040 1.00 5.66 109 THR B O 1
ATOM 2542 N N . ALA B 1 119 ? 26.835 -36.041 -29.241 1.00 4.50 110 ALA B N 1
ATOM 2543 C CA . ALA B 1 119 ? 27.997 -36.825 -29.641 1.00 8.32 110 ALA B CA 1
ATOM 2544 C C . ALA B 1 119 ? 28.415 -36.422 -31.049 1.00 6.69 110 ALA B C 1
ATOM 2545 O O . ALA B 1 119 ? 27.577 -36.026 -31.871 1.00 6.31 110 ALA B O 1
ATOM 2547 N N . ALA B 1 120 ? 29.724 -36.521 -31.322 1.00 6.54 111 ALA B N 1
ATOM 2548 C CA . ALA B 1 120 ? 30.218 -36.242 -32.672 1.00 4.48 111 ALA B CA 1
ATOM 2549 C C . ALA B 1 120 ? 29.911 -37.391 -33.627 1.00 10.36 111 ALA B C 1
ATOM 2550 O O . ALA B 1 120 ? 29.308 -37.179 -34.686 1.00 9.44 111 ALA B O 1
ATOM 2552 N N . ASP B 1 121 ? 30.340 -38.664 -33.263 1.00 3.87 112 ASP B N 1
ATOM 2553 C CA . ASP B 1 121 ? 30.018 -39.788 -34.144 1.00 14.09 112 ASP B CA 1
ATOM 2554 C C . ASP B 1 121 ? 28.681 -40.402 -33.758 1.00 5.60 112 ASP B C 1
ATOM 2555 O O . ASP B 1 121 ? 28.364 -40.502 -32.571 1.00 2.47 112 ASP B O 1
ATOM 2560 N N . PRO B 1 122 ? 27.884 -40.836 -34.729 1.00 8.53 113 PRO B N 1
ATOM 2561 C CA . PRO B 1 122 ? 26.688 -41.607 -34.367 1.00 6.21 113 PRO B CA 1
ATOM 2562 C C . PRO B 1 122 ? 27.050 -42.912 -33.681 1.00 10.35 113 PRO B C 1
ATOM 2563 O O . PRO B 1 122 ? 26.291 -43.390 -32.832 1.00 2.46 113 PRO B O 1
ATOM 2567 N N . ASN B 1 123 ? 28.215 -43.480 -33.997 1.00 6.36 114 ASN B N 1
ATOM 2568 C CA . ASN B 1 123 ? 28.659 -44.734 -33.390 1.00 9.41 114 ASN B CA 1
ATOM 2569 C C . ASN B 1 123 ? 29.520 -44.486 -32.156 1.00 5.69 114 ASN B C 1
ATOM 2570 O O . ASN B 1 123 ? 30.592 -45.063 -32.006 1.00 9.77 114 ASN B O 1
ATOM 2575 N N . HIS B 1 124 ? 29.045 -43.634 -31.247 1.00 4.72 115 HIS B N 1
ATOM 2576 C CA . HIS B 1 124 ? 29.830 -43.289 -30.066 1.00 13.59 115 HIS B CA 1
ATOM 2577 C C . HIS B 1 124 ? 29.871 -44.482 -29.122 1.00 14.45 115 HIS B C 1
ATOM 2578 O O . HIS B 1 124 ? 28.833 -44.932 -28.637 1.00 11.47 115 HIS B O 1
ATOM 2585 N N . GLU B 1 125 ? 31.064 -45.011 -28.876 1.00 11.90 116 GLU B N 1
ATOM 2586 C CA . GLU B 1 125 ? 31.158 -46.315 -28.236 1.00 14.87 116 GLU B CA 1
ATOM 2587 C C . GLU B 1 125 ? 31.065 -46.330 -26.716 1.00 22.83 116 GLU B C 1
ATOM 2588 O O . GLU B 1 125 ? 30.058 -46.770 -26.149 1.00 37.20 116 GLU B O 1
ATOM 2594 N N . THR B 1 126 ? 32.103 -45.836 -26.051 1.00 42.48 117 THR B N 1
ATOM 2595 C CA . THR B 1 126 ? 32.305 -46.083 -24.626 1.00 35.58 117 THR B CA 1
ATOM 2596 C C . THR B 1 126 ? 31.318 -45.281 -23.776 1.00 41.54 117 THR B C 1
ATOM 2597 O O . THR B 1 126 ? 31.462 -45.260 -22.548 1.00 33.67 117 THR B O 1
ATOM 2601 N N . SER B 1 127 ? 30.315 -44.632 -24.374 1.00 29.14 118 SER B N 1
ATOM 2602 C CA . SER B 1 127 ? 29.413 -43.826 -23.559 1.00 22.45 118 SER B CA 1
ATOM 2603 C C . SER B 1 127 ? 28.125 -43.522 -24.322 1.00 32.25 118 SER B C 1
ATOM 2604 O O . SER B 1 127 ? 27.935 -43.935 -25.471 1.00 16.28 118 SER B O 1
ATOM 2607 N N . SER B 1 128 ? 27.224 -42.803 -23.634 1.00 19.91 119 SER B N 1
ATOM 2608 C CA . SER B 1 128 ? 25.933 -42.349 -24.138 1.00 28.69 119 SER B CA 1
ATOM 2609 C C . SER B 1 128 ? 25.997 -40.965 -24.785 1.00 34.37 119 SER B C 1
ATOM 2610 O O . SER B 1 128 ? 25.001 -40.511 -25.362 1.00 16.27 119 SER B O 1
ATOM 2613 N N . GLY B 1 129 ? 27.142 -40.292 -24.706 1.00 36.91 120 GLY B N 1
ATOM 2614 C CA . GLY B 1 129 ? 27.348 -39.019 -25.362 1.00 14.08 120 GLY B CA 1
ATOM 2615 C C . GLY B 1 129 ? 28.753 -38.511 -25.110 1.00 19.41 120 GLY B C 1
ATOM 2616 O O . GLY B 1 129 ? 29.378 -38.896 -24.123 1.00 26.06 120 GLY B O 1
ATOM 2617 N N . ASP B 1 130 ? 29.276 -37.667 -25.997 1.00 15.74 121 ASP B N 1
ATOM 2618 C CA . ASP B 1 130 ? 30.521 -36.979 -25.685 1.00 17.78 121 ASP B CA 1
ATOM 2619 C C . ASP B 1 130 ? 30.307 -35.946 -24.593 1.00 19.76 121 ASP B C 1
ATOM 2620 O O . ASP B 1 130 ? 31.193 -35.715 -23.759 1.00 22.62 121 ASP B O 1
ATOM 2625 N N . TYR B 1 131 ? 29.136 -35.313 -24.587 1.00 11.23 122 TYR B N 1
ATOM 2626 C CA . TYR B 1 131 ? 28.822 -34.248 -23.649 1.00 7.33 122 TYR B CA 1
ATOM 2627 C C . TYR B 1 131 ? 27.432 -34.472 -23.089 1.00 8.93 122 TYR B C 1
ATOM 2628 O O . TYR B 1 131 ? 26.532 -34.950 -23.793 1.00 7.04 122 TYR B O 1
ATOM 2637 N N . GLU B 1 132 ? 27.273 -34.147 -21.811 1.00 5.79 123 GLU B N 1
ATOM 2638 C CA . GLU B 1 132 ? 25.970 -34.138 -21.167 1.00 10.01 123 GLU B CA 1
ATOM 2639 C C . GLU B 1 132 ? 25.734 -32.755 -20.589 1.00 6.85 123 GLU B C 1
ATOM 2640 O O . GLU B 1 132 ? 26.610 -32.204 -19.914 1.00 9.22 123 GLU B O 1
ATOM 2646 N N . LEU B 1 133 ? 24.564 -32.193 -20.859 1.00 2.57 124 LEU B N 1
ATOM 2647 C CA . LEU B 1 133 ? 24.214 -30.862 -20.378 1.00 6.31 124 LEU B CA 1
ATOM 2648 C C . LEU B 1 133 ? 22.979 -30.991 -19.494 1.00 7.42 124 LEU B C 1
ATOM 2649 O O . LEU B 1 133 ? 21.894 -31.322 -19.980 1.00 7.73 124 LEU B O 1
ATOM 2654 N N . MET B 1 134 ? 23.138 -30.717 -18.207 1.00 6.74 125 MET B N 1
ATOM 2655 C CA . MET B 1 134 ? 22.046 -30.785 -17.260 1.00 4.81 125 MET B CA 1
ATOM 2656 C C . MET B 1 134 ? 21.692 -29.384 -16.792 1.00 9.94 125 MET B C 1
ATOM 2657 O O . MET B 1 134 ? 22.556 -28.507 -16.688 1.00 11.26 125 MET B O 1
ATOM 2662 N N . ILE B 1 135 ? 20.408 -29.187 -16.511 1.00 8.05 126 ILE B N 1
ATOM 2663 C CA . ILE B 1 135 ? 19.894 -27.962 -15.911 1.00 6.08 126 ILE B CA 1
ATOM 2664 C C . ILE B 1 135 ? 19.054 -28.385 -14.717 1.00 5.39 126 ILE B C 1
ATOM 2665 O O . ILE B 1 135 ? 17.962 -28.939 -14.897 1.00 4.61 126 ILE B O 1
ATOM 2670 N N . TRP B 1 136 ? 19.541 -28.127 -13.503 1.00 8.62 127 TRP B N 1
ATOM 2671 C CA . TRP B 1 136 ? 18.839 -28.554 -12.291 1.00 3.58 127 TRP B CA 1
ATOM 2672 C C . TRP B 1 136 ? 17.890 -27.453 -11.841 1.00 8.55 127 TRP B C 1
ATOM 2673 O O . TRP B 1 136 ? 18.328 -26.411 -11.343 1.00 13.36 127 TRP B O 1
ATOM 2684 N N . LEU B 1 137 ? 16.585 -27.698 -12.011 1.00 9.34 128 LEU B N 1
ATOM 2685 C CA . LEU B 1 137 ? 15.539 -26.852 -11.453 1.00 13.75 128 LEU B CA 1
ATOM 2686 C C . LEU B 1 137 ? 15.279 -27.154 -9.991 1.00 10.59 128 LEU B C 1
ATOM 2687 O O . LEU B 1 137 ? 14.738 -26.301 -9.277 1.00 11.25 128 LEU B O 1
ATOM 2692 N N . GLY B 1 138 ? 15.620 -28.354 -9.540 1.00 6.88 129 GLY B N 1
ATOM 2693 C CA . GLY B 1 138 ? 15.377 -28.718 -8.159 1.00 7.58 129 GLY B CA 1
ATOM 2694 C C . GLY B 1 138 ? 16.499 -29.563 -7.607 1.00 10.07 129 GLY B C 1
ATOM 2695 O O . GLY B 1 138 ? 17.045 -30.410 -8.323 1.00 7.51 129 GLY B O 1
ATOM 2696 N N . ARG B 1 139 ? 16.864 -29.326 -6.343 1.00 7.93 130 ARG B N 1
ATOM 2697 C CA . ARG B 1 139 ? 17.897 -30.101 -5.656 1.00 10.83 130 ARG B CA 1
ATOM 2698 C C . ARG B 1 139 ? 17.448 -30.250 -4.206 1.00 22.25 130 ARG B C 1
ATOM 2699 O O . ARG B 1 139 ? 17.566 -29.310 -3.410 1.00 11.99 130 ARG B O 1
ATOM 2707 N N . LEU B 1 140 ? 16.922 -31.426 -3.870 1.00 13.36 131 LEU B N 1
ATOM 2708 C CA . LEU B 1 140 ? 16.300 -31.674 -2.576 1.00 14.15 131 LEU B CA 1
ATOM 2709 C C . LEU B 1 140 ? 17.217 -32.578 -1.769 1.00 13.04 131 LEU B C 1
ATOM 2710 O O . LEU B 1 140 ? 17.487 -33.709 -2.177 1.00 14.53 131 LEU B O 1
ATOM 2715 N N . GLY B 1 141 ? 17.705 -32.080 -0.643 1.00 14.30 132 GLY B N 1
ATOM 2716 C CA . GLY B 1 141 ? 18.611 -32.851 0.185 1.00 17.81 132 GLY B CA 1
ATOM 2717 C C . GLY B 1 141 ? 20.062 -32.747 -0.244 1.00 20.06 132 GLY B C 1
ATOM 2718 O O . GLY B 1 141 ? 20.457 -31.955 -1.109 1.00 15.88 132 GLY B O 1
ATOM 2719 N N . ASP B 1 142 ? 20.878 -33.582 0.400 1.00 18.36 133 ASP B N 1
ATOM 2720 C CA . ASP B 1 142 ? 22.322 -33.594 0.177 1.00 20.67 133 ASP B CA 1
ATOM 2721 C C . ASP B 1 142 ? 22.609 -34.521 -1.003 1.00 25.12 133 ASP B C 1
ATOM 2722 O O . ASP B 1 142 ? 23.041 -35.669 -0.861 1.00 20.35 133 ASP B O 1
ATOM 2727 N N . VAL B 1 143 ? 22.321 -34.010 -2.197 1.00 21.42 134 VAL B N 1
ATOM 2728 C CA . VAL B 1 143 ? 22.613 -34.706 -3.445 1.00 25.19 134 VAL B CA 1
ATOM 2729 C C . VAL B 1 143 ? 23.420 -33.753 -4.315 1.00 27.18 134 VAL B C 1
ATOM 2730 O O . VAL B 1 143 ? 23.204 -32.533 -4.285 1.00 14.67 134 VAL B O 1
ATOM 2734 N N . TYR B 1 144 ? 24.375 -34.301 -5.056 1.00 20.77 135 TYR B N 1
ATOM 2735 C CA . TYR B 1 144 ? 25.399 -33.468 -5.661 1.00 19.75 135 TYR B CA 1
ATOM 2736 C C . TYR B 1 144 ? 25.506 -33.770 -7.144 1.00 13.91 135 TYR B C 1
ATOM 2737 O O . TYR B 1 144 ? 25.297 -34.908 -7.564 1.00 14.48 135 TYR B O 1
ATOM 2746 N N . PRO B 1 145 ? 25.823 -32.769 -7.958 1.00 11.48 136 PRO B N 1
ATOM 2747 C CA . PRO B 1 145 ? 26.042 -33.017 -9.385 1.00 14.61 136 PRO B CA 1
ATOM 2748 C C . PRO B 1 145 ? 27.361 -33.737 -9.627 1.00 14.05 136 PRO B C 1
ATOM 2749 O O . PRO B 1 145 ? 28.224 -33.853 -8.756 1.00 11.94 136 PRO B O 1
ATOM 2753 N N . ILE B 1 146 ? 27.510 -34.225 -10.859 1.00 19.24 137 ILE B N 1
ATOM 2754 C CA . ILE B 1 146 ? 28.805 -34.700 -11.322 1.00 7.72 137 ILE B CA 1
ATOM 2755 C C . ILE B 1 146 ? 29.813 -33.563 -11.291 1.00 15.51 137 ILE B C 1
ATOM 2756 O O . ILE B 1 146 ? 29.510 -32.425 -11.665 1.00 17.35 137 ILE B O 1
ATOM 2761 N N . GLY B 1 147 ? 31.029 -33.874 -10.839 1.00 27.66 138 GLY B N 1
ATOM 2762 C CA . GLY B 1 147 ? 32.148 -32.968 -10.984 1.00 11.40 138 GLY B CA 1
ATOM 2763 C C . GLY B 1 147 ? 32.302 -31.957 -9.873 1.00 12.55 138 GLY B C 1
ATOM 2764 O O . GLY B 1 147 ? 31.894 -32.200 -8.736 1.00 13.50 138 GLY B O 1
ATOM 2765 N N . SER B 1 148 ? 32.909 -30.819 -10.186 1.00 13.80 139 SER B N 1
ATOM 2766 C CA . SER B 1 148 ? 33.193 -29.815 -9.181 1.00 19.05 139 SER B CA 1
ATOM 2767 C C . SER B 1 148 ? 32.695 -28.456 -9.654 1.00 13.33 139 SER B C 1
ATOM 2768 O O . SER B 1 148 ? 32.618 -28.184 -10.855 1.00 12.87 139 SER B O 1
ATOM 2771 N N . SER B 1 149 ? 32.362 -27.605 -8.687 1.00 15.13 140 SER B N 1
ATOM 2772 C CA . SER B 1 149 ? 31.802 -26.297 -8.994 1.00 19.79 140 SER B CA 1
ATOM 2773 C C . SER B 1 149 ? 32.878 -25.383 -9.559 1.00 15.80 140 SER B C 1
ATOM 2774 O O . SER B 1 149 ? 33.980 -25.293 -9.011 1.00 17.05 140 SER B O 1
ATOM 2777 N N . VAL B 1 150 ? 32.572 -24.723 -10.672 1.00 22.79 141 VAL B N 1
ATOM 2778 C CA . VAL B 1 150 ? 33.461 -23.716 -11.236 1.00 10.00 141 VAL B CA 1
ATOM 2779 C C . VAL B 1 150 ? 32.911 -22.312 -11.004 1.00 15.51 141 VAL B C 1
ATOM 2780 O O . VAL B 1 150 ? 33.366 -21.348 -11.627 1.00 28.76 141 VAL B O 1
ATOM 2784 N N . GLY B 1 151 ? 31.957 -22.181 -10.114 1.00 9.09 142 GLY B N 1
ATOM 2785 C CA . GLY B 1 151 ? 31.425 -20.889 -9.762 1.00 16.82 142 GLY B CA 1
ATOM 2786 C C . GLY B 1 151 ? 30.020 -20.691 -10.291 1.00 20.06 142 GLY B C 1
ATOM 2787 O O . GLY B 1 151 ? 29.345 -21.615 -10.755 1.00 13.37 142 GLY B O 1
ATOM 2788 N N . PHE B 1 152 ? 29.578 -19.451 -10.195 1.00 11.74 143 PHE B N 1
ATOM 2789 C CA . PHE B 1 152 ? 28.240 -19.063 -10.595 1.00 7.89 143 PHE B CA 1
ATOM 2790 C C . PHE B 1 152 ? 28.314 -18.331 -11.925 1.00 14.74 143 PHE B C 1
ATOM 2791 O O . PHE B 1 152 ? 29.266 -17.586 -12.185 1.00 22.05 143 PHE B O 1
ATOM 2799 N N . VAL B 1 153 ? 27.325 -18.583 -12.780 1.00 8.97 144 VAL B N 1
ATOM 2800 C CA . VAL B 1 153 ? 27.251 -18.000 -14.113 1.00 12.64 144 VAL B CA 1
ATOM 2801 C C . VAL B 1 153 ? 25.826 -17.517 -14.321 1.00 17.77 144 VAL B C 1
ATOM 2802 O O . VAL B 1 153 ? 24.903 -17.911 -13.609 1.00 19.67 144 VAL B O 1
ATOM 2806 N N . ASN B 1 154 ? 25.647 -16.645 -15.301 1.00 11.54 145 ASN B N 1
ATOM 2807 C CA . ASN B 1 154 ? 24.326 -16.110 -15.595 1.00 18.65 145 ASN B CA 1
ATOM 2808 C C . ASN B 1 154 ? 23.974 -16.442 -17.036 1.00 14.62 145 ASN B C 1
ATOM 2809 O O . ASN B 1 154 ? 24.633 -15.970 -17.966 1.00 18.30 145 ASN B O 1
ATOM 2814 N N . VAL B 1 155 ? 22.948 -17.266 -17.211 1.00 20.14 146 VAL B N 1
ATOM 2815 C CA . VAL B 1 155 ? 22.438 -17.647 -18.519 1.00 13.48 146 VAL B CA 1
ATOM 2816 C C . VAL B 1 155 ? 20.929 -17.522 -18.480 1.00 15.67 146 VAL B C 1
ATOM 2817 O O . VAL B 1 155 ? 20.288 -17.941 -17.509 1.00 25.63 146 VAL B O 1
ATOM 2821 N N . GLY B 1 156 ? 20.360 -16.945 -19.531 1.00 27.11 147 GLY B N 1
ATOM 2822 C CA . GLY B 1 156 ? 18.917 -16.776 -19.587 1.00 26.71 147 GLY B CA 1
ATOM 2823 C C . GLY B 1 156 ? 18.373 -15.929 -18.458 1.00 33.97 147 GLY B C 1
ATOM 2824 O O . GLY B 1 156 ? 17.273 -16.196 -17.958 1.00 32.79 147 GLY B O 1
ATOM 2825 N N . GLY B 1 157 ? 19.132 -14.920 -18.030 1.00 32.80 148 GLY B N 1
ATOM 2826 C CA . GLY B 1 157 ? 18.728 -14.057 -16.936 1.00 46.48 148 GLY B CA 1
ATOM 2827 C C . GLY B 1 157 ? 18.806 -14.670 -15.557 1.00 41.62 148 GLY B C 1
ATOM 2828 O O . GLY B 1 157 ? 18.696 -13.933 -14.565 1.00 31.59 148 GLY B O 1
ATOM 2829 N N . GLN B 1 158 ? 19.004 -15.985 -15.455 1.00 30.79 149 GLN B N 1
ATOM 2830 C CA . GLN B 1 158 ? 19.051 -16.706 -14.191 1.00 24.47 149 GLN B CA 1
ATOM 2831 C C . GLN B 1 158 ? 20.490 -16.920 -13.742 1.00 22.23 149 GLN B C 1
ATOM 2832 O O . GLN B 1 158 ? 21.400 -17.086 -14.558 1.00 14.97 149 GLN B O 1
ATOM 2838 N N . GLN B 1 159 ? 20.687 -16.911 -12.430 1.00 23.82 150 GLN B N 1
ATOM 2839 C CA . GLN B 1 159 ? 21.960 -17.313 -11.857 1.00 18.48 150 GLN B CA 1
ATOM 2840 C C . GLN B 1 159 ? 21.994 -18.829 -11.724 1.00 13.47 150 GLN B C 1
ATOM 2841 O O . GLN B 1 159 ? 21.008 -19.451 -11.327 1.00 21.95 150 GLN B O 1
ATOM 2847 N N . TRP B 1 160 ? 23.131 -19.423 -12.080 1.00 14.35 151 TRP B N 1
ATOM 2848 C CA . TRP B 1 160 ? 23.325 -20.863 -12.026 1.00 12.96 151 TRP B CA 1
ATOM 2849 C C . TRP B 1 160 ? 24.677 -21.136 -11.400 1.00 16.31 151 TRP B C 1
ATOM 2850 O O . TRP B 1 160 ? 25.607 -20.351 -11.568 1.00 14.99 151 TRP B O 1
ATOM 2861 N N . GLU B 1 161 ? 24.789 -22.244 -10.675 1.00 10.22 152 GLU B N 1
ATOM 2862 C CA . GLU B 1 161 ? 26.091 -22.743 -10.245 1.00 16.04 152 GLU B CA 1
ATOM 2863 C C . GLU B 1 161 ? 26.532 -23.827 -11.224 1.00 14.09 152 GLU B C 1
ATOM 2864 O O . GLU B 1 161 ? 25.951 -24.916 -11.261 1.00 16.76 152 GLU B O 1
ATOM 2870 N N . LEU B 1 162 ? 27.552 -23.533 -12.019 1.00 8.30 153 LEU B N 1
ATOM 2871 C CA . LEU B 1 162 ? 27.995 -24.475 -13.042 1.00 16.11 153 LEU B CA 1
ATOM 2872 C C . LEU B 1 162 ? 28.924 -25.504 -12.420 1.00 10.63 153 LEU B C 1
ATOM 2873 O O . LEU B 1 162 ? 29.930 -25.140 -11.804 1.00 19.78 153 LEU B O 1
ATOM 2878 N N . PHE B 1 163 ? 28.584 -26.784 -12.566 1.00 14.09 154 PHE B N 1
ATOM 2879 C CA . PHE B 1 163 ? 29.474 -27.888 -12.226 1.00 7.14 154 PHE B CA 1
ATOM 2880 C C . PHE B 1 163 ? 30.041 -28.506 -13.504 1.00 14.32 154 PHE B C 1
ATOM 2881 O O . PHE B 1 163 ? 29.359 -28.562 -14.536 1.00 7.60 154 PHE B O 1
ATOM 2889 N N . ASP B 1 164 ? 31.296 -28.955 -13.434 1.00 10.93 155 ASP B N 1
ATOM 2890 C CA . ASP B 1 164 ? 32.010 -29.480 -14.595 1.00 17.10 155 ASP B CA 1
ATOM 2891 C C . ASP B 1 164 ? 32.812 -30.702 -14.165 1.00 20.54 155 ASP B C 1
ATOM 2892 O O . ASP B 1 164 ? 33.747 -30.586 -13.368 1.00 24.63 155 ASP B O 1
ATOM 2897 N N . GLY B 1 165 ? 32.465 -31.859 -14.712 1.00 13.71 156 GLY B N 1
ATOM 2898 C CA . GLY B 1 165 ? 33.205 -33.065 -14.434 1.00 14.92 156 GLY B CA 1
ATOM 2899 C C . GLY B 1 165 ? 32.965 -34.120 -15.492 1.00 17.38 156 GLY B C 1
ATOM 2900 O O . GLY B 1 165 ? 32.311 -33.877 -16.504 1.00 10.90 156 GLY B O 1
ATOM 2901 N N . TYR B 1 166 ? 33.516 -35.302 -15.252 1.00 14.38 157 TYR B N 1
ATOM 2902 C CA . TYR B 1 166 ? 33.424 -36.397 -16.203 1.00 8.83 157 TYR B CA 1
ATOM 2903 C C . TYR B 1 166 ? 32.762 -37.597 -15.544 1.00 14.93 157 TYR B C 1
ATOM 2904 O O . TYR B 1 166 ? 33.048 -37.918 -14.389 1.00 15.34 157 TYR B O 1
ATOM 2913 N N . ASN B 1 167 ? 31.862 -38.242 -16.275 1.00 16.66 158 ASN B N 1
ATOM 2914 C CA . ASN B 1 167 ? 31.277 -39.521 -15.877 1.00 12.08 158 ASN B CA 1
ATOM 2915 C C . ASN B 1 167 ? 31.792 -40.548 -16.881 1.00 23.30 158 ASN B C 1
ATOM 2916 O O . ASN B 1 167 ? 31.173 -40.788 -17.917 1.00 8.53 158 ASN B O 1
ATOM 2921 N N . GLY B 1 168 ? 32.939 -41.151 -16.569 1.00 16.09 159 GLY B N 1
ATOM 2922 C CA . GLY B 1 168 ? 33.623 -41.927 -17.586 1.00 15.83 159 GLY B CA 1
ATOM 2923 C C . GLY B 1 168 ? 34.152 -41.020 -18.684 1.00 20.04 159 GLY B C 1
ATOM 2924 O O . GLY B 1 168 ? 34.730 -39.957 -18.429 1.00 14.29 159 GLY B O 1
ATOM 2925 N N . ASN B 1 169 ? 33.947 -41.445 -19.930 1.00 19.24 160 ASN B N 1
ATOM 2926 C CA . ASN B 1 169 ? 34.370 -40.727 -21.129 1.00 16.98 160 ASN B CA 1
ATOM 2927 C C . ASN B 1 169 ? 33.504 -39.490 -21.411 1.00 18.71 160 ASN B C 1
ATOM 2928 O O . ASN B 1 169 ? 33.802 -38.730 -22.337 1.00 33.91 160 ASN B O 1
ATOM 2933 N N . MET B 1 170 ? 32.470 -39.243 -20.618 1.00 16.85 161 MET B N 1
ATOM 2934 C CA . MET B 1 170 ? 31.484 -38.206 -20.907 1.00 19.76 161 MET B CA 1
ATOM 2935 C C . MET B 1 170 ? 31.756 -36.952 -20.085 1.00 12.05 161 MET B C 1
ATOM 2936 O O . MET B 1 170 ? 31.881 -37.017 -18.856 1.00 11.18 161 MET B O 1
ATOM 2941 N N . HIS B 1 171 ? 31.838 -35.815 -20.766 1.00 11.88 162 HIS B N 1
ATOM 2942 C CA . HIS B 1 171 ? 31.972 -34.514 -20.127 1.00 9.40 162 HIS B CA 1
ATOM 2943 C C . HIS B 1 171 ? 30.588 -33.990 -19.746 1.00 15.68 162 HIS B C 1
ATOM 2944 O O . HIS B 1 171 ? 29.733 -33.784 -20.617 1.00 5.67 162 HIS B O 1
ATOM 2951 N N . VAL B 1 172 ? 30.367 -33.769 -18.451 1.00 7.38 163 VAL B N 1
ATOM 2952 C CA . VAL B 1 172 ? 29.061 -33.384 -17.923 1.00 6.06 163 VAL B CA 1
ATOM 2953 C C . VAL B 1 172 ? 29.147 -31.958 -17.381 1.00 9.52 163 VAL B C 1
ATOM 2954 O O . VAL B 1 172 ? 29.924 -31.680 -16.461 1.00 10.96 163 VAL B O 1
ATOM 2958 N N . PHE B 1 173 ? 28.337 -31.063 -17.930 1.00 3.35 164 PHE B N 1
ATOM 2959 C CA . PHE B 1 173 ? 28.157 -29.719 -17.389 1.00 7.43 164 PHE B CA 1
ATOM 2960 C C . PHE B 1 173 ? 26.773 -29.636 -16.769 1.00 7.71 164 PHE B C 1
ATOM 2961 O O . PHE B 1 173 ? 25.783 -29.993 -17.414 1.00 12.49 164 PHE B O 1
ATOM 2969 N N . SER B 1 174 ? 26.697 -29.161 -15.533 1.00 4.39 165 SER B N 1
ATOM 2970 C CA . SER B 1 174 ? 25.437 -29.110 -14.811 1.00 7.68 165 SER B CA 1
ATOM 2971 C C . SER B 1 174 ? 25.206 -27.686 -14.337 1.00 9.79 165 SER B C 1
ATOM 2972 O O . SER B 1 174 ? 25.998 -27.158 -13.552 1.00 16.96 165 SER B O 1
ATOM 2975 N N . PHE B 1 175 ? 24.143 -27.061 -14.841 1.00 11.14 166 PHE B N 1
ATOM 2976 C CA . PHE B 1 175 ? 23.698 -25.746 -14.372 1.00 12.81 166 PHE B CA 1
ATOM 2977 C C . PHE B 1 175 ? 22.659 -25.959 -13.274 1.00 11.11 166 PHE B C 1
ATOM 2978 O O . PHE B 1 175 ? 21.542 -26.413 -13.547 1.00 13.93 166 PHE B O 1
ATOM 2986 N N . VAL B 1 176 ? 23.012 -25.604 -12.041 1.00 12.88 167 VAL B N 1
ATOM 2987 C CA . VAL B 1 176 ? 22.204 -25.906 -10.863 1.00 8.64 167 VAL B CA 1
ATOM 2988 C C . VAL B 1 176 ? 21.661 -24.599 -10.294 1.00 10.32 167 VAL B C 1
ATOM 2989 O O . VAL B 1 176 ? 22.430 -23.716 -9.900 1.00 5.00 167 VAL B O 1
ATOM 2993 N N . ALA B 1 177 ? 20.341 -24.484 -10.244 1.00 7.68 168 ALA B N 1
ATOM 2994 C CA . ALA B 1 177 ? 19.710 -23.281 -9.730 1.00 9.33 168 ALA B CA 1
ATOM 2995 C C . ALA B 1 177 ? 19.981 -23.148 -8.233 1.00 22.36 168 ALA B C 1
ATOM 2996 O O . ALA B 1 177 ? 19.880 -24.137 -7.494 1.00 10.59 168 ALA B O 1
ATOM 2998 N N . PRO B 1 178 ? 20.342 -21.947 -7.757 1.00 15.72 169 PRO B N 1
ATOM 2999 C CA . PRO B 1 178 ? 20.556 -21.757 -6.313 1.00 20.76 169 PRO B CA 1
ATOM 3000 C C . PRO B 1 178 ? 19.269 -21.778 -5.513 1.00 25.58 169 PRO B C 1
ATOM 3001 O O . PRO B 1 178 ? 19.324 -21.895 -4.280 1.00 14.70 169 PRO B O 1
ATOM 3005 N N . GLN B 1 179 ? 18.125 -21.656 -6.181 1.00 15.38 170 GLN B N 1
ATOM 3006 C CA . GLN B 1 179 ? 16.805 -21.649 -5.570 1.00 24.51 170 GLN B CA 1
ATOM 3007 C C . GLN B 1 179 ? 15.886 -22.479 -6.453 1.00 11.77 170 GLN B C 1
ATOM 3008 O O . GLN B 1 179 ? 16.023 -22.480 -7.679 1.00 24.59 170 GLN B O 1
ATOM 3014 N N . GLN B 1 180 ? 14.968 -23.198 -5.818 1.00 17.89 171 GLN B N 1
ATOM 3015 C CA . GLN B 1 180 ? 14.028 -24.034 -6.550 1.00 13.04 171 GLN B CA 1
ATOM 3016 C C . GLN B 1 180 ? 13.242 -23.207 -7.555 1.00 12.86 171 GLN B C 1
ATOM 3017 O O . GLN B 1 180 ? 12.829 -22.080 -7.269 1.00 9.86 171 GLN B O 1
ATOM 3023 N N . ILE B 1 181 ? 13.058 -23.764 -8.749 1.00 12.06 172 ILE B N 1
ATOM 3024 C CA . ILE B 1 181 ? 12.319 -23.110 -9.824 1.00 7.54 172 ILE B CA 1
ATOM 3025 C C . ILE B 1 181 ? 11.248 -24.075 -10.305 1.00 13.23 172 ILE B C 1
ATOM 3026 O O . ILE B 1 181 ? 11.556 -25.078 -10.963 1.00 8.74 172 ILE B O 1
ATOM 3031 N N . ASN B 1 182 ? 9.992 -23.769 -10.006 1.00 3.91 173 ASN B N 1
ATOM 3032 C CA . ASN B 1 182 ? 8.922 -24.708 -10.304 1.00 8.47 173 ASN B CA 1
ATOM 3033 C C . ASN B 1 182 ? 8.280 -24.478 -11.659 1.00 5.21 173 ASN B C 1
ATOM 3034 O O . ASN B 1 182 ? 7.654 -25.402 -12.189 1.00 5.62 173 ASN B O 1
ATOM 3039 N N . ASN B 1 183 ? 8.427 -23.286 -12.227 1.00 3.87 174 ASN B N 1
ATOM 3040 C CA . ASN B 1 183 ? 7.913 -22.956 -13.551 1.00 6.87 174 ASN B CA 1
ATOM 3041 C C . ASN B 1 183 ? 9.037 -22.292 -14.321 1.00 9.32 174 ASN B C 1
ATOM 3042 O O . ASN B 1 183 ? 9.473 -21.193 -13.962 1.00 6.50 174 ASN B O 1
ATOM 3047 N N . PHE B 1 184 ? 9.495 -22.963 -15.376 1.00 12.67 175 PHE B N 1
ATOM 3048 C CA . PHE B 1 184 ? 10.710 -22.604 -16.092 1.00 11.44 175 PHE B CA 1
ATOM 3049 C C . PHE B 1 184 ? 10.407 -22.540 -17.582 1.00 6.61 175 PHE B C 1
ATOM 3050 O O . PHE B 1 184 ? 9.753 -23.432 -18.130 1.00 4.30 175 PHE B O 1
ATOM 3058 N N . ASN B 1 185 ? 10.863 -21.470 -18.217 1.00 3.96 176 ASN B N 1
ATOM 3059 C CA . ASN B 1 185 ? 10.832 -21.287 -19.660 1.00 7.75 176 ASN B CA 1
ATOM 3060 C C . ASN B 1 185 ? 12.216 -20.836 -20.094 1.00 10.36 176 ASN B C 1
ATOM 3061 O O . ASN B 1 185 ? 12.829 -20.001 -19.425 1.00 18.87 176 ASN B O 1
ATOM 3066 N N . THR B 1 186 ? 12.726 -21.390 -21.192 1.00 5.58 177 THR B N 1
ATOM 3067 C CA . THR B 1 186 ? 14.035 -20.939 -21.654 1.00 9.33 177 THR B CA 1
ATOM 3068 C C . THR B 1 186 ? 14.257 -21.376 -23.099 1.00 7.19 177 THR B C 1
ATOM 3069 O O . THR B 1 186 ? 13.407 -22.014 -23.728 1.00 5.34 177 THR B O 1
ATOM 3073 N N . ASP B 1 187 ? 15.409 -20.968 -23.623 1.00 3.93 178 ASP B N 1
ATOM 3074 C CA . ASP B 1 187 ? 15.966 -21.434 -24.878 1.00 5.24 178 ASP B CA 1
ATOM 3075 C C . ASP B 1 187 ? 17.235 -22.156 -24.457 1.00 7.50 178 ASP B C 1
ATOM 3076 O O . ASP B 1 187 ? 18.142 -21.536 -23.894 1.00 6.44 178 ASP B O 1
ATOM 3081 N N . VAL B 1 188 ? 17.272 -23.479 -24.649 1.00 1.73 179 VAL B N 1
ATOM 3082 C CA . VAL B 1 188 ? 18.441 -24.223 -24.212 1.00 4.04 179 VAL B CA 1
ATOM 3083 C C . VAL B 1 188 ? 19.649 -23.939 -25.108 1.00 6.55 179 VAL B C 1
ATOM 3084 O O . VAL B 1 188 ? 20.790 -24.197 -24.706 1.00 7.79 179 VAL B O 1
ATOM 3088 N N . LYS B 1 189 ? 19.439 -23.399 -26.314 1.00 8.23 180 LYS B N 1
ATOM 3089 C CA . LYS B 1 189 ? 20.575 -23.036 -27.160 1.00 6.04 180 LYS B CA 1
ATOM 3090 C C . LYS B 1 189 ? 21.469 -22.001 -26.487 1.00 7.44 180 LYS B C 1
ATOM 3091 O O . LYS B 1 189 ? 22.684 -21.971 -26.732 1.00 7.16 180 LYS B O 1
ATOM 3097 N N . THR B 1 190 ? 20.893 -21.148 -25.635 1.00 10.17 181 THR B N 1
ATOM 3098 C CA . THR B 1 190 ? 21.697 -20.152 -24.936 1.00 3.87 181 THR B CA 1
ATOM 3099 C C . THR B 1 190 ? 22.648 -20.798 -23.936 1.00 11.28 181 THR B C 1
ATOM 3100 O O . THR B 1 190 ? 23.727 -20.254 -23.666 1.00 5.23 181 THR B O 1
ATOM 3104 N N . PHE B 1 191 ? 22.269 -21.954 -23.381 1.00 5.30 182 PHE B N 1
ATOM 3105 C CA . PHE B 1 191 ? 23.205 -22.717 -22.566 1.00 6.12 182 PHE B CA 1
ATOM 3106 C C . PHE B 1 191 ? 24.294 -23.330 -23.438 1.00 9.47 182 PHE B C 1
ATOM 3107 O O . PHE B 1 191 ? 25.475 -23.330 -23.064 1.00 14.06 182 PHE B O 1
ATOM 3115 N N . PHE B 1 192 ? 23.924 -23.835 -24.616 1.00 7.08 183 PHE B N 1
ATOM 3116 C CA . PHE B 1 192 ? 24.945 -24.322 -25.535 1.00 6.46 183 PHE B CA 1
ATOM 3117 C C . PHE B 1 192 ? 25.846 -23.180 -26.004 1.00 9.02 183 PHE B C 1
ATOM 3118 O O . PHE B 1 192 ? 27.060 -23.365 -26.149 1.00 9.82 183 PHE B O 1
ATOM 3126 N N . ASP B 1 193 ? 25.278 -21.986 -26.233 1.00 5.97 184 ASP B N 1
ATOM 3127 C CA . ASP B 1 193 ? 26.118 -20.834 -26.560 1.00 5.87 184 ASP B CA 1
ATOM 3128 C C . ASP B 1 193 ? 27.099 -20.540 -25.431 1.00 6.23 184 ASP B C 1
ATOM 3129 O O . ASP B 1 193 ? 28.297 -20.359 -25.674 1.00 3.97 184 ASP B O 1
ATOM 3134 N N . TYR B 1 194 ? 26.616 -20.498 -24.186 1.00 5.29 185 TYR B N 1
ATOM 3135 C CA . TYR B 1 194 ? 27.520 -20.215 -23.075 1.00 5.21 185 TYR B CA 1
ATOM 3136 C C . TYR B 1 194 ? 28.709 -21.165 -23.080 1.00 5.44 185 TYR B C 1
ATOM 3137 O O . TYR B 1 194 ? 29.857 -20.742 -22.913 1.00 8.97 185 TYR B O 1
ATOM 3146 N N . LEU B 1 195 ? 28.445 -22.464 -23.232 1.00 4.85 186 LEU B N 1
ATOM 3147 C CA . LEU B 1 195 ? 29.526 -23.436 -23.219 1.00 10.80 186 LEU B CA 1
ATOM 3148 C C . LEU B 1 195 ? 30.410 -23.298 -24.446 1.00 6.73 186 LEU B C 1
ATOM 3149 O O . LEU B 1 195 ? 31.622 -23.533 -24.356 1.00 7.01 186 LEU B O 1
ATOM 3154 N N . THR B 1 196 ? 29.832 -22.910 -25.589 1.00 5.75 187 THR B N 1
ATOM 3155 C CA . THR B 1 196 ? 30.621 -22.768 -26.812 1.00 5.25 187 THR B CA 1
ATOM 3156 C C . THR B 1 196 ? 31.597 -21.598 -26.702 1.00 7.22 187 THR B C 1
ATOM 3157 O O . THR B 1 196 ? 32.758 -21.701 -27.120 1.00 10.17 187 THR B O 1
ATOM 3161 N N . TRP B 1 197 ? 31.157 -20.501 -26.096 1.00 5.57 188 TRP B N 1
ATOM 3162 C CA . TRP B 1 197 ? 31.945 -19.280 -26.031 1.00 5.85 188 TRP B CA 1
ATOM 3163 C C . TRP B 1 197 ? 32.937 -19.287 -24.873 1.00 23.85 188 TRP B C 1
ATOM 3164 O O . TRP B 1 197 ? 33.985 -18.633 -24.962 1.00 17.31 188 TRP B O 1
ATOM 3175 N N . ASN B 1 198 ? 32.638 -20.021 -23.792 1.00 17.58 189 ASN B N 1
ATOM 3176 C CA . ASN B 1 198 ? 33.421 -19.947 -22.566 1.00 12.54 189 ASN B CA 1
ATOM 3177 C C . ASN B 1 198 ? 34.062 -21.265 -22.129 1.00 15.87 189 ASN B C 1
ATOM 3178 O O . ASN B 1 198 ? 35.004 -21.237 -21.331 1.00 14.64 189 ASN B O 1
ATOM 3183 N N . ARG B 1 199 ? 33.597 -22.409 -22.619 1.00 9.90 190 ARG B N 1
ATOM 3184 C CA . ARG B 1 199 ? 34.089 -23.692 -22.123 1.00 4.20 190 ARG B CA 1
ATOM 3185 C C . ARG B 1 199 ? 34.530 -24.617 -23.251 1.00 13.36 190 ARG B C 1
ATOM 3186 O O . ARG B 1 199 ? 34.569 -25.837 -23.058 1.00 11.16 190 ARG B O 1
ATOM 3194 N N . GLY B 1 200 ? 34.829 -24.071 -24.429 1.00 4.31 191 GLY B N 1
ATOM 3195 C CA . GLY B 1 200 ? 35.344 -24.878 -25.522 1.00 15.32 191 GLY B CA 1
ATOM 3196 C C . GLY B 1 200 ? 34.421 -25.928 -26.114 1.00 9.62 191 GLY B C 1
ATOM 3197 O O . GLY B 1 200 ? 34.908 -26.883 -26.731 1.00 5.95 191 GLY B O 1
ATOM 3198 N N . PHE B 1 201 ? 33.110 -25.791 -25.968 1.00 14.33 192 PHE B N 1
ATOM 3199 C CA . PHE B 1 201 ? 32.213 -26.808 -26.522 1.00 5.79 192 PHE B CA 1
ATOM 3200 C C . PHE B 1 201 ? 32.317 -26.809 -28.046 1.00 6.38 192 PHE B C 1
ATOM 3201 O O . PHE B 1 201 ? 32.155 -25.758 -28.675 1.00 9.42 192 PHE B O 1
ATOM 3209 N N . PRO B 1 202 ? 32.595 -27.876 -28.634 1.00 8.47 193 PRO B N 1
ATOM 3210 C CA . PRO B 1 202 ? 32.807 -27.880 -30.100 1.00 8.90 193 PRO B CA 1
ATOM 3211 C C . PRO B 1 202 ? 31.513 -27.921 -30.911 1.00 9.41 193 PRO B C 1
ATOM 3212 O O . PRO B 1 202 ? 31.071 -28.950 -31.418 1.00 8.52 193 PRO B O 1
ATOM 3216 N N . ALA B 1 203 ? 30.931 -26.736 -31.096 1.00 3.79 194 ALA B N 1
ATOM 3217 C CA . ALA B 1 203 ? 29.555 -26.624 -31.574 1.00 8.60 194 ALA B CA 1
ATOM 3218 C C . ALA B 1 203 ? 29.352 -27.192 -32.983 1.00 8.31 194 ALA B C 1
ATOM 3219 O O . ALA B 1 203 ? 28.281 -27.746 -33.270 1.00 5.23 194 ALA B O 1
ATOM 3221 N N . ASP B 1 204 ? 30.326 -27.067 -33.887 1.00 7.79 195 ASP B N 1
ATOM 3222 C CA . ASP B 1 204 ? 30.107 -27.626 -35.220 1.00 6.92 195 ASP B CA 1
ATOM 3223 C C . ASP B 1 204 ? 30.524 -29.079 -35.329 1.00 7.38 195 ASP B C 1
ATOM 3224 O O . ASP B 1 204 ? 30.560 -29.609 -36.443 1.00 12.82 195 ASP B O 1
ATOM 3229 N N . GLN B 1 205 ? 30.828 -29.738 -34.211 1.00 4.64 196 GLN B N 1
ATOM 3230 C CA . GLN B 1 205 ? 31.126 -31.162 -34.240 1.00 1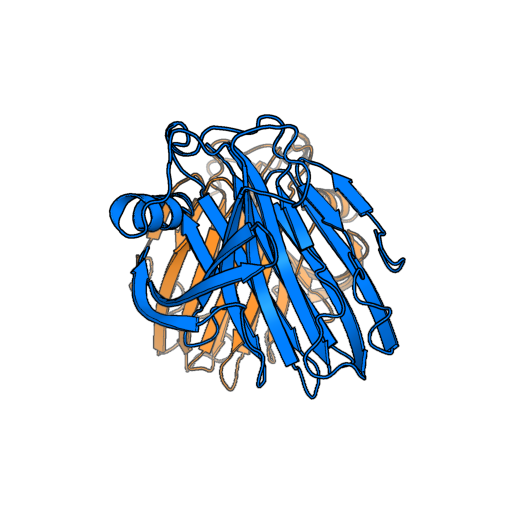6.34 196 GLN B CA 1
ATOM 3231 C C . GLN B 1 205 ? 30.087 -32.024 -33.531 1.00 11.52 196 GLN B C 1
ATOM 3232 O O . GLN B 1 205 ? 29.997 -33.217 -33.827 1.00 15.18 196 GLN B O 1
ATOM 3238 N N . GLN B 1 206 ? 29.291 -31.457 -32.632 1.00 3.37 197 GLN B N 1
ATOM 3239 C CA . GLN B 1 206 ? 28.462 -32.235 -31.720 1.00 5.64 197 GLN B CA 1
ATOM 3240 C C . GLN B 1 206 ? 26.998 -32.205 -32.147 1.00 4.76 197 GLN B C 1
ATOM 3241 O O . GLN B 1 206 ? 26.437 -31.130 -32.356 1.00 3.31 197 GLN B O 1
ATOM 3247 N N . HIS B 1 207 ? 26.383 -33.382 -32.255 1.00 6.00 198 HIS B N 1
ATOM 3248 C CA . HIS B 1 207 ? 24.979 -33.518 -32.630 1.00 5.25 198 HIS B CA 1
ATOM 3249 C C . HIS B 1 207 ? 24.131 -33.708 -31.380 1.00 5.80 198 HIS B C 1
ATOM 3250 O O . HIS B 1 207 ? 24.459 -34.548 -30.536 1.00 7.19 198 HIS B O 1
ATOM 3257 N N . LEU B 1 208 ? 23.036 -32.946 -31.268 1.00 9.99 199 LEU B N 1
ATOM 3258 C CA . LEU B 1 208 ? 22.100 -33.124 -30.158 1.00 6.42 199 LEU B CA 1
ATOM 3259 C C . LEU B 1 208 ? 21.389 -34.462 -30.302 1.00 2.40 199 LEU B C 1
ATOM 3260 O O . LEU B 1 208 ? 20.659 -34.673 -31.272 1.00 6.28 199 LEU B O 1
ATOM 3265 N N . LEU B 1 209 ? 21.585 -35.363 -29.342 1.00 5.87 200 LEU B N 1
ATOM 3266 C CA . LEU B 1 209 ? 20.958 -36.683 -29.428 1.00 4.66 200 LEU B CA 1
ATOM 3267 C C . LEU B 1 209 ? 19.647 -36.741 -28.662 1.00 1.96 200 LEU B C 1
ATOM 3268 O O . LEU B 1 209 ? 18.700 -37.390 -29.110 1.00 5.35 200 LEU B O 1
ATOM 3273 N N . ILE B 1 210 ? 19.568 -36.059 -27.518 1.00 6.65 201 ILE B N 1
ATOM 3274 C CA . ILE B 1 210 ? 18.505 -36.284 -26.544 1.00 4.77 201 ILE B CA 1
ATOM 3275 C C . ILE B 1 210 ? 18.078 -34.961 -25.944 1.00 7.00 201 ILE B C 1
ATOM 3276 O O . ILE B 1 210 ? 18.918 -34.122 -25.607 1.00 9.26 201 ILE B O 1
ATOM 3281 N N . LEU B 1 211 ? 16.769 -34.784 -25.787 1.00 5.40 202 LEU B N 1
ATOM 3282 C CA . LEU B 1 211 ? 16.210 -33.706 -24.972 1.00 9.96 202 LEU B CA 1
ATOM 3283 C C . LEU B 1 211 ? 15.162 -34.311 -24.043 1.00 11.45 202 LEU B C 1
ATOM 3284 O O . LEU B 1 211 ? 14.034 -34.579 -24.472 1.00 3.58 202 LEU B O 1
ATOM 3289 N N . GLN B 1 212 ? 15.537 -34.512 -22.776 1.00 4.41 203 GLN B N 1
ATOM 3290 C CA . GLN B 1 212 ? 14.663 -35.108 -21.771 1.00 11.16 203 GLN B CA 1
ATOM 3291 C C . GLN B 1 212 ? 14.524 -34.185 -20.567 1.00 5.53 203 GLN B C 1
ATOM 3292 O O . GLN B 1 212 ? 15.378 -33.332 -20.311 1.00 3.78 203 GLN B O 1
ATOM 3298 N N . PHE B 1 213 ? 13.428 -34.374 -19.828 1.00 3.03 204 PHE B N 1
ATOM 3299 C CA . PHE B 1 213 ? 13.212 -33.700 -18.557 1.00 2.50 204 PHE B CA 1
ATOM 3300 C C . PHE B 1 213 ? 12.597 -34.670 -17.553 1.00 7.60 204 PHE B C 1
ATOM 3301 O O . PHE B 1 213 ? 11.634 -35.373 -17.869 1.00 5.08 204 PHE B O 1
ATOM 3309 N N . GLY B 1 214 ? 13.144 -34.699 -16.336 1.00 7.43 205 GLY B N 1
ATOM 3310 C CA . GLY B 1 214 ? 12.577 -35.515 -15.278 1.00 3.42 205 GLY B CA 1
ATOM 3311 C C . GLY B 1 214 ? 13.222 -35.330 -13.914 1.00 10.26 205 GLY B C 1
ATOM 3312 O O . GLY B 1 214 ? 13.696 -34.241 -13.579 1.00 4.72 205 GLY B O 1
ATOM 3313 N N . THR B 1 215 ? 13.260 -36.399 -13.120 1.00 5.37 206 THR B N 1
ATOM 3314 C CA . THR B 1 215 ? 13.694 -36.328 -11.736 1.00 3.22 206 THR B CA 1
ATOM 3315 C C . THR B 1 215 ? 14.608 -37.509 -11.436 1.00 13.74 206 THR B C 1
ATOM 3316 O O . THR B 1 215 ? 14.399 -38.613 -11.949 1.00 7.50 206 THR B O 1
ATOM 3320 N N . GLU B 1 216 ? 15.632 -37.269 -10.613 1.00 5.27 207 GLU B N 1
ATOM 3321 C CA . GLU B 1 216 ? 16.546 -38.320 -10.173 1.00 4.04 207 GLU B CA 1
ATOM 3322 C C . GLU B 1 216 ? 16.349 -38.599 -8.688 1.00 7.26 207 GLU B C 1
ATOM 3323 O O . GLU B 1 216 ? 16.824 -37.825 -7.841 1.00 6.58 207 GLU B O 1
ATOM 3329 N N . PRO B 1 217 ? 15.641 -39.662 -8.322 1.00 5.10 208 PRO B N 1
ATOM 3330 C CA . PRO B 1 217 ? 15.468 -39.988 -6.898 1.00 7.50 208 PRO B CA 1
ATOM 3331 C C . PRO B 1 217 ? 16.679 -40.697 -6.319 1.00 9.58 208 PRO B C 1
ATOM 3332 O O . PRO B 1 217 ? 17.269 -41.585 -6.941 1.00 11.68 208 PRO B O 1
ATOM 3336 N N . PHE B 1 218 ? 17.038 -40.308 -5.099 1.00 6.74 209 PHE B N 1
ATOM 3337 C CA . PHE B 1 218 ? 18.020 -41.068 -4.343 1.00 8.72 209 PHE B CA 1
ATOM 3338 C C . PHE B 1 218 ? 17.306 -41.875 -3.272 1.00 11.82 209 PHE B C 1
ATOM 3339 O O . PHE B 1 218 ? 17.313 -43.109 -3.311 1.00 11.42 209 PHE B O 1
ATOM 3347 N N . THR B 1 219 ? 16.690 -41.188 -2.311 1.00 8.13 210 THR B N 1
ATOM 3348 C CA . THR B 1 219 ? 15.994 -41.844 -1.213 1.00 11.11 210 THR B CA 1
ATOM 3349 C C . THR B 1 219 ? 14.776 -41.024 -0.801 1.00 11.87 210 THR B C 1
ATOM 3350 O O . THR B 1 219 ? 14.643 -39.843 -1.136 1.00 4.55 210 THR B O 1
ATOM 3354 N N . GLY B 1 220 ? 13.902 -41.672 -0.039 1.00 6.50 211 GLY B N 1
ATOM 3355 C CA . GLY B 1 220 ? 12.797 -41.008 0.604 1.00 8.81 211 GLY B CA 1
ATOM 3356 C C . GLY B 1 220 ? 11.467 -41.520 0.112 1.00 4.69 211 GLY B C 1
ATOM 3357 O O . GLY B 1 220 ? 11.383 -42.596 -0.491 1.00 6.19 211 GLY B O 1
ATOM 3358 N N . GLY B 1 221 ? 10.420 -40.743 0.341 1.00 8.02 212 GLY B N 1
ATOM 3359 C CA . GLY B 1 221 ? 9.091 -41.124 -0.103 1.00 10.08 212 GLY B CA 1
ATOM 3360 C C . GLY B 1 221 ? 8.265 -41.784 0.985 1.00 11.78 212 GLY B C 1
ATOM 3361 O O . GLY B 1 221 ? 8.749 -41.953 2.108 1.00 22.01 212 GLY B O 1
ATOM 3362 N N . PRO B 1 222 ? 7.016 -42.177 0.671 1.00 11.52 213 PRO B N 1
ATOM 3363 C CA . PRO B 1 222 ? 6.318 -42.097 -0.616 1.00 13.71 213 PRO B CA 1
ATOM 3364 C C . PRO B 1 222 ? 6.227 -40.688 -1.168 1.00 18.85 213 PRO B C 1
ATOM 3365 O O . PRO B 1 222 ? 5.733 -39.773 -0.511 1.00 16.85 213 PRO B O 1
ATOM 3369 N N . ALA B 1 223 ? 6.738 -40.529 -2.379 1.00 9.43 214 ALA B N 1
ATOM 3370 C CA . ALA B 1 223 ? 6.842 -39.239 -3.033 1.00 17.05 214 ALA B CA 1
ATOM 3371 C C . ALA B 1 223 ? 6.053 -39.231 -4.333 1.00 7.40 214 ALA B C 1
ATOM 3372 O O . ALA B 1 223 ? 5.824 -40.272 -4.948 1.00 7.96 214 ALA B O 1
ATOM 3374 N N . THR B 1 224 ? 5.670 -38.032 -4.759 1.00 8.71 215 THR B N 1
ATOM 3375 C CA . THR B 1 224 ? 5.135 -37.806 -6.095 1.00 18.03 215 THR B CA 1
ATOM 3376 C C . THR B 1 224 ? 5.872 -36.631 -6.725 1.00 18.81 215 THR B C 1
ATOM 3377 O O . THR B 1 224 ? 5.903 -35.534 -6.153 1.00 8.51 215 THR B O 1
ATOM 3381 N N . PHE B 1 225 ? 6.480 -36.877 -7.887 1.00 12.21 216 PHE B N 1
ATOM 3382 C CA . PHE B 1 225 ? 6.984 -35.837 -8.772 1.00 4.29 216 PHE B CA 1
ATOM 3383 C C . PHE B 1 225 ? 5.931 -35.581 -9.834 1.00 6.52 216 PHE B C 1
ATOM 3384 O O . PHE B 1 225 ? 5.610 -36.479 -10.619 1.00 8.62 216 PHE B O 1
ATOM 3392 N N . GLN B 1 226 ? 5.388 -34.367 -9.851 1.00 10.46 217 GLN B N 1
ATOM 3393 C CA . GLN B 1 226 ? 4.270 -34.013 -10.713 1.00 13.66 217 GLN B CA 1
ATOM 3394 C C . GLN B 1 226 ? 4.746 -33.035 -11.782 1.00 21.41 217 GLN B C 1
ATOM 3395 O O . GLN B 1 226 ? 5.228 -31.941 -11.455 1.00 12.07 217 GLN B O 1
ATOM 3401 N N . VAL B 1 227 ? 4.631 -33.435 -13.049 1.00 4.92 218 VAL B N 1
ATOM 3402 C CA . VAL B 1 227 ? 4.913 -32.552 -14.176 1.00 8.66 218 VAL B CA 1
ATOM 3403 C C . VAL B 1 227 ? 3.573 -32.021 -14.678 1.00 9.96 218 VAL B C 1
ATOM 3404 O O . VAL B 1 227 ? 2.830 -32.714 -15.376 1.00 3.39 218 VAL B O 1
ATOM 3408 N N . ASN B 1 228 ? 3.278 -30.769 -14.330 1.00 12.11 219 ASN B N 1
ATOM 3409 C CA . ASN B 1 228 ? 2.082 -30.098 -14.832 1.00 10.79 219 ASN B CA 1
ATOM 3410 C C . ASN B 1 228 ? 2.146 -29.877 -16.336 1.00 6.27 219 ASN B C 1
ATOM 3411 O O . ASN B 1 228 ? 1.116 -29.954 -17.023 1.00 7.84 219 ASN B O 1
ATOM 3416 N N . HIS B 1 229 ? 3.336 -29.599 -16.856 1.00 5.95 220 HIS B N 1
ATOM 3417 C CA . HIS B 1 229 ? 3.539 -29.349 -18.273 1.00 7.22 220 HIS B CA 1
ATOM 3418 C C . HIS B 1 229 ? 5.016 -29.509 -18.589 1.00 7.01 220 HIS B C 1
ATOM 3419 O O . HIS B 1 229 ? 5.876 -29.089 -17.809 1.00 7.33 220 HIS B O 1
ATOM 3426 N N . PHE B 1 230 ? 5.298 -30.119 -19.739 1.00 8.82 221 PHE B N 1
ATOM 3427 C CA . PHE B 1 230 ? 6.619 -30.086 -20.341 1.00 7.44 221 PHE B CA 1
ATOM 3428 C C . PHE B 1 230 ? 6.425 -29.977 -21.844 1.00 10.60 221 PHE B C 1
ATOM 3429 O O . PHE B 1 230 ? 5.574 -30.664 -22.410 1.00 10.04 221 PHE B O 1
ATOM 3437 N N . SER B 1 231 ? 7.179 -29.082 -22.474 1.00 6.78 222 SER B N 1
ATOM 3438 C CA . SER B 1 231 ? 7.241 -28.973 -23.923 1.00 13.50 222 SER B CA 1
ATOM 3439 C C . SER B 1 231 ? 8.666 -28.608 -24.312 1.00 9.74 222 SER B C 1
ATOM 3440 O O . SER B 1 231 ? 9.395 -27.984 -23.538 1.00 3.37 222 SER B O 1
ATOM 3443 N N . GLY B 1 232 ? 9.057 -29.029 -25.511 1.00 8.94 223 GLY B N 1
ATOM 3444 C CA . GLY B 1 232 ? 10.397 -28.817 -26.024 1.00 7.27 223 GLY B CA 1
ATOM 3445 C C . GLY B 1 232 ? 10.443 -29.006 -27.528 1.00 10.00 223 GLY B C 1
ATOM 3446 O O . GLY B 1 232 ? 9.745 -29.873 -28.067 1.00 8.61 223 GLY B O 1
ATOM 3447 N N . GLN B 1 233 ? 11.223 -28.178 -28.223 1.00 8.68 224 GLN B N 1
ATOM 3448 C CA . GLN B 1 233 ? 11.485 -28.372 -29.645 1.00 12.66 224 GLN B CA 1
ATOM 3449 C C . GLN B 1 233 ? 12.955 -28.089 -29.919 1.00 7.11 224 GLN B C 1
ATOM 3450 O O . GLN B 1 233 ? 13.629 -27.400 -29.154 1.00 8.78 224 GLN B O 1
ATOM 3456 N N . VAL B 1 234 ? 13.439 -28.610 -31.035 1.00 5.61 225 VAL B N 1
ATOM 3457 C CA . VAL B 1 234 ? 14.760 -28.281 -31.563 1.00 10.57 225 VAL B CA 1
ATOM 3458 C C . VAL B 1 234 ? 14.544 -27.681 -32.950 1.00 10.42 225 VAL B C 1
ATOM 3459 O O . VAL B 1 234 ? 14.333 -28.410 -33.923 1.00 7.27 225 VAL B O 1
ATOM 3463 N N . ASN B 1 235 ? 14.605 -26.358 -33.052 1.00 6.96 226 ASN B N 1
ATOM 3464 C CA . ASN B 1 235 ? 14.361 -25.656 -34.312 1.00 12.63 226 ASN B CA 1
ATOM 3465 C C . ASN B 1 235 ? 15.664 -25.372 -35.058 1.00 12.80 226 ASN B C 1
ATOM 3466 O O . ASN B 1 235 ? 16.648 -24.949 -34.433 1.00 6.18 22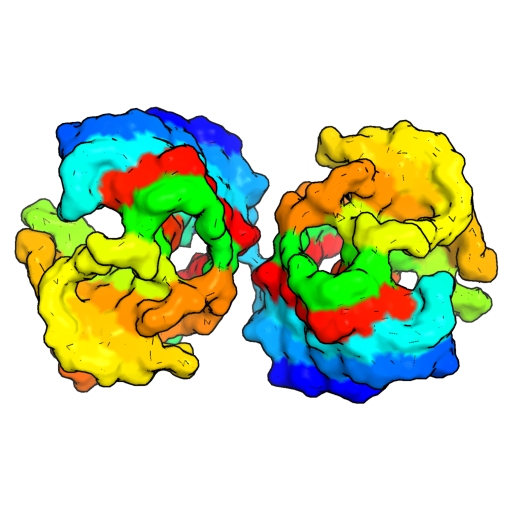6 ASN B O 1
#

InterPro domains:
  IPR002594 Glycoside hydrolase family 12 [PF01670] (30-236)
  IPR002594 Glycoside hydrolase family 12 [PTHR34002] (11-236)
  IPR013319 Glycoside hydrolase family 11/12 [G3DSA:2.60.120.180] (2-236)
  IPR013320 Concanavalin A-like lectin/g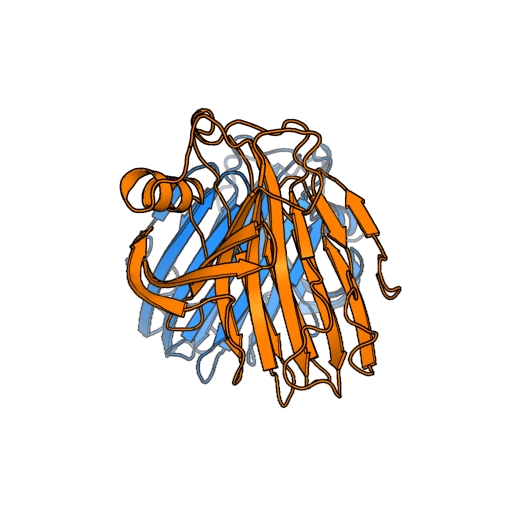lucanase domain superfamily [SSF49899] (16-236)

Radius of gyration: 23.86 Å; Cα contacts (8 Å, |Δi|>4): 1236; chains: 2; bounding box: 68×52×40 Å

Secondary structure (DSSP, 8-state):
-EE-STT-EEEETTEEEE---TTGGGSEEEEEEEEEEEETTEEEEEEEEEEES-TTS-----EEEE--SS-EEGGG----EEEEEEEEEESS-EEEEEEEEEEESSTT--SSS-SEEEEEEEEEESS---SSEEEEEEEETTEEEEEEEEEETTEEEEEEE-SS--SEEEEETHHHHHHHHHHS---TTT-EEEEEEEEEEEEEEEEEEEEEEEEEE---/-EE-STT-EEEETTEEEE---TTGGGSEEEEEEEEEEEETTEEEEEEEEEEES-TTS-----EEEE--SS--BGGG----EEEEEEEEESSS-EEEEEEEEEEESSTT--SSS-SEEEEEEEEEESS---SSEEEEEEEETTEEEEEEEEEETTEEEEEEE-SS--SEEEEETHHHHHHHHHHS---TTT-EEEEEEEEEEEEEEEEEEEEEEEEEE---

CATH classification: 2.60.120.180

Foldseek 3Di:
DKAWPCFRKDDDAQKIWTQFQVQCVQWHWTKIKAWPADHVFWTWIKMFIATDHPQQDFRGWTKMWGHDPDFAQLVPFPWKKKKWAKDKDFPPFAKWWKKKWAKAQDPCPDPDPHQEIEIETLGGPDPYDDAADWPQWDDWFNAIFTWGWHDDVNYTYIYTYHPHHDRIDIGTCSRVVVCCVVPVVDDRRRITIDIIITGMGTRHGDSMMMTIGTIDIDTD/DKAWDQFRKDDDAQKIKTFFQVQQVQWDWTKIKAWDDQHVQFGWIKMFIATDHPQQDFRGWIKMWGHDPDFDQLVVFPWKKKKWAKDKDFPPFAKWWKKWWAKAQDPPDDPDPHQEIEIETLGGPPDYDDAAAWPQWDAFQNAIFTWGWHDDVNHTYIYTHHPDHDRIDIDTCSRVVVCCVVPVVDPRRRITIDIIITGMTTRHGDSMMMTIPTIDIDGD